Protein AF-A0A2T9Y4E4-F1 (afdb_monomer_lite)

InterPro domains:
  IPR006968 Root UVB sensitive family [PTHR12770] (1-409)
  IPR054549 Protein root UVB sensitive/RUS domain [PF04884] (1-204)
  IPR055412 Root UVB sensitive protein, C-terminal [PF24160] (320-406)

Foldseek 3Di:
DVLLLLLLLLLLLLLLLLVLLLCVLLQVVHDDDVVSSVVLVVLLQVLLVVLLVVCCVVCVVPLLQQLLLLLLVLLVLLLVLSVQSLCSSVPSVCNSVSSSVSSNSNSNSVVSNVSSLLQLLVQVDDDPCSVVSSVVVVVSSVVSSVNSNVNSVVVCVVQDNDSVSSSVVSVVSSVSSSVSSNVVSLQRQGLAAELLLLVVQLVVQWDADPLAIHGDPDGDFSRNSSNPDDSNDDDQSWDQDPLNQEIEAEQDFAQWEQEPPPQDIDHDDDFDWDDGRWPCPPDVWKIKTKTKGAPDPDPDNCRQVVQLQDADDPRHIHIYIYMAGDPPHALLSVSLRVQLSVQLSNSSVVSSVVNNPDPDDPPPPPRVVVSVVSSVSSVVCSVVCVVVVVVSSVVSSHDSRHHSDPNPHDDHPYDDD

Secondary structure (DSSP, 8-state):
-HHHHHHHHHHHHHHHHHHHHHHHHTTTTTT--HHHHHHHHHHHHHHHHHHHHHHHHHHGGGGGG-HHHHHHHHHHHHHHHHHHHHTGGG-GGGHHHHHHHHHHHHHHHHHHHHHHHHHHHHHH-SSS-HHHHHHHHHHHHHHHHHHHHHHHHHHHHHHTT-HHHHHHHHHHHHHHHHHHHHHHHHT----EEEHHHHHHHHHHHEEEETTEEEE-S-PPPHHHHHHH---SS---SEEEPTTSSEEEEES----EEEETTTTEEEE-SSS-B-------SS-TTEEEEEEEEPSS----TTHHHHHHTS---TT--EEEEEEEE-TT--HHHHHHHHHHHHHHHHHHHHHHHHHHH-S---TTS-HHHHHHHHHHHHHHHHHHHHHHHHHHHHHTT-EEEEEE----S----EE--

Structure (mmCIF, N/CA/C/O backbone):
data_AF-A0A2T9Y4E4-F1
#
_entry.id   AF-A0A2T9Y4E4-F1
#
loop_
_atom_site.group_PDB
_atom_site.id
_atom_site.type_symbol
_atom_site.label_atom_id
_atom_site.label_alt_id
_atom_site.label_comp_id
_atom_site.label_asym_id
_atom_site.label_entity_id
_atom_site.label_seq_id
_atom_site.pdbx_PDB_ins_code
_atom_site.Cartn_x
_atom_site.Cartn_y
_atom_site.Cartn_z
_atom_site.occupancy
_atom_site.B_iso_or_equiv
_atom_site.auth_seq_id
_atom_site.auth_comp_id
_atom_site.auth_asym_id
_atom_site.auth_atom_id
_atom_site.pdbx_PDB_model_num
ATOM 1 N N . MET A 1 1 ? 12.260 -10.577 2.867 1.00 70.81 1 MET A N 1
ATOM 2 C CA . MET A 1 1 ? 13.425 -9.964 2.181 1.00 70.81 1 MET A CA 1
ATOM 3 C C . MET A 1 1 ? 13.707 -10.562 0.800 1.00 70.81 1 MET A C 1
ATOM 5 O O . MET A 1 1 ? 13.815 -9.779 -0.131 1.00 70.81 1 MET A O 1
ATOM 9 N N . LYS A 1 2 ? 13.731 -11.898 0.617 1.00 89.44 2 LYS A N 1
ATOM 10 C CA . LYS A 1 2 ? 14.002 -12.561 -0.687 1.00 89.44 2 LYS A CA 1
ATOM 11 C C . LYS A 1 2 ? 13.226 -11.973 -1.882 1.00 89.44 2 LYS A C 1
ATOM 13 O O . LYS A 1 2 ? 13.819 -11.599 -2.882 1.00 89.44 2 LYS A O 1
ATOM 18 N N . TRP A 1 3 ? 11.912 -11.805 -1.749 1.00 92.06 3 TRP A N 1
ATOM 19 C CA . TRP A 1 3 ? 11.070 -11.248 -2.816 1.00 92.06 3 TRP A CA 1
ATOM 20 C C . TRP A 1 3 ? 11.366 -9.781 -3.162 1.00 92.06 3 TRP A C 1
ATOM 22 O O . TRP A 1 3 ? 11.273 -9.396 -4.321 1.00 92.06 3 TRP A O 1
ATOM 32 N N . THR A 1 4 ? 11.766 -8.965 -2.180 1.00 91.06 4 THR A N 1
ATOM 33 C CA . THR A 1 4 ? 12.193 -7.575 -2.429 1.00 91.06 4 THR A CA 1
ATOM 34 C C . THR A 1 4 ? 13.490 -7.537 -3.230 1.00 91.06 4 THR A C 1
ATOM 36 O O . THR A 1 4 ? 13.635 -6.695 -4.107 1.00 91.06 4 THR A O 1
ATOM 39 N N . PHE A 1 5 ? 14.414 -8.463 -2.958 1.00 93.75 5 PHE A N 1
ATOM 40 C CA . PHE A 1 5 ? 15.651 -8.592 -3.724 1.00 93.75 5 PHE A CA 1
ATOM 41 C C . PHE A 1 5 ? 15.349 -8.901 -5.195 1.00 93.75 5 PHE A C 1
ATOM 43 O O . PHE A 1 5 ? 15.802 -8.172 -6.068 1.00 93.75 5 PHE A O 1
ATOM 50 N N . VAL A 1 6 ? 14.496 -9.898 -5.463 1.00 95.25 6 VAL A N 1
ATOM 51 C CA . VAL A 1 6 ? 14.064 -10.246 -6.831 1.00 95.25 6 VAL A CA 1
ATOM 52 C C . VAL A 1 6 ? 13.396 -9.059 -7.533 1.00 95.25 6 VAL A C 1
ATOM 54 O O . VAL A 1 6 ? 13.734 -8.756 -8.673 1.00 95.25 6 VAL A O 1
ATOM 57 N N . HIS A 1 7 ? 12.490 -8.353 -6.849 1.00 94.88 7 HIS A N 1
ATOM 58 C CA . HIS A 1 7 ? 11.851 -7.151 -7.390 1.00 94.88 7 HIS A CA 1
ATOM 59 C C . HIS A 1 7 ? 12.875 -6.080 -7.799 1.00 94.88 7 HIS A C 1
ATOM 61 O O . HIS A 1 7 ? 12.782 -5.549 -8.904 1.00 94.88 7 HIS A O 1
ATOM 67 N N . ASN A 1 8 ? 13.864 -5.802 -6.943 1.00 94.31 8 ASN A N 1
ATOM 68 C CA . ASN A 1 8 ? 14.902 -4.806 -7.211 1.00 94.31 8 ASN A CA 1
ATOM 69 C C . ASN A 1 8 ? 15.826 -5.229 -8.365 1.00 94.31 8 ASN A C 1
ATOM 71 O O . ASN A 1 8 ? 16.104 -4.408 -9.230 1.00 94.31 8 ASN A O 1
ATOM 75 N N . VAL A 1 9 ? 16.243 -6.502 -8.424 1.00 96.56 9 VAL A N 1
ATOM 76 C CA . VAL A 1 9 ? 17.053 -7.040 -9.536 1.00 96.56 9 VAL A CA 1
ATOM 77 C C . VAL A 1 9 ? 16.325 -6.850 -10.867 1.00 96.56 9 VAL A C 1
ATOM 79 O O . VAL A 1 9 ? 16.862 -6.252 -11.796 1.00 96.56 9 VAL A O 1
ATOM 82 N N . LEU A 1 10 ? 15.078 -7.318 -10.954 1.00 95.75 10 LEU A N 1
ATOM 83 C CA . LEU A 1 10 ? 14.299 -7.246 -12.192 1.00 95.75 10 LEU A CA 1
ATOM 84 C C . LEU A 1 10 ? 13.902 -5.808 -12.541 1.00 95.75 10 LEU A C 1
ATOM 86 O O . LEU A 1 10 ? 13.877 -5.447 -13.712 1.00 95.75 10 LEU A O 1
ATOM 90 N N . GLY A 1 11 ? 13.621 -4.975 -11.535 1.00 93.75 11 GLY A N 1
ATOM 91 C CA . GLY A 1 11 ? 13.344 -3.552 -11.724 1.00 93.75 11 GLY A CA 1
ATOM 92 C C . GLY A 1 11 ? 14.542 -2.796 -12.299 1.00 93.75 11 GLY A C 1
ATOM 93 O O . GLY A 1 11 ? 14.372 -2.014 -13.231 1.00 93.75 11 GLY A O 1
ATOM 94 N N . SER A 1 12 ? 15.751 -3.069 -11.803 1.00 95.38 12 SER A N 1
ATOM 95 C CA . SER A 1 12 ? 16.985 -2.487 -12.340 1.00 95.38 12 SER A CA 1
ATOM 96 C C . SER A 1 12 ? 17.305 -2.996 -13.745 1.00 95.38 12 SER A C 1
ATOM 98 O O . SER A 1 12 ? 17.620 -2.182 -14.608 1.00 95.38 12 SER A O 1
ATOM 100 N N . ALA A 1 13 ? 17.138 -4.295 -14.016 1.00 94.94 13 ALA A N 1
ATOM 101 C CA . ALA A 1 13 ? 17.311 -4.846 -15.363 1.00 94.94 13 ALA A CA 1
ATOM 102 C C . ALA A 1 13 ? 16.350 -4.193 -16.375 1.00 94.94 13 ALA A C 1
ATOM 104 O O . ALA A 1 13 ? 16.772 -3.740 -17.436 1.00 94.94 13 ALA A O 1
ATOM 105 N N . ALA A 1 14 ? 15.070 -4.064 -16.009 1.00 93.88 14 ALA A N 1
ATOM 106 C CA . ALA A 1 14 ? 14.059 -3.370 -16.805 1.00 93.88 14 ALA A CA 1
ATOM 107 C C . ALA A 1 14 ? 14.415 -1.889 -17.048 1.00 93.88 14 ALA A C 1
ATOM 109 O O . ALA A 1 14 ? 14.212 -1.372 -18.147 1.00 93.88 14 ALA A O 1
ATOM 110 N N . GLY A 1 15 ? 14.987 -1.218 -16.042 1.00 93.56 15 GLY A N 1
ATOM 111 C CA . GLY A 1 15 ? 15.487 0.152 -16.163 1.00 93.56 15 GLY A CA 1
ATOM 112 C C . GLY A 1 15 ? 16.611 0.298 -17.192 1.00 93.56 15 GLY A C 1
ATOM 113 O O . GLY A 1 15 ? 16.598 1.257 -17.961 1.00 93.56 15 GLY A O 1
ATOM 114 N N . VAL A 1 16 ? 17.540 -0.662 -17.263 1.00 93.75 16 VAL A N 1
ATOM 115 C CA . VAL A 1 16 ? 18.620 -0.663 -18.268 1.00 93.75 16 VAL A CA 1
ATOM 116 C C . VAL A 1 16 ? 18.070 -0.834 -19.685 1.00 93.75 16 VAL A C 1
ATOM 118 O O . VAL A 1 16 ? 18.450 -0.075 -20.575 1.00 93.75 16 VAL A O 1
ATOM 121 N N . LEU A 1 17 ? 17.135 -1.768 -19.891 1.00 92.00 17 LEU A N 1
ATOM 122 C CA . LEU A 1 17 ? 16.501 -1.985 -21.200 1.00 92.00 17 LEU A CA 1
ATOM 123 C C . LEU A 1 17 ? 15.773 -0.724 -21.695 1.00 92.00 17 LEU A C 1
ATOM 125 O O . LEU A 1 17 ? 15.889 -0.341 -22.860 1.00 92.00 17 LEU A O 1
ATOM 129 N N . SER A 1 18 ? 15.059 -0.041 -20.796 1.00 92.06 18 SER A N 1
ATOM 130 C CA . SER A 1 18 ? 14.412 1.239 -21.101 1.00 92.06 18 SER A CA 1
ATOM 131 C C . SER A 1 18 ? 15.422 2.334 -21.451 1.00 92.06 18 SER A C 1
ATOM 133 O O . SER A 1 18 ? 15.250 3.033 -22.449 1.00 92.06 18 SER A O 1
ATOM 135 N N . MET A 1 19 ? 16.507 2.449 -20.678 1.00 91.62 19 MET A N 1
ATOM 136 C CA . MET A 1 19 ? 17.578 3.414 -20.934 1.00 91.62 19 MET A CA 1
ATOM 137 C C . MET A 1 19 ? 18.187 3.215 -22.326 1.00 91.62 19 MET A C 1
ATOM 139 O O . MET A 1 19 ? 18.322 4.177 -23.078 1.00 91.62 19 MET A O 1
ATOM 143 N N . GLN A 1 20 ? 18.497 1.972 -22.701 1.00 90.06 20 GLN A N 1
ATOM 144 C CA . GLN A 1 20 ? 19.000 1.640 -24.035 1.00 90.06 20 GLN A CA 1
ATOM 145 C C . GLN A 1 20 ? 18.026 2.090 -25.134 1.00 90.06 20 GLN A C 1
ATOM 147 O O . GLN A 1 20 ? 18.443 2.732 -26.098 1.00 90.06 20 GLN A O 1
ATOM 152 N N . SER A 1 21 ? 16.734 1.786 -24.978 1.00 89.19 21 SER A N 1
ATOM 153 C CA . SER A 1 21 ? 15.705 2.192 -25.941 1.00 89.19 21 SER A CA 1
ATOM 154 C C . SER A 1 21 ? 15.625 3.716 -26.077 1.00 89.19 21 SER A C 1
ATOM 156 O O . SER A 1 21 ? 15.587 4.259 -27.177 1.00 89.19 21 SER A O 1
ATOM 158 N N . MET A 1 22 ? 15.694 4.439 -24.963 1.00 88.62 22 MET A N 1
ATOM 159 C CA . MET A 1 22 ? 15.637 5.899 -24.959 1.00 88.62 22 MET A CA 1
ATOM 160 C C . MET A 1 22 ? 16.863 6.552 -25.609 1.00 88.62 22 MET A C 1
ATOM 162 O O . MET A 1 22 ? 16.725 7.542 -26.328 1.00 88.62 22 MET A O 1
ATOM 166 N N . LEU A 1 23 ? 18.057 5.986 -25.400 1.00 87.56 23 LEU A N 1
ATOM 167 C CA . LEU A 1 23 ? 19.280 6.422 -26.082 1.00 87.56 23 LEU A CA 1
ATOM 168 C C . LEU A 1 23 ? 19.177 6.213 -27.600 1.00 87.56 23 LEU A C 1
ATOM 170 O O . LEU A 1 23 ? 19.656 7.044 -28.372 1.00 87.56 23 LEU A O 1
ATOM 174 N N . PHE A 1 24 ? 18.512 5.140 -28.034 1.00 83.88 24 PHE A N 1
ATOM 175 C CA . PHE A 1 24 ? 18.207 4.925 -29.446 1.00 83.88 24 PHE A CA 1
ATOM 176 C C . PHE A 1 24 ? 17.198 5.960 -29.974 1.00 83.88 24 PHE A C 1
ATOM 178 O O . PHE A 1 24 ? 17.431 6.554 -31.025 1.00 83.88 24 PHE A O 1
ATOM 185 N N . ALA A 1 25 ? 16.130 6.253 -29.220 1.00 84.00 25 ALA A N 1
ATOM 186 C CA . ALA A 1 25 ? 15.094 7.222 -29.599 1.00 84.00 25 ALA A CA 1
ATOM 187 C C . ALA A 1 25 ? 15.628 8.644 -29.829 1.00 84.00 25 ALA A C 1
ATOM 189 O O . ALA A 1 25 ? 15.153 9.349 -30.716 1.00 84.00 25 ALA A O 1
ATOM 190 N N . ILE A 1 26 ? 16.607 9.072 -29.028 1.00 80.31 26 ILE A N 1
ATOM 191 C CA . ILE A 1 26 ? 17.171 10.427 -29.092 1.00 80.31 26 ILE A CA 1
ATOM 192 C C . ILE A 1 26 ? 18.223 10.589 -30.207 1.00 80.31 26 ILE A C 1
ATOM 194 O O . ILE A 1 26 ? 18.757 11.679 -30.406 1.00 80.31 26 ILE A O 1
ATOM 198 N N . GLY A 1 27 ? 18.523 9.511 -30.940 1.00 70.19 27 GLY A N 1
ATOM 199 C CA . GLY A 1 27 ? 19.418 9.544 -32.093 1.00 70.19 27 GLY A CA 1
ATOM 200 C C . GLY A 1 27 ? 20.904 9.455 -31.752 1.00 70.19 27 GLY A C 1
ATOM 201 O O . GLY A 1 27 ? 21.733 9.718 -32.618 1.00 70.19 27 GLY A O 1
ATOM 202 N N . LEU A 1 28 ? 21.284 9.021 -30.542 1.00 62.59 28 LEU A N 1
ATOM 203 C CA . LEU A 1 28 ? 22.701 8.779 -30.213 1.00 62.59 28 LEU A CA 1
ATOM 204 C C . LEU A 1 28 ? 23.328 7.642 -31.048 1.00 62.59 28 LEU A C 1
ATOM 206 O O . LEU A 1 28 ? 24.541 7.464 -31.015 1.00 62.59 28 LEU A O 1
ATOM 210 N N . GLY A 1 29 ? 22.519 6.901 -31.815 1.00 52.31 29 GLY A N 1
ATOM 211 C CA . GLY A 1 29 ? 22.963 5.925 -32.815 1.00 52.31 29 GLY A CA 1
ATOM 212 C C . GLY A 1 29 ? 22.958 6.411 -34.275 1.00 52.31 29 GLY A C 1
ATOM 213 O O . GLY A 1 29 ? 23.374 5.651 -35.143 1.00 52.31 29 GLY A O 1
ATOM 214 N N . SER A 1 30 ? 22.493 7.630 -34.584 1.00 55.28 30 SER A N 1
ATOM 215 C CA . SER A 1 30 ? 22.368 8.127 -35.967 1.00 55.28 30 SER A CA 1
ATOM 216 C C . SER A 1 30 ? 22.464 9.651 -36.043 1.00 55.28 30 SER A C 1
ATOM 218 O O . SER A 1 30 ? 21.556 10.309 -35.553 1.00 55.28 30 SER A O 1
ATOM 220 N N . SER A 1 31 ? 23.510 10.194 -36.680 1.00 57.69 31 SER A N 1
ATOM 221 C CA . SER A 1 31 ? 23.681 11.573 -37.209 1.00 57.69 31 SER A CA 1
ATOM 222 C C . SER A 1 31 ? 23.123 12.778 -36.416 1.00 57.69 31 SER A C 1
ATOM 224 O O . SER A 1 31 ? 23.034 13.874 -36.966 1.00 57.69 31 SER A O 1
ATOM 226 N N . ALA A 1 32 ? 22.711 12.616 -35.160 1.00 62.41 32 ALA A N 1
ATOM 227 C CA . ALA A 1 32 ? 22.037 13.638 -34.381 1.00 62.41 32 ALA A CA 1
ATOM 228 C C . ALA A 1 32 ? 23.070 14.592 -33.788 1.00 62.41 32 ALA A C 1
ATOM 230 O O . ALA A 1 32 ? 24.140 14.171 -33.350 1.00 62.41 32 ALA A O 1
ATOM 231 N N . VAL A 1 33 ? 22.735 15.884 -33.736 1.00 73.88 33 VAL A N 1
ATOM 232 C CA . VAL A 1 33 ? 23.585 16.891 -33.095 1.00 73.88 33 VAL A CA 1
ATOM 233 C C . VAL A 1 33 ? 23.669 16.558 -31.596 1.00 73.88 33 VAL A C 1
ATOM 235 O O . VAL A 1 33 ? 22.646 16.674 -30.910 1.00 73.88 33 VAL A O 1
ATOM 238 N N . PRO A 1 34 ? 24.850 16.191 -31.051 1.00 79.88 34 PRO A N 1
ATOM 239 C CA . PRO A 1 34 ? 24.980 15.721 -29.666 1.00 79.88 34 PRO A CA 1
ATOM 240 C C . PRO A 1 34 ? 24.421 16.702 -28.626 1.00 79.88 34 PRO A C 1
ATOM 242 O O . PRO A 1 34 ? 23.877 16.300 -27.596 1.00 79.88 34 PRO A O 1
ATOM 245 N N . LEU A 1 35 ? 24.487 18.003 -28.927 1.00 84.00 35 LEU A N 1
ATOM 246 C CA . LEU A 1 35 ? 23.937 19.068 -28.092 1.00 84.00 35 LEU A CA 1
ATOM 247 C C . LEU A 1 35 ? 22.404 19.008 -27.973 1.00 84.00 35 LEU A C 1
ATOM 249 O O . LEU A 1 35 ? 21.872 19.182 -26.880 1.00 84.00 35 LEU A O 1
ATOM 253 N N . SER A 1 36 ? 21.686 18.736 -29.069 1.00 83.19 36 SER A N 1
ATOM 254 C CA . SER A 1 36 ? 20.215 18.670 -29.073 1.00 83.19 36 SER A CA 1
ATOM 255 C C . SER A 1 36 ? 19.702 17.456 -28.294 1.00 83.19 36 SER A C 1
ATOM 257 O O . SER A 1 36 ? 18.758 17.571 -27.505 1.00 83.19 36 SER A O 1
ATOM 259 N N . ALA A 1 37 ? 20.379 16.312 -28.443 1.00 84.94 37 ALA A N 1
ATOM 260 C CA . ALA A 1 37 ? 20.105 15.116 -27.653 1.00 84.94 37 ALA A CA 1
ATOM 261 C C . ALA A 1 37 ? 20.340 15.374 -26.157 1.00 84.94 37 ALA A C 1
ATOM 263 O O . ALA A 1 37 ? 19.469 15.107 -25.331 1.00 84.94 37 ALA A O 1
ATOM 264 N N . THR A 1 38 ? 21.477 15.981 -25.810 1.00 87.31 38 THR A N 1
ATOM 265 C CA . THR A 1 38 ? 21.795 16.340 -24.419 1.00 87.31 38 THR A CA 1
ATOM 266 C C . THR A 1 38 ? 20.752 17.290 -23.828 1.00 87.31 38 THR A C 1
ATOM 268 O O . THR A 1 38 ? 20.268 17.063 -22.721 1.00 87.31 38 THR A O 1
ATOM 271 N N . LEU A 1 39 ? 20.338 18.319 -24.574 1.00 89.06 39 LEU A N 1
ATOM 272 C CA . LEU A 1 39 ? 19.322 19.270 -24.120 1.00 89.06 39 LEU A CA 1
ATOM 273 C C . LEU A 1 39 ? 17.967 18.590 -23.885 1.00 89.06 39 LEU A C 1
ATOM 275 O O . LEU A 1 39 ? 17.343 18.797 -22.846 1.00 89.06 39 LEU A O 1
ATOM 279 N N . SER A 1 40 ? 17.540 17.733 -24.812 1.00 88.62 40 SER A N 1
ATOM 280 C CA . SER A 1 40 ? 16.305 16.953 -24.682 1.00 88.62 40 SER A CA 1
ATOM 281 C C . SER A 1 40 ? 16.337 16.034 -23.456 1.00 88.62 40 SER A C 1
ATOM 283 O O . SER A 1 40 ? 15.322 15.887 -22.773 1.00 88.62 40 SER A O 1
ATOM 285 N N . TRP A 1 41 ? 17.505 15.471 -23.132 1.00 89.12 41 TRP A N 1
ATOM 286 C CA . TRP A 1 41 ? 17.719 14.663 -21.931 1.00 89.12 41 TRP A CA 1
ATOM 287 C C . TRP A 1 41 ? 17.577 15.481 -20.642 1.00 89.12 41 TRP A C 1
ATOM 289 O O . TRP A 1 41 ? 16.834 15.100 -19.736 1.00 89.12 41 TRP A O 1
ATOM 299 N N . VAL A 1 42 ? 18.240 16.640 -20.580 1.00 92.00 42 VAL A N 1
ATOM 300 C CA . VAL A 1 42 ? 18.200 17.542 -19.418 1.00 92.00 42 VAL A CA 1
ATOM 301 C C . VAL A 1 42 ? 16.795 18.096 -19.191 1.00 92.00 42 VAL A C 1
ATOM 303 O O . VAL A 1 42 ? 16.329 18.114 -18.054 1.00 92.00 42 VAL A O 1
ATOM 306 N N . ILE A 1 43 ? 16.088 18.502 -20.252 1.00 92.19 43 ILE A N 1
ATOM 307 C CA . ILE A 1 43 ? 14.709 19.006 -20.149 1.00 92.19 43 ILE A CA 1
ATOM 308 C C . ILE A 1 43 ? 13.787 17.918 -19.591 1.00 92.19 43 ILE A C 1
ATOM 310 O O . ILE A 1 43 ? 13.052 18.165 -18.635 1.00 92.19 43 ILE A O 1
ATOM 314 N N . LYS A 1 44 ? 13.865 16.699 -20.138 1.00 91.81 44 LYS A N 1
ATOM 315 C CA . LYS A 1 44 ? 13.134 15.523 -19.645 1.00 91.81 44 LYS A CA 1
ATOM 316 C C . LYS A 1 44 ? 13.376 15.277 -18.154 1.00 91.81 44 LYS A C 1
ATOM 318 O O . LYS A 1 44 ? 12.434 14.975 -17.412 1.00 91.81 44 LYS A O 1
ATOM 323 N N . ASP A 1 45 ? 14.630 15.346 -17.714 1.00 91.88 45 ASP A N 1
ATOM 324 C CA . ASP A 1 45 ? 14.994 15.095 -16.319 1.00 91.88 45 ASP A CA 1
ATOM 325 C C . ASP A 1 45 ? 14.549 16.230 -15.393 1.00 91.88 45 ASP A C 1
ATOM 327 O O . ASP A 1 45 ? 13.956 15.957 -14.346 1.00 91.88 45 ASP A O 1
ATOM 331 N N . GLY A 1 46 ? 14.700 17.486 -15.818 1.00 93.06 46 GLY A N 1
ATOM 332 C CA . GLY A 1 46 ? 14.214 18.656 -15.087 1.00 93.06 46 GLY A CA 1
ATOM 333 C C . GLY A 1 46 ? 12.696 18.638 -14.889 1.00 93.06 46 GLY A C 1
ATOM 334 O O . GLY A 1 46 ? 12.216 18.777 -13.764 1.00 93.06 46 GLY A O 1
ATOM 335 N N . VAL A 1 47 ? 11.924 18.386 -15.953 1.00 92.88 47 VAL A N 1
ATOM 336 C CA . VAL A 1 47 ? 10.454 18.285 -15.876 1.00 92.88 47 VAL A CA 1
ATOM 337 C C . VAL A 1 47 ? 10.024 17.121 -14.975 1.00 92.88 47 VAL A C 1
ATOM 339 O O . VAL A 1 47 ? 9.112 17.275 -14.160 1.00 92.88 47 VAL A O 1
ATOM 342 N N . GLY A 1 48 ? 10.704 15.973 -15.068 1.00 90.75 48 GLY A N 1
ATOM 343 C CA . GLY A 1 48 ? 10.449 14.815 -14.211 1.00 90.75 48 GLY A CA 1
ATOM 344 C C . GLY A 1 48 ? 10.629 15.120 -12.722 1.00 90.75 48 GLY A C 1
ATOM 345 O O . GLY A 1 48 ? 9.749 14.807 -11.914 1.00 90.75 48 GLY A O 1
ATOM 346 N N . GLN A 1 49 ? 11.743 15.765 -12.364 1.00 92.31 49 GLN A N 1
ATOM 347 C CA . GLN A 1 49 ? 12.049 16.147 -10.983 1.00 92.31 49 GLN A CA 1
ATOM 348 C C . GLN A 1 49 ? 11.070 17.201 -10.454 1.00 92.31 49 GLN A C 1
ATOM 350 O O . GLN A 1 49 ? 10.524 17.027 -9.362 1.00 92.31 49 GLN A O 1
ATOM 355 N N . LEU A 1 50 ? 10.775 18.244 -11.240 1.00 93.00 50 LEU A N 1
ATOM 356 C CA . LEU A 1 50 ? 9.794 19.272 -10.876 1.00 93.00 50 LEU A CA 1
ATOM 357 C C . LEU A 1 50 ? 8.406 18.668 -10.631 1.00 93.00 50 LEU A C 1
ATOM 359 O O . LEU A 1 50 ? 7.767 18.980 -9.625 1.00 93.00 50 LEU A O 1
ATOM 363 N N . GLY A 1 51 ? 7.961 17.750 -11.494 1.00 89.56 51 GLY A N 1
ATOM 364 C CA . GLY A 1 51 ? 6.696 17.038 -11.309 1.00 89.56 51 GLY A CA 1
ATOM 365 C C . GLY A 1 51 ? 6.659 16.224 -10.012 1.00 89.56 51 GLY A C 1
ATOM 366 O O . GLY A 1 51 ? 5.657 16.249 -9.297 1.00 89.56 51 GLY A O 1
ATOM 367 N N . GLY A 1 52 ? 7.766 15.561 -9.660 1.00 88.50 52 GLY A N 1
ATOM 368 C CA . GLY A 1 52 ? 7.912 14.863 -8.380 1.00 88.50 52 GLY A CA 1
ATOM 369 C C . GLY A 1 52 ? 7.803 15.799 -7.171 1.00 88.50 52 GLY A C 1
ATOM 370 O O . GLY A 1 52 ? 7.069 15.497 -6.229 1.00 88.50 52 GLY A O 1
ATOM 371 N N . VAL A 1 53 ? 8.477 16.954 -7.213 1.00 90.50 53 VAL A N 1
ATOM 372 C CA . VAL A 1 53 ? 8.450 17.963 -6.137 1.00 90.50 53 VAL A CA 1
ATOM 373 C C . VAL A 1 53 ? 7.047 18.541 -5.944 1.00 90.50 53 VAL A C 1
ATOM 375 O O . VAL A 1 53 ? 6.552 18.578 -4.817 1.00 90.50 53 VAL A O 1
ATOM 378 N N . ILE A 1 54 ? 6.376 18.932 -7.032 1.00 89.12 54 ILE A N 1
ATOM 379 C CA . ILE A 1 54 ? 4.999 19.452 -6.989 1.00 89.12 54 ILE A CA 1
ATOM 380 C C . ILE A 1 54 ? 4.045 18.387 -6.437 1.00 89.12 54 ILE A C 1
ATOM 382 O O . ILE A 1 54 ? 3.185 18.669 -5.604 1.00 89.12 54 ILE A O 1
ATOM 386 N N . TYR A 1 55 ? 4.200 17.133 -6.860 1.00 85.75 55 TYR A N 1
ATOM 387 C CA . TYR A 1 55 ? 3.359 16.059 -6.348 1.00 85.75 55 TYR A CA 1
ATOM 388 C C . TYR A 1 55 ? 3.584 15.811 -4.849 1.00 85.75 55 TYR A C 1
ATOM 390 O O . TYR A 1 55 ? 2.621 15.645 -4.097 1.00 85.75 55 TYR A O 1
ATOM 398 N N . ALA A 1 56 ? 4.841 15.820 -4.396 1.00 85.44 56 ALA A N 1
ATOM 399 C CA . ALA A 1 56 ? 5.181 15.660 -2.986 1.00 85.44 56 ALA A CA 1
ATOM 400 C C . ALA A 1 56 ? 4.601 16.789 -2.119 1.00 85.44 56 ALA A C 1
ATOM 402 O O . ALA A 1 56 ? 4.059 16.507 -1.047 1.00 85.44 56 ALA A O 1
ATOM 403 N N . SER A 1 57 ? 4.653 18.040 -2.589 1.00 83.31 57 SER A N 1
ATOM 404 C CA . SER A 1 57 ? 4.132 19.192 -1.843 1.00 83.31 57 SER A CA 1
ATOM 405 C C . SER A 1 57 ? 2.604 19.171 -1.719 1.00 83.31 57 SER A C 1
ATOM 407 O O . SER A 1 57 ? 2.071 19.487 -0.656 1.00 83.31 57 SER A O 1
ATOM 409 N N . VAL A 1 58 ? 1.886 18.721 -2.755 1.00 79.19 58 VAL A N 1
ATOM 410 C CA . VAL A 1 58 ? 0.412 18.689 -2.755 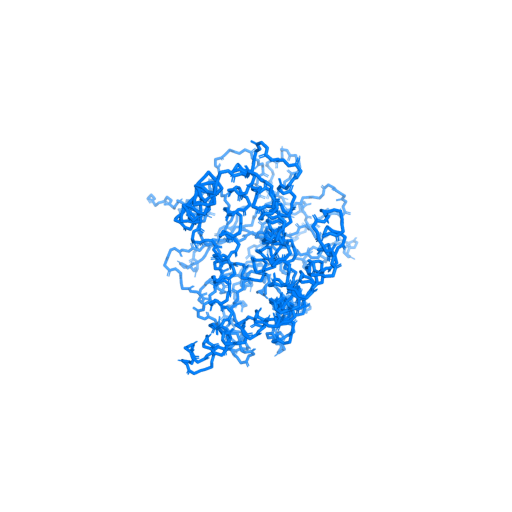1.00 79.19 58 VAL A CA 1
ATOM 411 C C . VAL A 1 58 ? -0.150 17.435 -2.065 1.00 79.19 58 VAL A C 1
ATOM 413 O O . VAL A 1 58 ? -1.180 17.505 -1.387 1.00 79.19 58 VAL A O 1
ATOM 416 N N . LEU A 1 59 ? 0.495 16.270 -2.215 1.00 70.56 59 LEU A N 1
ATOM 417 C CA . LEU A 1 59 ? -0.052 14.969 -1.793 1.00 70.56 59 LEU A CA 1
ATOM 418 C C . LEU A 1 59 ? 0.699 14.269 -0.646 1.00 70.56 59 LEU A C 1
ATOM 420 O O . LEU A 1 59 ? 0.250 13.202 -0.214 1.00 70.56 59 LEU A O 1
ATOM 424 N N . GLY A 1 60 ? 1.756 14.875 -0.090 1.00 63.59 60 GLY A N 1
ATOM 425 C CA . GLY A 1 60 ? 2.622 14.288 0.947 1.00 63.59 60 GLY A CA 1
ATOM 426 C C . GLY A 1 60 ? 1.889 13.657 2.138 1.00 63.59 60 GLY A C 1
ATOM 427 O O . GLY A 1 60 ? 2.234 12.570 2.590 1.00 63.59 60 GLY A O 1
ATOM 428 N N . SER A 1 61 ? 0.790 14.268 2.591 1.00 61.22 61 SER A N 1
ATOM 429 C CA . SER A 1 61 ? 0.023 13.792 3.757 1.00 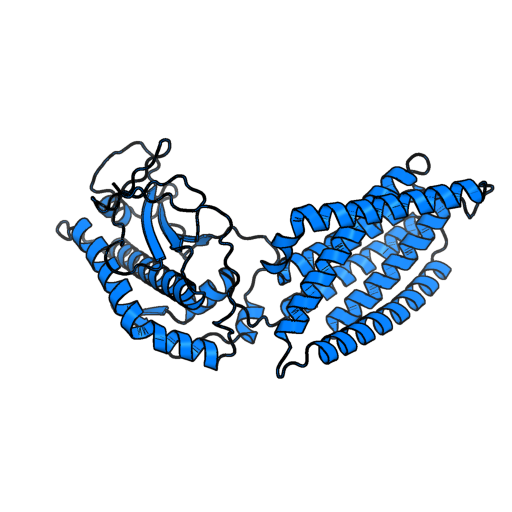61.22 61 SER A CA 1
ATOM 430 C C . SER A 1 61 ? -0.795 12.506 3.541 1.00 61.22 61 SER A C 1
ATOM 432 O O . SER A 1 61 ? -1.467 12.038 4.465 1.00 61.22 61 SER A O 1
ATOM 434 N N . ARG A 1 62 ? -0.810 11.941 2.325 1.00 63.00 62 ARG A N 1
ATOM 435 C CA . ARG A 1 62 ? -1.606 10.744 1.995 1.00 63.00 62 ARG A CA 1
ATOM 436 C C . ARG A 1 62 ? -0.800 9.449 1.954 1.00 63.00 62 ARG A C 1
ATOM 438 O O . ARG A 1 62 ? -1.422 8.389 1.910 1.00 63.00 62 ARG A O 1
ATOM 445 N N . PHE A 1 63 ? 0.531 9.512 1.978 1.00 63.16 63 PHE A N 1
ATOM 446 C CA . PHE A 1 63 ? 1.364 8.324 1.785 1.00 63.16 63 PHE A CA 1
ATOM 447 C C . PHE A 1 63 ? 1.337 7.349 2.974 1.00 63.16 63 PHE A C 1
ATOM 449 O O . PHE A 1 63 ? 1.426 6.140 2.773 1.00 63.16 63 PHE A O 1
ATOM 456 N N . ASP A 1 64 ? 1.110 7.845 4.191 1.00 62.72 64 ASP A N 1
ATOM 457 C CA . ASP A 1 64 ? 1.191 7.029 5.413 1.00 62.72 64 ASP A CA 1
ATOM 458 C C . ASP A 1 64 ? -0.051 6.171 5.706 1.00 62.72 64 ASP A C 1
ATOM 460 O O . ASP A 1 64 ? -0.022 5.336 6.607 1.00 62.72 64 ASP A O 1
ATOM 464 N N . LYS A 1 65 ? -1.157 6.360 4.974 1.00 61.78 65 LYS A N 1
ATOM 465 C CA . LYS A 1 65 ? -2.460 5.750 5.316 1.00 61.78 65 LYS A CA 1
ATOM 466 C C . LYS A 1 65 ? -2.613 4.301 4.852 1.00 61.78 65 LYS A C 1
ATOM 468 O O . LYS A 1 65 ? -3.313 3.523 5.489 1.00 61.78 65 LYS A O 1
ATOM 473 N N . GLU A 1 66 ? -1.976 3.930 3.742 1.00 71.31 66 GLU A N 1
ATOM 474 C CA . GLU A 1 66 ? -2.117 2.600 3.133 1.00 71.31 66 GLU A CA 1
ATOM 475 C C . GLU A 1 66 ? -0.772 2.086 2.599 1.00 71.31 66 GLU A C 1
ATOM 477 O O . GLU A 1 66 ? -0.602 1.856 1.402 1.00 71.31 66 GLU A O 1
ATOM 482 N N . THR A 1 67 ? 0.198 1.873 3.492 1.00 78.94 67 THR A N 1
ATOM 483 C CA . THR A 1 67 ? 1.582 1.516 3.131 1.00 78.94 67 THR A CA 1
ATOM 484 C C . THR A 1 67 ? 1.689 0.319 2.171 1.00 78.94 67 THR A C 1
ATOM 486 O O . THR A 1 67 ? 2.474 0.356 1.227 1.00 78.94 67 THR A O 1
ATOM 489 N N . LYS A 1 68 ? 0.894 -0.745 2.372 1.00 85.06 68 LYS A N 1
ATOM 490 C CA . LYS A 1 68 ? 0.935 -1.959 1.527 1.00 85.06 68 LYS A CA 1
ATOM 491 C C . LYS A 1 68 ? 0.392 -1.724 0.117 1.00 85.06 68 LYS A C 1
ATOM 493 O O . LYS A 1 68 ? 1.063 -2.061 -0.855 1.00 85.06 68 LYS A O 1
ATOM 498 N N . SER A 1 69 ? -0.802 -1.137 0.020 1.00 84.44 69 SER A N 1
ATOM 499 C CA . SER A 1 69 ? -1.450 -0.802 -1.256 1.00 84.44 69 SER A CA 1
ATOM 500 C C . SER A 1 69 ? -0.576 0.168 -2.045 1.00 84.44 69 SER A C 1
ATOM 502 O O . SER A 1 69 ? -0.218 -0.099 -3.189 1.00 84.44 69 SER A O 1
ATOM 504 N N . LEU A 1 70 ? -0.115 1.236 -1.391 1.00 86.12 70 LEU A N 1
ATOM 505 C CA . LEU A 1 70 ? 0.755 2.231 -2.001 1.00 86.12 70 LEU A CA 1
ATOM 506 C C . LEU A 1 70 ? 2.066 1.624 -2.513 1.00 86.12 70 LEU A C 1
ATOM 508 O O . LEU A 1 70 ? 2.488 1.975 -3.608 1.00 86.12 70 LEU A O 1
ATOM 512 N N . LYS A 1 71 ? 2.683 0.699 -1.765 1.00 89.56 71 LYS A N 1
ATOM 513 C CA . LYS A 1 71 ? 3.912 0.009 -2.189 1.00 89.56 71 LYS A CA 1
ATOM 514 C C . LYS A 1 71 ? 3.692 -0.891 -3.405 1.00 89.56 71 LYS A C 1
ATOM 516 O O . LYS A 1 71 ? 4.587 -1.028 -4.237 1.00 89.56 71 LYS A O 1
ATOM 521 N N . LEU A 1 72 ? 2.535 -1.544 -3.498 1.00 91.12 72 LEU A N 1
ATOM 522 C CA . LEU A 1 72 ? 2.202 -2.347 -4.671 1.00 91.12 72 LEU A CA 1
ATOM 523 C C . LEU A 1 72 ? 1.966 -1.445 -5.884 1.00 91.12 72 LEU A C 1
ATOM 525 O O . LEU A 1 72 ? 2.594 -1.636 -6.922 1.00 91.12 72 LEU A O 1
ATOM 529 N N . TRP A 1 73 ? 1.092 -0.449 -5.737 1.00 90.12 73 TRP A N 1
ATOM 530 C CA . TRP A 1 73 ? 0.720 0.444 -6.827 1.00 90.12 73 TRP A CA 1
ATOM 531 C C . TRP A 1 73 ? 1.901 1.271 -7.320 1.00 90.12 73 TRP A C 1
ATOM 533 O O . TRP A 1 73 ? 2.058 1.399 -8.526 1.00 90.12 73 TRP A O 1
ATOM 543 N N . SER A 1 74 ? 2.775 1.768 -6.441 1.00 91.50 74 SER A N 1
ATOM 544 C CA . SER A 1 74 ? 3.977 2.499 -6.862 1.00 91.50 74 SER A CA 1
ATOM 545 C C . SER A 1 74 ? 4.897 1.652 -7.738 1.00 91.50 74 SER A C 1
ATOM 547 O O . SER A 1 74 ? 5.426 2.154 -8.722 1.00 91.50 74 SER A O 1
ATOM 549 N N . SER A 1 75 ? 5.028 0.354 -7.456 1.00 93.44 75 SER A N 1
ATOM 550 C CA . SER A 1 75 ? 5.761 -0.562 -8.332 1.00 93.44 75 SER A CA 1
ATOM 551 C C . SER A 1 75 ? 5.073 -0.756 -9.681 1.00 93.44 75 SER A C 1
ATOM 553 O O . SER A 1 75 ? 5.773 -0.894 -10.677 1.00 93.44 75 SER A O 1
ATOM 555 N N . VAL A 1 76 ? 3.739 -0.799 -9.733 1.00 94.38 76 VAL A N 1
ATOM 556 C CA . VAL A 1 76 ? 3.001 -0.898 -11.004 1.00 94.38 76 VAL A CA 1
ATOM 557 C C . VAL A 1 76 ? 3.206 0.374 -11.826 1.00 94.38 76 VAL A C 1
ATOM 559 O O . VAL A 1 76 ? 3.593 0.289 -12.985 1.00 94.38 76 VAL A O 1
ATOM 562 N N . TRP A 1 77 ? 3.039 1.549 -11.214 1.00 94.44 77 TRP A N 1
ATOM 563 C CA . TRP A 1 77 ? 3.270 2.843 -11.864 1.00 94.44 77 TRP A CA 1
ATOM 564 C C . TRP A 1 77 ? 4.708 3.001 -12.359 1.00 94.44 77 TRP A C 1
ATOM 566 O O . TRP A 1 77 ? 4.913 3.462 -13.479 1.00 94.44 77 TRP A O 1
ATOM 576 N N . LEU A 1 78 ? 5.693 2.563 -11.567 1.00 95.62 78 LEU A N 1
ATOM 577 C CA . LEU A 1 78 ? 7.098 2.563 -11.962 1.00 95.62 78 LEU A CA 1
ATOM 578 C C . LEU A 1 78 ? 7.313 1.718 -13.220 1.00 95.62 78 LEU A C 1
ATOM 580 O O . LEU A 1 78 ? 7.925 2.181 -14.174 1.00 95.62 78 LEU A O 1
ATOM 584 N N . GLN A 1 79 ? 6.782 0.497 -13.238 1.00 95.06 79 GLN A N 1
ATOM 585 C CA . GLN A 1 79 ? 6.915 -0.400 -14.381 1.00 95.06 79 GLN A CA 1
ATOM 586 C C . GLN A 1 79 ? 6.205 0.139 -15.629 1.00 95.06 79 GLN A C 1
ATOM 588 O O . GLN A 1 79 ? 6.784 0.111 -16.711 1.00 95.06 79 GLN A O 1
ATOM 593 N N . SER A 1 80 ? 5.013 0.724 -15.483 1.00 94.88 80 SER A N 1
ATOM 594 C CA . SER A 1 80 ? 4.316 1.400 -16.584 1.00 94.88 80 SER A CA 1
ATOM 595 C C . SER A 1 80 ? 5.102 2.592 -17.131 1.00 94.88 80 SER A C 1
ATOM 597 O O . SER A 1 80 ? 5.117 2.822 -18.336 1.00 94.88 80 SER A O 1
ATOM 599 N N . ALA A 1 81 ? 5.776 3.348 -16.263 1.00 95.81 81 ALA A N 1
ATOM 600 C CA . ALA A 1 81 ? 6.599 4.473 -16.681 1.00 95.81 81 ALA A CA 1
ATOM 601 C C . ALA A 1 81 ? 7.857 4.018 -17.432 1.00 95.81 81 ALA A C 1
ATOM 603 O O . ALA A 1 81 ? 8.176 4.573 -18.479 1.00 95.81 81 ALA A O 1
ATOM 604 N N . ILE A 1 82 ? 8.534 2.974 -16.944 1.00 94.12 82 ILE A N 1
ATOM 605 C CA . ILE A 1 82 ? 9.682 2.369 -17.636 1.00 94.12 82 ILE A CA 1
ATOM 606 C C . ILE A 1 82 ? 9.242 1.797 -18.995 1.00 94.12 82 ILE A C 1
ATOM 608 O O . ILE A 1 82 ? 9.952 1.951 -19.985 1.00 94.12 82 ILE A O 1
ATOM 612 N N . TRP A 1 83 ? 8.049 1.203 -19.072 1.00 93.50 83 TRP A N 1
ATOM 613 C CA . TRP A 1 83 ? 7.482 0.731 -20.334 1.00 93.50 83 TRP A CA 1
ATOM 614 C C . TRP A 1 83 ? 7.235 1.877 -21.320 1.00 93.50 83 TRP A C 1
ATOM 616 O O . TRP A 1 83 ? 7.608 1.778 -22.485 1.00 93.50 83 TRP A O 1
ATOM 626 N N . LEU A 1 84 ? 6.670 2.992 -20.849 1.00 93.19 84 LEU A N 1
ATOM 627 C CA . LEU A 1 84 ? 6.434 4.171 -21.680 1.00 93.19 84 LEU A CA 1
ATOM 628 C C . LEU A 1 84 ? 7.741 4.783 -22.205 1.00 93.19 84 LEU A C 1
ATOM 630 O O . LEU A 1 84 ? 7.808 5.184 -23.363 1.00 93.19 84 LEU A O 1
ATOM 634 N N . GLU A 1 85 ? 8.791 4.815 -21.382 1.00 92.25 85 GLU A N 1
ATOM 635 C CA . GLU A 1 85 ? 10.130 5.229 -21.813 1.00 92.25 85 GLU A CA 1
ATOM 636 C C . GLU A 1 85 ? 10.709 4.305 -22.883 1.00 92.25 85 GLU A C 1
ATOM 638 O O . GLU A 1 85 ? 11.286 4.772 -23.863 1.00 92.25 85 GLU A O 1
ATOM 643 N N . MET A 1 86 ? 10.506 2.999 -22.744 1.00 90.00 86 MET A N 1
ATOM 644 C CA . MET A 1 86 ? 10.964 2.027 -23.728 1.00 90.00 86 MET A CA 1
ATOM 645 C C . MET A 1 86 ? 10.240 2.164 -25.078 1.00 90.00 86 MET A C 1
ATOM 647 O O . MET A 1 86 ? 10.823 1.826 -26.104 1.00 90.00 86 MET A O 1
ATOM 651 N N . LEU A 1 87 ? 9.012 2.694 -25.104 1.00 89.56 87 LEU A N 1
ATOM 652 C CA . LEU A 1 87 ? 8.254 2.970 -26.334 1.00 89.56 87 LEU A CA 1
ATOM 653 C C . LEU A 1 87 ? 8.616 4.309 -26.997 1.00 89.56 87 LEU A C 1
ATOM 655 O O . LEU A 1 87 ? 8.110 4.610 -28.078 1.00 89.56 87 LEU A O 1
ATOM 659 N N . THR A 1 88 ? 9.502 5.112 -26.399 1.00 90.50 88 THR A N 1
ATOM 660 C CA . THR A 1 88 ? 9.904 6.414 -26.961 1.00 90.50 88 THR A CA 1
ATOM 661 C C . THR A 1 88 ? 10.434 6.371 -28.401 1.00 90.50 88 THR A C 1
ATOM 663 O O . THR A 1 88 ? 10.121 7.315 -29.130 1.00 90.50 88 THR A O 1
ATOM 666 N N . PRO A 1 89 ? 11.123 5.315 -28.896 1.00 87.69 89 PRO A N 1
ATOM 667 C CA . PRO A 1 89 ? 11.546 5.279 -30.298 1.00 87.69 89 PRO A CA 1
ATOM 668 C C . PRO A 1 89 ? 10.390 5.203 -31.301 1.00 87.69 89 PRO A C 1
ATOM 670 O O . PRO A 1 89 ? 10.591 5.510 -32.470 1.00 87.69 89 PRO A O 1
ATOM 673 N N . MET A 1 90 ? 9.184 4.805 -30.874 1.00 86.38 90 MET A N 1
ATOM 674 C CA . MET A 1 90 ? 7.997 4.816 -31.740 1.00 86.38 90 MET A CA 1
ATOM 675 C C . MET A 1 90 ? 7.460 6.235 -31.975 1.00 86.38 90 MET A C 1
ATOM 677 O O . MET A 1 90 ? 6.700 6.456 -32.914 1.00 86.38 90 MET A O 1
ATOM 681 N N . PHE A 1 91 ? 7.859 7.200 -31.139 1.00 84.62 91 PHE A N 1
ATOM 682 C CA . PHE A 1 91 ? 7.390 8.586 -31.178 1.00 84.62 91 PHE A CA 1
ATOM 683 C C . PHE A 1 91 ? 8.563 9.584 -31.172 1.00 84.62 91 PHE A C 1
ATOM 685 O O . PHE A 1 91 ? 8.632 10.437 -30.283 1.00 84.62 91 PHE A O 1
ATOM 692 N N . PRO A 1 92 ? 9.482 9.536 -32.155 1.00 78.00 92 PRO A N 1
ATOM 693 C CA . PRO A 1 92 ? 10.699 10.352 -32.139 1.00 78.00 92 PRO A CA 1
ATOM 694 C C . PRO A 1 92 ? 10.404 11.863 -32.111 1.00 78.00 92 PRO A C 1
ATOM 696 O O . PRO A 1 92 ? 11.056 12.605 -31.383 1.00 78.00 92 PRO A O 1
ATOM 699 N N . GLY A 1 93 ? 9.358 12.325 -32.811 1.00 82.62 93 GLY A N 1
ATOM 700 C CA . GLY A 1 93 ? 8.949 13.739 -32.811 1.00 82.62 93 GLY A CA 1
ATOM 701 C C . GLY A 1 93 ? 8.333 14.240 -31.495 1.00 82.62 93 GLY A C 1
ATOM 702 O O . GLY A 1 93 ? 8.277 15.443 -31.264 1.00 82.62 93 GLY A O 1
ATOM 703 N N . LEU A 1 94 ? 7.892 13.335 -30.614 1.00 86.50 94 LEU A N 1
ATOM 704 C CA . LEU A 1 94 ? 7.303 13.654 -29.306 1.00 86.50 94 LEU A CA 1
ATOM 705 C C . LEU A 1 94 ? 8.171 13.149 -28.146 1.00 86.50 94 LEU A C 1
ATOM 707 O O . LEU A 1 94 ? 7.688 13.061 -27.014 1.00 86.50 94 LEU A O 1
ATOM 711 N N . PHE A 1 95 ? 9.448 12.844 -28.409 1.00 88.69 95 PHE A N 1
ATOM 712 C CA . PHE A 1 95 ? 10.375 12.268 -27.436 1.00 88.69 95 PHE A CA 1
ATOM 713 C C . PHE A 1 95 ? 10.346 13.008 -26.097 1.00 88.69 95 PHE A C 1
ATOM 715 O O . PHE A 1 95 ? 10.074 12.403 -25.061 1.00 88.69 95 PHE A O 1
ATOM 722 N N . VAL A 1 96 ? 10.566 14.329 -26.121 1.00 89.62 96 VAL A N 1
ATOM 723 C CA . VAL A 1 96 ? 10.646 15.146 -24.901 1.00 89.62 96 VAL A CA 1
ATOM 724 C C . VAL A 1 96 ? 9.342 15.068 -24.115 1.00 89.62 96 VAL A C 1
ATOM 726 O O . VAL A 1 96 ? 9.382 14.914 -22.900 1.00 89.62 96 VAL A O 1
ATOM 729 N N . PHE A 1 97 ? 8.187 15.106 -24.781 1.00 91.38 97 PHE A N 1
ATOM 730 C CA . PHE A 1 97 ? 6.888 15.052 -24.113 1.00 91.38 97 PHE A CA 1
ATOM 731 C C . PHE A 1 97 ? 6.634 13.687 -23.458 1.00 91.38 97 PHE A C 1
ATOM 733 O O . PHE A 1 97 ? 6.361 13.614 -22.256 1.00 91.38 97 PHE A O 1
ATOM 740 N N . VAL A 1 98 ? 6.783 12.600 -24.224 1.00 92.81 98 VAL A N 1
ATOM 741 C CA . VAL A 1 98 ? 6.542 11.227 -23.750 1.00 92.81 98 VAL A CA 1
ATOM 742 C C . VAL A 1 98 ? 7.525 10.861 -22.639 1.00 92.81 98 VAL A C 1
ATOM 744 O O . VAL A 1 98 ? 7.118 10.375 -21.581 1.00 92.81 98 VAL A O 1
ATOM 747 N N . ALA A 1 99 ? 8.812 11.146 -22.842 1.00 92.19 99 ALA A N 1
ATOM 748 C CA . ALA A 1 99 ? 9.849 10.820 -21.877 1.00 92.19 99 ALA A CA 1
ATOM 749 C C . ALA A 1 99 ? 9.743 11.676 -20.605 1.00 92.19 99 ALA A C 1
ATOM 751 O O . ALA A 1 99 ? 9.956 11.149 -19.514 1.00 92.19 99 ALA A O 1
ATOM 752 N N . SER A 1 100 ? 9.358 12.956 -20.707 1.00 93.81 100 SER A N 1
ATOM 753 C CA . SER A 1 100 ? 9.096 13.803 -19.532 1.00 93.81 100 SER A CA 1
ATOM 754 C C . SER A 1 100 ? 7.924 13.275 -18.715 1.00 93.81 100 SER A C 1
ATOM 756 O O . SER A 1 100 ? 8.043 13.129 -17.499 1.00 93.81 100 SER A O 1
ATOM 758 N N . PHE A 1 101 ? 6.805 12.935 -19.366 1.00 94.88 101 PHE A N 1
ATOM 759 C CA . PHE A 1 101 ? 5.636 12.386 -18.681 1.00 94.88 101 PHE A CA 1
ATOM 760 C C . PHE A 1 101 ? 5.973 11.077 -17.959 1.00 94.88 101 PHE A C 1
ATOM 762 O O . PHE A 1 101 ? 5.668 10.922 -16.774 1.00 94.88 101 PHE A O 1
ATOM 769 N N . ALA A 1 102 ? 6.681 10.165 -18.629 1.00 95.31 102 ALA A N 1
ATOM 770 C CA . ALA A 1 102 ? 7.148 8.934 -18.007 1.00 95.31 102 ALA A CA 1
ATOM 771 C C . ALA A 1 102 ? 8.060 9.213 -16.796 1.00 95.31 102 ALA A C 1
ATOM 773 O O . ALA A 1 102 ? 7.922 8.587 -15.742 1.00 95.31 102 ALA A O 1
ATOM 774 N N . ASN A 1 103 ? 8.945 10.207 -16.892 1.00 94.62 103 ASN A N 1
ATOM 775 C CA . ASN A 1 103 ? 9.846 10.567 -15.803 1.00 94.62 103 ASN A CA 1
ATOM 776 C C . ASN A 1 103 ? 9.126 11.197 -14.599 1.00 94.62 103 ASN A C 1
ATOM 778 O O . ASN A 1 103 ? 9.523 10.953 -13.458 1.00 94.62 103 ASN A O 1
ATOM 782 N N . ILE A 1 104 ? 8.041 11.951 -14.819 1.00 95.25 104 ILE A N 1
ATOM 783 C CA . ILE A 1 104 ? 7.159 12.425 -13.739 1.00 95.25 104 ILE A CA 1
ATOM 784 C C . ILE A 1 104 ? 6.576 11.220 -12.990 1.00 95.25 104 ILE A C 1
ATOM 786 O O . ILE A 1 104 ? 6.686 11.137 -11.764 1.00 95.25 104 ILE A O 1
ATOM 790 N N . VAL A 1 105 ? 6.008 10.248 -13.715 1.00 95.19 105 VAL A N 1
ATOM 791 C CA . VAL A 1 105 ? 5.417 9.041 -13.109 1.00 95.19 105 VAL A CA 1
ATOM 792 C C . VAL A 1 105 ? 6.472 8.223 -12.353 1.00 95.19 105 VAL A C 1
ATOM 794 O O . VAL A 1 105 ? 6.196 7.761 -11.240 1.00 95.19 105 VAL A O 1
ATOM 797 N N . LYS A 1 106 ? 7.697 8.091 -12.883 1.00 94.50 106 LYS A N 1
ATOM 798 C CA . LYS A 1 106 ? 8.813 7.449 -12.163 1.00 94.50 106 LYS A CA 1
ATOM 799 C C . LYS A 1 106 ? 9.159 8.171 -10.870 1.00 94.50 106 LYS A C 1
ATOM 801 O O . LYS A 1 106 ? 9.235 7.519 -9.834 1.00 94.50 106 LYS A O 1
ATOM 806 N N . ASN A 1 107 ? 9.333 9.493 -10.905 1.00 94.00 107 ASN A N 1
ATOM 807 C CA . ASN A 1 107 ? 9.667 10.271 -9.709 1.00 94.00 107 ASN A CA 1
ATOM 808 C C . ASN A 1 107 ? 8.584 10.139 -8.630 1.00 94.00 107 ASN A C 1
ATOM 810 O O . ASN A 1 107 ? 8.897 9.869 -7.471 1.00 94.00 107 ASN A O 1
ATOM 814 N N . ILE A 1 108 ? 7.307 10.218 -9.014 1.00 91.94 108 ILE A N 1
ATOM 815 C CA . ILE A 1 108 ? 6.173 9.976 -8.108 1.00 91.94 108 ILE A CA 1
ATOM 816 C C . ILE A 1 108 ? 6.232 8.562 -7.510 1.00 91.94 108 ILE A C 1
ATOM 818 O O . ILE A 1 108 ? 6.017 8.375 -6.308 1.00 91.94 108 ILE A O 1
ATOM 822 N N . SER A 1 109 ? 6.547 7.563 -8.333 1.00 93.12 109 SER A N 1
ATOM 823 C CA . SER A 1 109 ? 6.654 6.171 -7.898 1.00 93.12 109 SER A CA 1
ATOM 824 C C . SER A 1 109 ? 7.812 5.967 -6.921 1.00 93.12 109 SER A C 1
ATOM 826 O O . SER A 1 109 ? 7.618 5.336 -5.882 1.00 93.12 109 SER A O 1
ATOM 828 N N . TYR A 1 110 ? 8.981 6.559 -7.182 1.00 92.31 110 TYR A N 1
ATOM 829 C CA . TYR A 1 110 ? 10.130 6.519 -6.274 1.00 92.31 110 TYR A CA 1
ATOM 830 C C . TYR A 1 110 ? 9.840 7.203 -4.939 1.00 92.31 110 TYR A C 1
ATOM 832 O O . TYR A 1 110 ? 10.177 6.650 -3.892 1.00 92.31 110 TYR A O 1
ATOM 840 N N . LEU A 1 111 ? 9.151 8.348 -4.950 1.00 90.56 111 LEU A N 1
ATOM 841 C CA . LEU A 1 111 ? 8.703 9.023 -3.730 1.00 90.56 111 LEU A CA 1
ATOM 842 C C . LEU A 1 111 ? 7.780 8.120 -2.901 1.00 90.56 111 LEU A C 1
ATOM 844 O O . LEU A 1 111 ? 8.011 7.920 -1.707 1.00 90.56 111 LEU A O 1
ATOM 848 N N . ALA A 1 112 ? 6.782 7.499 -3.537 1.00 89.38 112 ALA A N 1
ATOM 849 C CA . ALA A 1 112 ? 5.877 6.564 -2.873 1.00 89.38 112 ALA A CA 1
ATOM 850 C C . ALA A 1 112 ? 6.606 5.308 -2.347 1.00 89.38 112 ALA A C 1
ATOM 852 O O . ALA A 1 112 ? 6.343 4.846 -1.234 1.00 89.38 112 ALA A O 1
ATOM 853 N N . MET A 1 113 ? 7.553 4.751 -3.108 1.00 89.69 113 MET A N 1
ATOM 854 C CA . MET A 1 113 ? 8.391 3.630 -2.663 1.00 89.69 113 MET A CA 1
ATOM 855 C C . MET A 1 113 ? 9.276 4.015 -1.473 1.00 89.69 113 MET A C 1
ATOM 857 O O . MET A 1 113 ? 9.403 3.230 -0.536 1.00 89.69 113 MET A O 1
ATOM 861 N N . SER A 1 114 ? 9.842 5.223 -1.468 1.00 89.44 114 SER A N 1
ATOM 862 C CA . SER A 1 114 ? 10.664 5.730 -0.365 1.00 89.44 114 SER A CA 1
ATOM 863 C C . SER A 1 114 ? 9.842 5.917 0.915 1.00 89.44 114 SER A C 1
ATOM 865 O O . SER A 1 114 ? 10.198 5.378 1.965 1.00 89.44 114 SER A O 1
ATOM 867 N N . ALA A 1 115 ? 8.675 6.563 0.815 1.00 87.19 115 ALA A N 1
ATOM 868 C CA . ALA A 1 115 ? 7.759 6.748 1.942 1.00 87.19 115 ALA A CA 1
ATOM 869 C C . ALA A 1 115 ? 7.301 5.402 2.534 1.00 87.19 115 ALA A C 1
ATOM 871 O O . ALA A 1 115 ? 7.356 5.178 3.747 1.00 87.19 115 ALA A O 1
ATOM 872 N N . THR A 1 116 ? 6.921 4.450 1.675 1.00 88.19 116 THR A N 1
ATOM 873 C CA . THR A 1 116 ? 6.514 3.115 2.136 1.00 88.19 116 THR A CA 1
ATOM 874 C C . THR A 1 116 ? 7.674 2.323 2.736 1.00 88.19 116 THR A C 1
ATOM 876 O O . THR A 1 116 ? 7.473 1.618 3.725 1.00 88.19 116 THR A O 1
ATOM 879 N N . LYS A 1 117 ? 8.898 2.465 2.208 1.00 88.88 117 LYS A N 1
ATOM 880 C CA . LYS A 1 117 ? 10.112 1.862 2.779 1.00 88.88 117 LYS A CA 1
ATOM 881 C C . LYS A 1 117 ? 10.382 2.390 4.188 1.00 88.88 117 LYS A C 1
ATOM 883 O O . LYS A 1 117 ? 10.657 1.582 5.070 1.00 88.88 117 LYS A O 1
ATOM 888 N N . ALA A 1 118 ? 10.239 3.695 4.419 1.00 87.50 118 ALA A N 1
ATOM 889 C CA . ALA A 1 118 ? 10.402 4.291 5.745 1.00 87.50 118 ALA A CA 1
ATOM 890 C C . ALA A 1 118 ? 9.374 3.740 6.750 1.00 87.50 118 ALA A C 1
ATOM 892 O O . ALA A 1 118 ? 9.745 3.289 7.835 1.00 87.50 118 ALA A O 1
ATOM 893 N N . SER A 1 119 ? 8.096 3.686 6.360 1.00 83.81 119 SER A N 1
ATOM 894 C CA . SER A 1 119 ? 7.018 3.116 7.181 1.00 83.81 119 SER A CA 1
ATOM 895 C C . SER A 1 119 ? 7.258 1.633 7.519 1.00 83.81 119 SER A C 1
ATOM 897 O O . SER A 1 119 ? 7.118 1.226 8.674 1.00 83.81 119 SER A O 1
ATOM 899 N N . ILE A 1 120 ? 7.697 0.829 6.542 1.00 87.44 120 ILE A N 1
ATOM 900 C CA . ILE A 1 120 ? 8.010 -0.594 6.747 1.00 87.44 120 ILE A CA 1
ATOM 901 C C . ILE A 1 120 ? 9.238 -0.766 7.643 1.00 87.44 120 ILE A C 1
ATOM 903 O O . ILE A 1 120 ? 9.177 -1.543 8.593 1.00 87.44 120 ILE A O 1
ATOM 907 N N . ASN A 1 121 ? 10.330 -0.038 7.398 1.00 88.88 121 ASN A N 1
ATOM 908 C CA . ASN A 1 121 ? 11.528 -0.116 8.238 1.00 88.88 121 ASN A CA 1
ATOM 909 C C . ASN A 1 121 ? 11.192 0.227 9.694 1.00 88.88 121 ASN A C 1
ATOM 911 O O . ASN A 1 121 ? 11.584 -0.509 10.593 1.00 88.88 121 ASN A O 1
ATOM 915 N N . LYS A 1 122 ? 10.373 1.265 9.915 1.00 86.00 122 LYS A N 1
ATOM 916 C CA . LYS A 1 122 ? 9.878 1.634 11.246 1.00 86.00 122 LYS A CA 1
ATOM 917 C C . LYS A 1 122 ? 9.086 0.510 11.913 1.00 86.00 122 LYS A C 1
ATOM 919 O O . LYS A 1 122 ? 9.224 0.305 13.113 1.00 86.00 122 LYS A O 1
ATOM 924 N N . SER A 1 123 ? 8.280 -0.239 11.158 1.00 82.12 123 SER A N 1
ATOM 925 C CA . SER A 1 123 ? 7.525 -1.376 11.709 1.00 82.12 123 SER A CA 1
ATOM 926 C C . SER A 1 123 ? 8.409 -2.565 12.112 1.00 82.12 123 SER A C 1
ATOM 928 O O . SER A 1 123 ? 8.043 -3.325 13.012 1.00 82.12 123 SER A O 1
ATOM 930 N N . LEU A 1 124 ? 9.578 -2.696 11.475 1.00 83.81 124 LEU A N 1
ATOM 931 C CA . LEU A 1 124 ? 10.570 -3.735 11.753 1.00 83.81 124 LEU A CA 1
ATOM 932 C C . LEU A 1 124 ? 11.494 -3.381 12.927 1.00 83.81 124 LEU A C 1
ATOM 934 O O . LEU A 1 124 ? 12.197 -4.262 13.418 1.00 83.81 124 LEU A O 1
ATOM 938 N N . CYS A 1 125 ? 11.488 -2.130 13.395 1.00 83.88 125 CYS A N 1
ATOM 939 C CA . CYS A 1 125 ? 12.268 -1.726 14.559 1.00 83.88 125 CYS A CA 1
ATOM 940 C C . CYS A 1 125 ? 11.820 -2.474 15.822 1.00 83.88 125 CYS A C 1
ATOM 942 O O . CYS A 1 125 ? 10.623 -2.666 16.071 1.00 83.88 125 CYS A O 1
ATOM 944 N N . LEU A 1 126 ? 12.806 -2.867 16.629 1.00 77.75 126 LEU A N 1
ATOM 945 C CA . LEU A 1 126 ? 12.606 -3.498 17.937 1.00 77.75 126 LEU A CA 1
ATOM 946 C C . LEU A 1 126 ? 13.187 -2.645 19.072 1.00 77.75 126 LEU A C 1
ATOM 948 O O . LEU A 1 126 ? 12.566 -2.562 20.125 1.00 77.75 126 LEU A O 1
ATOM 952 N N . GLN A 1 127 ? 14.334 -1.990 18.855 1.00 77.69 127 GLN A N 1
ATOM 953 C CA . GLN A 1 127 ? 15.068 -1.230 19.881 1.00 77.69 127 GLN A CA 1
ATOM 954 C C . GLN A 1 127 ? 15.745 0.004 19.272 1.00 77.69 127 GLN A C 1
ATOM 956 O O . GLN A 1 127 ? 16.946 -0.009 19.035 1.00 77.69 127 GLN A O 1
ATOM 961 N N . ASP A 1 128 ? 14.952 1.023 18.926 1.00 82.88 128 ASP A N 1
ATOM 962 C CA . ASP A 1 128 ? 15.404 2.286 18.302 1.00 82.88 128 ASP A CA 1
ATOM 963 C C . ASP A 1 128 ? 16.467 2.131 17.187 1.00 82.88 128 ASP A C 1
ATOM 965 O O . ASP A 1 128 ? 17.306 2.985 16.921 1.00 82.88 128 ASP A O 1
ATOM 969 N N . ASN A 1 129 ? 16.422 0.998 16.485 1.00 89.56 129 ASN A N 1
ATOM 970 C CA . ASN A 1 129 ? 17.434 0.559 15.529 1.00 89.56 129 ASN A CA 1
ATOM 971 C C . ASN A 1 129 ? 17.037 0.892 14.084 1.00 89.56 129 ASN A C 1
ATOM 973 O O . ASN A 1 129 ? 17.361 0.163 13.142 1.00 89.56 129 ASN A O 1
ATOM 977 N N . LEU A 1 130 ? 16.313 2.000 13.897 1.00 89.44 130 LEU A N 1
ATOM 978 C CA . LEU A 1 130 ? 15.792 2.407 12.591 1.00 89.44 130 LEU A CA 1
ATOM 979 C C . LEU A 1 130 ? 16.916 2.685 11.588 1.00 89.44 130 LEU A C 1
ATOM 981 O O . LEU A 1 130 ? 16.786 2.323 10.414 1.00 89.44 130 LEU A O 1
ATOM 985 N N . GLY A 1 131 ? 18.011 3.293 12.052 1.00 90.62 131 GLY A N 1
ATOM 986 C CA . GLY A 1 131 ? 19.197 3.561 11.240 1.00 90.62 131 GLY A CA 1
ATOM 987 C C . GLY A 1 131 ? 19.820 2.277 10.689 1.00 90.62 131 GLY A C 1
ATOM 988 O O . GLY A 1 131 ? 19.995 2.163 9.479 1.00 90.62 131 GLY A O 1
ATOM 989 N N . ASP A 1 132 ? 20.053 1.278 11.546 1.00 91.38 132 ASP A N 1
ATOM 990 C CA . ASP A 1 132 ? 20.646 -0.014 11.162 1.00 91.38 132 ASP A CA 1
ATOM 991 C C . ASP A 1 132 ? 19.770 -0.781 10.157 1.00 91.38 132 ASP A C 1
ATOM 993 O O . ASP A 1 132 ? 20.239 -1.222 9.105 1.00 91.38 132 ASP A O 1
ATOM 997 N N . ILE A 1 133 ? 18.460 -0.871 10.418 1.00 90.44 133 ILE A N 1
ATOM 998 C CA . ILE A 1 133 ? 17.514 -1.521 9.496 1.00 90.44 133 ILE A CA 1
ATOM 999 C C . ILE A 1 133 ? 17.487 -0.793 8.150 1.00 90.44 133 ILE A C 1
ATOM 1001 O O . ILE A 1 133 ? 17.472 -1.428 7.091 1.00 90.44 133 ILE A O 1
ATOM 1005 N N . THR A 1 134 ? 17.493 0.540 8.174 1.00 91.94 134 THR A N 1
ATOM 1006 C CA . THR A 1 134 ? 17.468 1.351 6.955 1.00 91.94 134 THR A CA 1
ATOM 1007 C C . THR A 1 134 ? 18.757 1.208 6.158 1.00 91.94 134 THR A C 1
ATOM 1009 O O . THR A 1 134 ? 18.672 1.038 4.941 1.00 91.94 134 THR A O 1
ATOM 1012 N N . ALA A 1 135 ? 19.914 1.179 6.821 1.00 92.56 135 ALA A N 1
ATOM 1013 C CA . ALA A 1 135 ? 21.210 0.939 6.198 1.00 92.56 135 ALA A CA 1
ATOM 1014 C C . ALA A 1 135 ? 21.265 -0.451 5.548 1.00 92.56 135 ALA A C 1
ATOM 1016 O O . ALA A 1 135 ? 21.495 -0.548 4.345 1.00 92.56 135 ALA A O 1
ATOM 1017 N N . LYS A 1 136 ? 20.926 -1.522 6.280 1.00 92.12 136 LYS A N 1
ATOM 1018 C CA . LYS A 1 136 ? 20.914 -2.903 5.755 1.00 92.12 136 LYS A CA 1
ATOM 1019 C C . LYS A 1 136 ? 19.958 -3.077 4.575 1.00 92.12 136 LYS A C 1
ATOM 1021 O O . LYS A 1 136 ? 20.313 -3.678 3.561 1.00 92.12 136 LYS A O 1
ATOM 1026 N N . ASN A 1 137 ? 18.749 -2.523 4.673 1.00 90.00 137 ASN A N 1
ATOM 1027 C CA . ASN A 1 137 ? 17.772 -2.543 3.581 1.00 90.00 137 ASN A CA 1
ATOM 1028 C C . ASN A 1 137 ? 18.195 -1.631 2.406 1.00 90.00 137 ASN A C 1
ATOM 1030 O O . ASN A 1 137 ? 17.780 -1.835 1.265 1.00 90.00 137 ASN A O 1
ATOM 1034 N N . GLY A 1 138 ? 18.996 -0.597 2.664 1.00 91.19 138 GLY A N 1
ATOM 1035 C CA . GLY A 1 138 ? 19.680 0.210 1.653 1.00 91.19 138 GLY A CA 1
ATOM 1036 C C . GLY A 1 138 ? 20.709 -0.618 0.891 1.00 91.19 138 GLY A C 1
ATOM 1037 O O . GLY A 1 138 ? 20.563 -0.798 -0.314 1.00 91.19 138 GLY A O 1
ATOM 1038 N N . SER A 1 139 ? 21.670 -1.213 1.600 1.00 93.31 139 SER A N 1
ATOM 1039 C CA . SER A 1 139 ? 22.732 -2.042 1.023 1.00 93.31 139 SER A CA 1
ATOM 1040 C C . SER A 1 139 ? 22.189 -3.224 0.219 1.00 93.31 139 SER A C 1
ATOM 1042 O O . SER A 1 139 ? 22.670 -3.481 -0.881 1.00 93.31 139 SER A O 1
ATOM 1044 N N . GLN A 1 140 ? 21.145 -3.909 0.706 1.00 93.12 140 GLN A N 1
ATOM 1045 C CA . GLN A 1 140 ? 20.498 -4.985 -0.057 1.00 93.12 140 GLN A CA 1
ATOM 1046 C C . GLN A 1 140 ? 19.857 -4.487 -1.357 1.00 93.12 140 GLN A C 1
ATOM 1048 O O . GLN A 1 140 ? 19.914 -5.186 -2.367 1.00 93.12 140 GLN A O 1
ATOM 1053 N N . ALA A 1 141 ? 19.240 -3.301 -1.346 1.00 92.25 141 ALA A N 1
ATOM 1054 C CA . ALA A 1 141 ? 18.664 -2.716 -2.552 1.00 92.25 141 ALA A CA 1
ATOM 1055 C C . ALA A 1 141 ? 19.753 -2.324 -3.559 1.00 92.25 141 ALA A C 1
ATOM 1057 O O . ALA A 1 141 ? 19.591 -2.602 -4.743 1.00 92.25 141 ALA A O 1
ATOM 1058 N N . THR A 1 142 ? 20.874 -1.766 -3.094 1.00 94.31 142 THR A N 1
ATOM 1059 C CA . THR A 1 142 ? 22.031 -1.446 -3.941 1.00 94.31 142 THR A CA 1
ATOM 1060 C C . THR A 1 142 ? 22.645 -2.704 -4.551 1.00 94.31 142 THR A C 1
ATOM 1062 O O . THR A 1 142 ? 22.847 -2.753 -5.758 1.00 94.31 142 THR A O 1
ATOM 1065 N N . ALA A 1 143 ? 22.876 -3.750 -3.752 1.00 96.31 143 ALA A N 1
ATOM 1066 C CA . ALA A 1 143 ? 23.415 -5.019 -4.243 1.00 96.31 143 ALA A CA 1
ATOM 1067 C C . ALA A 1 143 ? 22.487 -5.674 -5.280 1.00 96.31 143 ALA A C 1
ATOM 1069 O O . ALA A 1 143 ? 22.940 -6.089 -6.345 1.00 96.31 143 ALA A O 1
ATOM 1070 N N . ALA A 1 144 ? 21.178 -5.709 -5.004 1.00 95.25 144 ALA A N 1
ATOM 1071 C CA . ALA A 1 144 ? 20.179 -6.173 -5.964 1.00 95.25 144 ALA A CA 1
ATOM 1072 C C . ALA A 1 144 ? 20.194 -5.335 -7.252 1.00 95.25 144 ALA A C 1
ATOM 1074 O O . ALA A 1 144 ? 20.113 -5.885 -8.346 1.00 95.25 144 ALA A O 1
ATOM 1075 N N . GLY A 1 145 ? 20.333 -4.014 -7.120 1.00 95.75 145 GLY A N 1
ATOM 1076 C CA . GLY A 1 145 ? 20.421 -3.098 -8.248 1.00 95.75 145 GLY A CA 1
ATOM 1077 C C . GLY A 1 145 ? 21.648 -3.352 -9.118 1.00 95.75 145 GLY A C 1
ATOM 1078 O O . GLY A 1 145 ? 21.508 -3.415 -10.331 1.00 95.75 145 GLY A O 1
ATOM 1079 N N . LEU A 1 146 ? 22.820 -3.589 -8.521 1.00 96.31 146 LEU A N 1
ATOM 1080 C CA . LEU A 1 146 ? 24.045 -3.941 -9.252 1.00 96.31 146 LEU A CA 1
ATOM 1081 C C . LEU A 1 146 ? 23.874 -5.230 -10.060 1.00 96.31 146 LEU A C 1
ATOM 1083 O O . LEU A 1 146 ? 24.163 -5.248 -11.254 1.00 96.31 146 LEU A O 1
ATOM 1087 N N . VAL A 1 147 ? 23.344 -6.284 -9.432 1.00 97.25 147 VAL A N 1
ATOM 1088 C CA . VAL A 1 147 ? 23.049 -7.552 -10.121 1.00 97.25 147 VAL A CA 1
ATOM 1089 C C . VAL A 1 147 ? 22.055 -7.325 -11.261 1.00 97.25 147 VAL A C 1
ATOM 1091 O O . VAL A 1 147 ? 22.270 -7.800 -12.372 1.00 97.25 147 VAL A O 1
ATOM 1094 N N . GLY A 1 148 ? 20.991 -6.560 -11.009 1.00 96.00 148 GLY A N 1
ATOM 1095 C CA . GLY A 1 148 ? 20.000 -6.204 -12.020 1.00 96.00 148 GLY A CA 1
ATOM 1096 C C . GLY A 1 148 ? 20.589 -5.426 -13.192 1.00 96.00 148 GLY A C 1
ATOM 1097 O O . GLY A 1 148 ? 20.277 -5.730 -14.337 1.00 96.00 148 GLY A O 1
ATOM 1098 N N . THR A 1 149 ? 21.480 -4.472 -12.930 1.00 95.56 149 THR A N 1
ATOM 1099 C CA . THR A 1 149 ? 22.164 -3.701 -13.972 1.00 95.56 149 THR A CA 1
ATOM 1100 C C . THR A 1 149 ? 23.067 -4.589 -14.825 1.00 95.56 149 THR A C 1
ATOM 1102 O O . THR A 1 149 ? 23.006 -4.495 -16.046 1.00 95.56 149 THR A O 1
ATOM 1105 N N . ILE A 1 150 ? 23.848 -5.491 -14.217 1.00 96.62 150 ILE A N 1
ATOM 1106 C CA . ILE A 1 150 ? 24.691 -6.452 -14.953 1.00 96.62 150 ILE A CA 1
ATOM 1107 C C . ILE A 1 150 ? 23.827 -7.334 -15.865 1.00 96.62 150 ILE A C 1
ATOM 1109 O O . ILE A 1 150 ? 24.130 -7.484 -17.048 1.00 96.62 150 ILE A O 1
ATOM 1113 N N . LEU A 1 151 ? 22.721 -7.872 -15.336 1.00 94.69 151 LEU A N 1
ATOM 1114 C CA . LEU A 1 151 ? 21.777 -8.675 -16.117 1.00 94.69 151 LEU A CA 1
ATOM 1115 C C . LEU A 1 151 ? 21.122 -7.865 -17.240 1.00 94.69 151 LEU A C 1
ATOM 1117 O O . LEU A 1 151 ? 20.985 -8.367 -18.350 1.00 94.69 151 LEU A O 1
ATOM 1121 N N . GLY A 1 152 ? 20.746 -6.616 -16.962 1.00 93.81 152 GLY A N 1
ATOM 1122 C CA . GLY A 1 152 ? 20.178 -5.696 -17.941 1.00 93.81 152 GLY A CA 1
ATOM 1123 C C . GLY A 1 152 ? 21.140 -5.422 -19.091 1.00 93.81 152 GLY A C 1
ATOM 1124 O O . GLY A 1 152 ? 20.752 -5.579 -20.239 1.00 93.81 152 GLY A O 1
ATOM 1125 N N . ILE A 1 153 ? 22.406 -5.107 -18.794 1.00 93.12 153 ILE A N 1
ATOM 1126 C CA . ILE A 1 153 ? 23.447 -4.866 -19.807 1.00 93.12 153 ILE A CA 1
ATOM 1127 C C . ILE A 1 153 ? 23.684 -6.124 -20.650 1.00 93.12 153 ILE A C 1
ATOM 1129 O O . ILE A 1 153 ? 23.733 -6.043 -21.877 1.00 93.12 153 ILE A O 1
ATOM 1133 N N . GLY A 1 154 ? 23.797 -7.293 -20.010 1.00 91.94 154 GLY A N 1
ATOM 1134 C CA . GLY A 1 154 ? 23.964 -8.562 -20.719 1.00 91.94 154 GLY A CA 1
ATOM 1135 C C . GLY A 1 154 ? 22.786 -8.867 -21.647 1.00 91.94 154 GLY A C 1
ATOM 1136 O O . GLY A 1 154 ? 22.982 -9.224 -22.805 1.00 91.94 154 GLY A O 1
ATOM 1137 N N . ALA A 1 155 ? 21.556 -8.660 -21.173 1.00 89.38 155 ALA A N 1
ATOM 1138 C CA . ALA A 1 155 ? 20.357 -8.874 -21.975 1.00 89.38 155 ALA A CA 1
ATOM 1139 C C . ALA A 1 155 ? 20.233 -7.856 -23.125 1.00 89.38 155 ALA A C 1
ATOM 1141 O O . ALA A 1 155 ? 19.91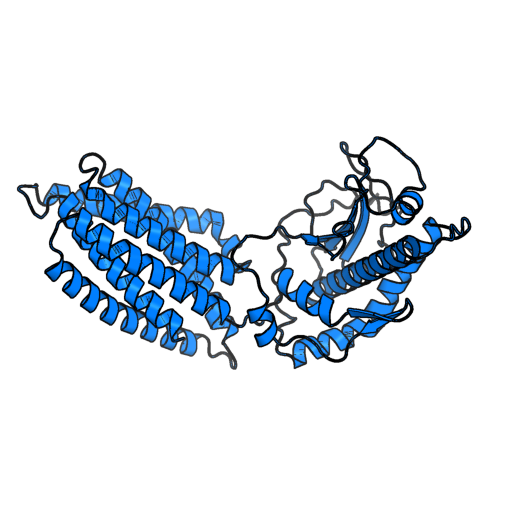7 -8.240 -24.251 1.00 89.38 155 ALA A O 1
ATOM 1142 N N . SER A 1 156 ? 20.559 -6.587 -22.867 1.00 87.94 156 SER A N 1
ATOM 1143 C CA . SER A 1 156 ? 20.662 -5.519 -23.867 1.00 87.94 156 SER A CA 1
ATOM 1144 C C . SER A 1 156 ? 21.626 -5.870 -25.001 1.00 87.94 156 SER A C 1
ATOM 1146 O O . SER A 1 156 ? 21.304 -5.655 -26.171 1.00 87.94 156 SER A O 1
ATOM 1148 N N . ALA A 1 157 ? 22.788 -6.440 -24.668 1.00 86.69 157 ALA A N 1
ATOM 1149 C CA . ALA A 1 157 ? 23.806 -6.824 -25.644 1.00 86.69 157 ALA A CA 1
ATOM 1150 C C . ALA A 1 157 ? 23.353 -7.973 -26.562 1.00 86.69 157 ALA A C 1
ATOM 1152 O O . ALA A 1 157 ? 23.718 -7.995 -27.734 1.00 86.69 157 ALA A O 1
ATOM 1153 N N . ILE A 1 158 ? 22.539 -8.903 -26.051 1.00 86.00 158 ILE A N 1
ATOM 1154 C CA . ILE A 1 158 ? 22.034 -10.056 -26.815 1.00 86.00 158 ILE A CA 1
ATOM 1155 C C . ILE A 1 158 ? 20.865 -9.653 -27.725 1.00 86.00 158 ILE A C 1
ATOM 1157 O O . ILE A 1 158 ? 20.779 -10.098 -28.866 1.00 86.00 158 ILE A O 1
ATOM 1161 N N . VAL A 1 159 ? 19.946 -8.827 -27.217 1.00 83.94 159 VAL A N 1
ATOM 1162 C CA . VAL A 1 159 ? 18.695 -8.474 -27.910 1.00 83.94 159 VAL A CA 1
ATOM 1163 C C . VAL A 1 159 ? 18.895 -7.407 -28.996 1.00 83.94 159 VAL A C 1
ATOM 1165 O O . VAL A 1 159 ? 18.143 -7.371 -29.976 1.00 83.94 159 VAL A O 1
ATOM 1168 N N . GLY A 1 160 ? 19.911 -6.553 -28.847 1.00 78.00 160 GLY A N 1
ATOM 1169 C CA . GLY A 1 160 ? 20.178 -5.448 -29.765 1.00 78.00 160 GLY A CA 1
ATOM 1170 C C . GLY A 1 160 ? 19.179 -4.293 -29.619 1.00 78.00 160 GLY A C 1
ATOM 1171 O O . GLY A 1 160 ? 18.517 -4.148 -28.594 1.00 78.00 160 GLY A O 1
ATOM 1172 N N . ALA A 1 161 ? 19.090 -3.434 -30.640 1.00 70.94 161 ALA A N 1
ATOM 1173 C CA . ALA A 1 161 ? 18.329 -2.176 -30.593 1.00 70.94 161 ALA A CA 1
ATOM 1174 C C . ALA A 1 161 ? 16.881 -2.273 -31.121 1.00 70.94 161 ALA A C 1
ATOM 1176 O O . ALA A 1 161 ? 16.196 -1.258 -31.239 1.00 70.94 161 ALA A O 1
ATOM 1177 N N . ASN A 1 162 ? 16.394 -3.471 -31.464 1.00 83.38 162 ASN A N 1
ATOM 1178 C CA . ASN A 1 162 ? 15.034 -3.624 -31.978 1.00 83.38 162 ASN A CA 1
ATOM 1179 C C . ASN A 1 162 ? 14.004 -3.496 -30.841 1.00 83.38 162 ASN A C 1
ATOM 1181 O O . ASN A 1 162 ? 13.941 -4.340 -29.945 1.00 83.38 162 ASN A O 1
ATOM 1185 N N . VAL A 1 163 ? 13.155 -2.469 -30.928 1.00 81.56 163 VAL A N 1
ATOM 1186 C CA . VAL A 1 163 ? 12.096 -2.160 -29.953 1.00 81.56 163 VAL A CA 1
ATOM 1187 C C . VAL A 1 163 ? 11.148 -3.340 -29.736 1.00 81.56 163 VAL A C 1
ATOM 1189 O O . VAL A 1 163 ? 10.738 -3.586 -28.606 1.00 81.56 163 VAL A O 1
ATOM 1192 N N . GLY A 1 164 ? 10.835 -4.109 -30.786 1.00 84.31 164 GLY A N 1
ATOM 1193 C CA . GLY A 1 164 ? 9.962 -5.281 -30.678 1.00 84.31 164 GLY A CA 1
ATOM 1194 C C . GLY A 1 164 ? 10.553 -6.368 -29.778 1.00 84.31 164 GLY A C 1
ATOM 1195 O O . GLY A 1 164 ? 9.867 -6.894 -28.901 1.00 84.31 164 GLY A O 1
ATOM 1196 N N . ASN A 1 165 ? 11.850 -6.647 -29.928 1.00 86.12 165 ASN A N 1
ATOM 1197 C CA . ASN A 1 165 ? 12.533 -7.657 -29.120 1.00 86.12 165 ASN A CA 1
ATOM 1198 C C . ASN A 1 165 ? 12.764 -7.165 -27.682 1.00 86.12 165 ASN A C 1
ATOM 1200 O O . ASN A 1 165 ? 12.599 -7.934 -26.734 1.00 86.12 165 ASN A O 1
ATOM 1204 N N . LEU A 1 166 ? 13.083 -5.875 -27.506 1.00 86.06 166 LEU A N 1
ATOM 1205 C CA . LEU A 1 166 ? 13.179 -5.248 -26.184 1.00 86.06 166 LEU A CA 1
ATOM 1206 C C . LEU A 1 166 ? 11.833 -5.297 -25.451 1.00 86.06 166 LEU A C 1
ATOM 1208 O O . LEU A 1 166 ? 11.793 -5.641 -24.271 1.00 86.06 166 LEU A O 1
ATOM 1212 N N . ALA A 1 167 ? 10.724 -5.039 -26.151 1.00 85.12 167 ALA A N 1
ATOM 1213 C CA . ALA A 1 167 ? 9.384 -5.144 -25.589 1.00 85.12 167 ALA A CA 1
ATOM 1214 C C . ALA A 1 167 ? 9.033 -6.579 -25.181 1.00 85.12 167 ALA A C 1
ATOM 1216 O O . ALA A 1 167 ? 8.518 -6.790 -24.079 1.00 85.12 167 ALA A O 1
ATOM 1217 N N . LEU A 1 168 ? 9.364 -7.565 -26.021 1.00 87.38 168 LEU A N 1
ATOM 1218 C CA . LEU A 1 168 ? 9.144 -8.983 -25.728 1.00 87.38 168 LEU A CA 1
ATOM 1219 C C . LEU A 1 168 ? 9.920 -9.435 -24.485 1.00 87.38 168 LEU A C 1
ATOM 1221 O O . LEU A 1 168 ? 9.389 -10.202 -23.685 1.00 87.38 168 LEU A O 1
ATOM 1225 N N . LEU A 1 169 ? 11.136 -8.923 -24.281 1.00 88.44 169 LEU A N 1
ATOM 1226 C CA . LEU A 1 169 ? 11.940 -9.201 -23.090 1.00 88.44 169 LEU A CA 1
ATOM 1227 C C . LEU A 1 169 ? 11.443 -8.440 -21.847 1.00 88.44 169 LEU A C 1
ATOM 1229 O O . LEU A 1 169 ? 11.428 -8.980 -20.740 1.00 88.44 169 LEU A O 1
ATOM 1233 N N . PHE A 1 170 ? 11.026 -7.187 -22.011 1.00 89.69 170 PHE A N 1
ATOM 1234 C CA . PHE A 1 170 ? 10.611 -6.327 -20.908 1.00 89.69 170 PHE A CA 1
ATOM 1235 C C . PHE A 1 170 ? 9.329 -6.812 -20.226 1.00 89.69 170 PHE A C 1
ATOM 1237 O O . PHE A 1 170 ? 9.264 -6.832 -18.998 1.00 89.69 170 PHE A O 1
ATOM 1244 N N . VAL A 1 171 ? 8.311 -7.209 -20.997 1.00 90.38 171 VAL A N 1
ATOM 1245 C CA . VAL A 1 171 ? 6.999 -7.617 -20.462 1.00 90.38 171 VAL A CA 1
ATOM 1246 C C . VAL A 1 171 ? 7.107 -8.722 -19.395 1.00 90.38 171 VAL A C 1
ATOM 1248 O O . VAL A 1 171 ? 6.589 -8.513 -18.293 1.00 90.38 171 VAL A O 1
ATOM 1251 N N . PRO A 1 172 ? 7.792 -9.862 -19.629 1.00 92.75 172 PRO A N 1
ATOM 1252 C CA . PRO A 1 172 ? 7.935 -10.897 -18.609 1.00 92.75 172 PRO A CA 1
ATOM 1253 C C . PRO A 1 172 ? 8.785 -10.433 -17.418 1.00 92.75 172 PRO A C 1
ATOM 1255 O O . PRO A 1 172 ? 8.411 -10.700 -16.276 1.00 92.75 172 PRO A O 1
ATOM 1258 N N . ILE A 1 173 ? 9.878 -9.688 -17.641 1.00 92.75 173 ILE A N 1
ATOM 1259 C CA . ILE A 1 173 ? 10.715 -9.143 -16.552 1.00 92.75 173 ILE A CA 1
ATOM 1260 C C . ILE A 1 173 ? 9.884 -8.238 -15.638 1.00 92.75 173 ILE A C 1
ATOM 1262 O O . ILE A 1 173 ? 9.921 -8.366 -14.410 1.00 92.75 173 ILE A O 1
ATOM 1266 N N . SER A 1 174 ? 9.099 -7.349 -16.241 1.00 92.88 174 SER A N 1
ATOM 1267 C CA . SER A 1 174 ? 8.228 -6.410 -15.548 1.00 92.88 174 SER A CA 1
ATOM 1268 C C . SER A 1 174 ? 7.125 -7.135 -14.772 1.00 92.88 174 SER A C 1
ATOM 1270 O O . SER A 1 174 ? 6.942 -6.889 -13.576 1.00 92.88 174 SER A O 1
ATOM 1272 N N . ALA A 1 175 ? 6.457 -8.110 -15.399 1.00 93.69 175 ALA A N 1
ATOM 1273 C CA . ALA A 1 175 ? 5.418 -8.915 -14.760 1.00 93.69 175 ALA A CA 1
ATOM 1274 C C . ALA A 1 175 ? 5.951 -9.682 -13.538 1.00 93.69 175 ALA A C 1
ATOM 1276 O O . ALA A 1 175 ? 5.346 -9.638 -12.461 1.00 93.69 175 ALA A O 1
ATOM 1277 N N . VAL A 1 176 ? 7.115 -10.330 -13.664 1.00 94.75 176 VAL A N 1
ATOM 1278 C CA . VAL A 1 176 ? 7.753 -11.043 -12.547 1.00 94.75 176 VAL A CA 1
ATOM 1279 C C . VAL A 1 176 ? 8.221 -10.063 -11.467 1.00 94.75 176 VAL A C 1
ATOM 1281 O O . VAL A 1 176 ? 8.076 -10.362 -10.282 1.00 94.75 176 VAL A O 1
ATOM 1284 N N . SER A 1 177 ? 8.704 -8.869 -11.831 1.00 94.12 177 SER A N 1
ATOM 1285 C CA . SER A 1 177 ? 9.075 -7.824 -10.866 1.00 94.12 177 SER A CA 1
ATOM 1286 C C . SER A 1 177 ? 7.881 -7.365 -10.022 1.00 94.12 177 SER A C 1
ATOM 1288 O O . SER A 1 177 ? 7.977 -7.320 -8.789 1.00 94.12 177 SER A O 1
ATOM 1290 N N . VAL A 1 178 ? 6.736 -7.076 -10.653 1.00 93.88 178 VAL A N 1
ATOM 1291 C CA . VAL A 1 178 ? 5.495 -6.697 -9.951 1.00 93.88 178 VAL A CA 1
ATOM 1292 C C . VAL A 1 178 ? 4.997 -7.849 -9.084 1.00 93.88 178 VAL A C 1
ATOM 1294 O O . VAL A 1 178 ? 4.620 -7.638 -7.929 1.00 93.88 178 VAL A O 1
ATOM 1297 N N . TRP A 1 179 ? 5.039 -9.079 -9.597 1.00 93.75 179 TRP A N 1
ATOM 1298 C CA . TRP A 1 179 ? 4.633 -10.263 -8.843 1.00 93.75 179 TRP A CA 1
ATOM 1299 C C . TRP A 1 179 ? 5.529 -10.520 -7.623 1.00 93.75 179 TRP A C 1
ATOM 1301 O O . TRP A 1 179 ? 5.031 -10.808 -6.531 1.00 93.75 179 TRP A O 1
ATOM 1311 N N . ALA A 1 180 ? 6.844 -10.345 -7.763 1.00 93.56 180 ALA A N 1
ATOM 1312 C CA . ALA A 1 180 ? 7.782 -10.421 -6.651 1.00 93.56 180 ALA A CA 1
ATOM 1313 C C . ALA A 1 180 ? 7.479 -9.340 -5.600 1.00 93.56 180 ALA A C 1
ATOM 1315 O O . ALA A 1 180 ? 7.445 -9.635 -4.403 1.00 93.56 180 ALA A O 1
ATOM 1316 N N . ASN A 1 181 ? 7.160 -8.110 -6.015 1.00 92.62 181 ASN A N 1
ATOM 1317 C CA . ASN A 1 181 ? 6.733 -7.075 -5.074 1.00 92.62 181 ASN A CA 1
ATOM 1318 C C . ASN A 1 181 ? 5.404 -7.433 -4.387 1.00 92.62 181 ASN A C 1
ATOM 1320 O O . ASN A 1 181 ? 5.290 -7.283 -3.173 1.00 92.62 181 ASN A O 1
ATOM 1324 N N . TYR A 1 182 ? 4.433 -7.993 -5.112 1.00 91.31 182 TYR A N 1
ATOM 1325 C CA . TYR A 1 182 ? 3.182 -8.491 -4.532 1.00 91.31 182 TYR A CA 1
ATOM 1326 C C . TYR A 1 182 ? 3.435 -9.545 -3.442 1.00 91.31 182 TYR A C 1
ATOM 1328 O O . TYR A 1 182 ? 2.910 -9.433 -2.329 1.00 91.31 182 TYR A O 1
ATOM 1336 N N . LYS A 1 183 ? 4.301 -10.531 -3.713 1.00 90.81 183 LYS A N 1
ATOM 1337 C CA . LYS A 1 183 ? 4.716 -11.532 -2.716 1.00 90.81 183 LYS A CA 1
ATOM 1338 C C . LYS A 1 183 ? 5.445 -10.895 -1.534 1.00 90.81 183 LYS A C 1
ATOM 1340 O O . LYS A 1 183 ? 5.208 -11.297 -0.399 1.00 90.81 183 LYS A O 1
ATOM 1345 N N . SER A 1 184 ? 6.289 -9.890 -1.777 1.00 90.38 184 SER A N 1
ATOM 1346 C CA . SER A 1 184 ? 6.972 -9.136 -0.721 1.00 90.38 184 SER A CA 1
ATOM 1347 C C . SER A 1 184 ? 5.975 -8.424 0.193 1.00 90.38 184 SER A C 1
ATOM 1349 O O . SER A 1 184 ? 6.019 -8.628 1.402 1.00 90.38 184 SER A O 1
ATOM 1351 N N . VAL A 1 185 ? 5.040 -7.654 -0.373 1.00 88.44 185 VAL A N 1
ATOM 1352 C CA . VAL A 1 185 ? 4.015 -6.897 0.365 1.00 88.44 185 VAL A CA 1
ATOM 1353 C C . VAL A 1 185 ? 3.113 -7.815 1.192 1.00 88.44 185 VAL A C 1
ATOM 1355 O O . VAL A 1 185 ? 2.811 -7.484 2.339 1.00 88.44 185 VAL A O 1
ATOM 1358 N N . LYS A 1 186 ? 2.740 -8.985 0.657 1.00 85.62 186 LYS A N 1
ATOM 1359 C CA . LYS A 1 186 ? 1.920 -9.976 1.375 1.00 85.62 186 LYS A CA 1
ATOM 1360 C C . LYS A 1 186 ? 2.590 -10.500 2.652 1.00 85.62 186 LYS A C 1
ATOM 1362 O O . LYS A 1 186 ? 1.899 -10.828 3.606 1.00 85.62 186 LYS A O 1
ATOM 1367 N N . LEU A 1 187 ? 3.921 -10.561 2.675 1.00 84.81 187 LEU A N 1
ATOM 1368 C CA . LEU A 1 187 ? 4.698 -11.030 3.827 1.00 84.81 187 LEU A CA 1
ATOM 1369 C C . LEU A 1 187 ? 5.047 -9.918 4.824 1.00 84.81 187 LEU A C 1
ATOM 1371 O O . LEU A 1 187 ? 5.654 -10.203 5.851 1.00 84.81 187 LEU A O 1
ATOM 1375 N N . VAL A 1 188 ? 4.733 -8.653 4.526 1.00 84.12 188 VAL A N 1
ATOM 1376 C CA . VAL A 1 188 ? 5.017 -7.555 5.456 1.00 84.12 188 VAL A CA 1
ATOM 1377 C C . VAL A 1 188 ? 4.020 -7.600 6.609 1.00 84.12 188 VAL A C 1
ATOM 1379 O O . VAL A 1 188 ? 2.813 -7.425 6.417 1.00 84.12 188 VAL A O 1
ATOM 1382 N N . GLU A 1 189 ? 4.542 -7.757 7.817 1.00 82.50 189 GLU A N 1
ATOM 1383 C CA . GLU A 1 189 ? 3.781 -7.633 9.054 1.00 82.50 189 GLU A CA 1
ATOM 1384 C C . GLU A 1 189 ? 3.834 -6.185 9.533 1.00 82.50 189 GLU A C 1
ATOM 1386 O O . GLU A 1 189 ? 4.899 -5.655 9.846 1.00 82.50 189 GLU A O 1
ATOM 1391 N N . LEU A 1 190 ? 2.680 -5.520 9.549 1.00 80.62 190 LEU A N 1
ATOM 1392 C CA . LEU A 1 190 ? 2.562 -4.163 10.067 1.00 80.62 190 LEU A CA 1
ATOM 1393 C C . LEU A 1 190 ? 1.946 -4.224 11.460 1.00 80.62 190 LEU A C 1
ATOM 1395 O O . LEU A 1 190 ? 0.859 -4.766 11.635 1.00 80.62 190 LEU A O 1
ATOM 1399 N N . LYS A 1 191 ? 2.638 -3.629 12.434 1.00 77.31 191 LYS A N 1
ATOM 1400 C CA . LYS A 1 191 ? 2.173 -3.520 13.825 1.00 77.31 191 LYS A CA 1
ATOM 1401 C C . LYS A 1 191 ? 1.123 -2.419 14.015 1.00 77.31 191 LYS A C 1
ATOM 1403 O O . LYS A 1 191 ? 0.485 -2.356 15.061 1.00 77.31 191 LYS A O 1
ATOM 1408 N N . THR A 1 192 ? 0.969 -1.524 13.037 1.00 77.19 192 THR A N 1
ATOM 1409 C CA . THR A 1 192 ? -0.001 -0.424 13.083 1.00 77.19 192 THR A CA 1
ATOM 1410 C C . THR A 1 192 ? -1.401 -0.916 12.743 1.00 77.19 192 THR A C 1
ATOM 1412 O O . THR A 1 192 ? -1.615 -1.646 11.767 1.00 77.19 192 THR A O 1
ATOM 1415 N N . LEU A 1 193 ? -2.375 -0.469 13.531 1.00 73.69 193 LEU A N 1
ATOM 1416 C CA . LEU A 1 193 ? -3.784 -0.747 13.290 1.00 73.69 193 LEU A CA 1
ATOM 1417 C C . LEU A 1 193 ? -4.304 0.180 12.180 1.00 73.69 193 LEU A C 1
ATOM 1419 O O . LEU A 1 193 ? -4.127 1.397 12.229 1.00 73.69 193 LEU A O 1
ATOM 1423 N N . ASN A 1 194 ? -4.928 -0.404 11.160 1.00 76.00 194 ASN A N 1
ATOM 1424 C CA . ASN A 1 194 ? -5.751 0.306 10.181 1.00 76.00 194 ASN A CA 1
ATOM 1425 C C . ASN A 1 194 ? -7.187 -0.233 10.274 1.00 76.00 194 ASN A C 1
ATOM 1427 O O . ASN A 1 194 ? -7.424 -1.270 10.889 1.00 76.00 194 ASN A O 1
ATOM 1431 N N . LEU A 1 195 ? -8.147 0.439 9.637 1.00 73.38 195 LEU A N 1
ATOM 1432 C CA . LEU A 1 195 ? -9.565 0.068 9.724 1.00 73.38 195 LEU A CA 1
ATOM 1433 C C . LEU A 1 195 ? -9.847 -1.389 9.296 1.00 73.38 195 LEU A C 1
ATOM 1435 O O . LEU A 1 195 ? -10.662 -2.059 9.922 1.00 73.38 195 LEU A O 1
ATOM 1439 N N . GLU A 1 196 ? -9.133 -1.902 8.289 1.00 72.31 196 GLU A N 1
ATOM 1440 C CA . GLU A 1 196 ? -9.265 -3.291 7.818 1.00 72.31 196 GLU A CA 1
ATOM 1441 C C . GLU A 1 196 ? -8.704 -4.315 8.823 1.00 72.31 196 GLU A C 1
ATOM 1443 O O . GLU A 1 196 ? -9.371 -5.297 9.150 1.00 72.31 196 GLU A O 1
ATOM 1448 N N . ARG A 1 197 ? -7.506 -4.083 9.372 1.00 77.00 197 ARG A N 1
ATOM 1449 C CA . ARG A 1 197 ? -6.913 -4.939 10.414 1.00 77.00 197 ARG A CA 1
ATOM 1450 C C . ARG A 1 197 ? -7.763 -4.920 11.668 1.00 77.00 197 ARG A C 1
ATOM 1452 O O . ARG A 1 197 ? -8.052 -5.978 12.210 1.00 77.00 197 ARG A O 1
ATOM 1459 N N . THR A 1 198 ? -8.208 -3.738 12.091 1.00 77.69 198 THR A N 1
ATOM 1460 C CA . THR A 1 198 ? -9.097 -3.595 13.242 1.00 77.69 198 THR A CA 1
ATOM 1461 C C . THR A 1 198 ? -10.377 -4.394 13.026 1.00 77.69 198 THR A C 1
ATOM 1463 O O . THR A 1 198 ? -10.765 -5.129 13.925 1.00 77.69 198 THR A O 1
ATOM 1466 N N . SER A 1 199 ? -10.985 -4.361 11.835 1.00 76.81 199 SER A N 1
ATOM 1467 C CA . SER A 1 199 ? -12.170 -5.185 11.573 1.00 76.81 199 SER A CA 1
ATOM 1468 C C . SER A 1 199 ? -11.906 -6.685 11.621 1.00 76.81 199 SER A C 1
ATOM 1470 O O . SER A 1 199 ? -12.703 -7.403 12.210 1.00 76.81 199 SER A O 1
ATOM 1472 N N . LEU A 1 200 ? -10.780 -7.151 11.070 1.00 78.06 200 LEU A N 1
ATOM 1473 C CA . LEU A 1 200 ? -10.416 -8.572 11.097 1.00 78.06 200 LEU A CA 1
ATOM 1474 C C . LEU A 1 200 ? -10.153 -9.066 12.525 1.00 78.06 200 LEU A C 1
ATOM 1476 O O . LEU A 1 200 ? -10.482 -10.202 12.861 1.00 78.06 200 LEU A O 1
ATOM 1480 N N . ILE A 1 201 ? -9.550 -8.220 13.363 1.00 83.88 201 ILE A N 1
ATOM 1481 C CA . ILE A 1 201 ? -9.320 -8.534 14.774 1.00 83.88 201 ILE A CA 1
ATOM 1482 C C . ILE A 1 201 ? -10.653 -8.587 15.520 1.00 83.88 201 ILE A C 1
ATOM 1484 O O . ILE A 1 201 ? -10.910 -9.573 16.202 1.00 83.88 201 ILE A O 1
ATOM 1488 N N . LEU A 1 202 ? -11.499 -7.564 15.359 1.00 83.38 202 LEU A N 1
ATOM 1489 C CA . LEU A 1 202 ? -12.795 -7.477 16.034 1.00 83.38 202 LEU A CA 1
ATOM 1490 C C . LEU A 1 202 ? -13.734 -8.612 15.631 1.00 83.38 202 LEU A C 1
ATOM 1492 O O . LEU A 1 202 ? -14.435 -9.149 16.477 1.00 83.38 202 LEU A O 1
ATOM 1496 N N . GLU A 1 203 ? -13.722 -9.027 14.366 1.00 82.81 203 GLU A N 1
ATOM 1497 C CA . GLU A 1 203 ? -14.526 -10.156 13.892 1.00 82.81 203 GLU A CA 1
ATOM 1498 C C . GLU A 1 203 ? -14.138 -11.484 14.559 1.00 82.81 203 GLU A C 1
ATOM 1500 O O . GLU A 1 203 ? -15.000 -12.329 14.777 1.00 82.81 203 GLU A O 1
ATOM 1505 N N . LYS A 1 204 ? -12.860 -11.664 14.919 1.00 82.44 204 LYS A N 1
ATOM 1506 C CA . LYS A 1 204 ? -12.393 -12.863 15.633 1.00 82.44 204 LYS A CA 1
ATOM 1507 C C . LYS A 1 204 ? -12.479 -12.748 17.153 1.00 82.44 204 LYS A C 1
ATOM 1509 O O . LYS A 1 204 ? -12.609 -13.774 17.823 1.00 82.44 204 LYS A O 1
ATOM 1514 N N . SER A 1 205 ? -12.361 -11.537 17.697 1.00 83.06 205 SER A N 1
ATOM 1515 C CA . SER A 1 205 ? -12.370 -11.305 19.143 1.00 83.06 205 SER A CA 1
ATOM 1516 C C . SER A 1 205 ? -13.776 -11.138 19.713 1.00 83.06 205 SER A C 1
ATOM 1518 O O . SER A 1 205 ? -13.989 -11.483 20.870 1.00 83.06 205 SER A O 1
ATOM 1520 N N . LEU A 1 206 ? -14.735 -10.636 18.932 1.00 83.69 206 LEU A N 1
ATOM 1521 C CA . LEU A 1 206 ? -16.103 -10.378 19.377 1.00 83.69 206 LEU A CA 1
ATOM 1522 C C . LEU A 1 206 ? -17.080 -11.362 18.750 1.00 83.69 206 LEU A C 1
ATOM 1524 O O . LEU A 1 206 ? -17.268 -11.386 17.533 1.00 83.69 206 LEU A O 1
ATOM 1528 N N . PHE A 1 207 ? -17.778 -12.104 19.601 1.00 84.44 207 PHE A N 1
ATOM 1529 C CA . PHE A 1 207 ? -18.869 -12.976 19.190 1.00 84.44 207 PHE A CA 1
ATOM 1530 C C . PHE A 1 207 ? -20.079 -12.798 20.105 1.00 84.44 207 PHE A C 1
ATOM 1532 O O . PHE A 1 207 ? -19.982 -12.254 21.208 1.00 84.44 207 PHE A O 1
ATOM 1539 N N . ILE A 1 208 ? -21.236 -13.228 19.610 1.00 81.75 208 ILE A N 1
ATOM 1540 C CA . ILE A 1 208 ? -22.473 -13.265 20.384 1.00 81.75 208 ILE A CA 1
ATOM 1541 C C . ILE A 1 208 ? -22.778 -14.718 20.695 1.00 81.75 208 ILE A C 1
ATOM 1543 O O . ILE A 1 208 ? -22.840 -15.545 19.788 1.00 81.75 208 ILE A O 1
ATOM 1547 N N . ASP A 1 209 ? -22.978 -15.001 21.975 1.00 78.81 209 ASP A N 1
ATOM 1548 C CA . ASP A 1 209 ? -23.377 -16.306 22.479 1.00 78.81 209 ASP A CA 1
ATOM 1549 C C . ASP A 1 209 ? -24.640 -16.127 23.321 1.00 78.81 209 ASP A C 1
ATOM 1551 O O . ASP A 1 209 ? -24.648 -15.362 24.287 1.00 78.81 209 ASP A O 1
ATOM 1555 N N . ASN A 1 210 ? -25.733 -16.767 22.903 1.00 72.81 210 ASN A N 1
ATOM 1556 C CA . ASN A 1 210 ? -27.059 -16.647 23.522 1.00 72.81 210 ASN A CA 1
ATOM 1557 C C . ASN A 1 210 ? -27.533 -15.193 23.742 1.00 72.81 210 ASN A C 1
ATOM 1559 O O . ASN A 1 210 ? -28.142 -14.870 24.759 1.00 72.81 210 ASN A O 1
ATOM 1563 N N . GLY A 1 211 ? -27.234 -14.297 22.794 1.00 70.50 211 GLY A N 1
ATOM 1564 C CA . GLY A 1 211 ? -27.625 -12.882 22.852 1.00 70.50 211 GLY A CA 1
ATOM 1565 C C . GLY A 1 211 ? -26.743 -11.999 23.738 1.00 70.50 211 GLY A C 1
ATOM 1566 O O . GLY A 1 211 ? -26.960 -10.789 23.803 1.00 70.50 211 GLY A O 1
ATOM 1567 N N . LEU A 1 212 ? -25.715 -12.567 24.370 1.00 78.12 212 LEU A N 1
ATOM 1568 C CA . LEU A 1 212 ? -24.724 -11.832 25.148 1.00 78.12 212 LEU A CA 1
ATOM 1569 C C . LEU A 1 212 ? -23.444 -11.637 24.334 1.00 78.12 212 LEU A C 1
ATOM 1571 O O . LEU A 1 212 ? -22.965 -12.555 23.665 1.00 78.12 212 LEU A O 1
ATOM 1575 N N . LEU A 1 213 ? -22.880 -10.431 24.406 1.00 83.31 213 LEU A N 1
ATOM 1576 C CA . LEU A 1 213 ? -21.570 -10.137 23.834 1.00 83.31 213 LEU A CA 1
ATOM 1577 C C . LEU A 1 213 ? -20.496 -10.812 24.686 1.00 83.31 213 LEU A C 1
ATOM 1579 O O . LEU A 1 213 ? -20.464 -10.636 25.905 1.00 83.31 213 LEU A O 1
ATOM 1583 N N . LYS A 1 214 ? -19.602 -11.558 24.040 1.00 85.62 214 LYS A N 1
ATOM 1584 C CA . LYS A 1 214 ? -18.449 -12.177 24.690 1.00 85.62 214 LYS A CA 1
ATOM 1585 C C . LYS A 1 214 ? -17.164 -11.798 23.967 1.00 85.62 214 LYS A C 1
ATOM 1587 O O . LYS A 1 214 ? -17.135 -11.633 22.745 1.00 85.62 214 LYS A O 1
ATOM 1592 N N . LEU A 1 215 ? -16.105 -11.647 24.757 1.00 85.12 215 LEU A N 1
ATOM 1593 C CA . LEU A 1 215 ? -14.743 -11.485 24.269 1.00 85.12 215 LEU A CA 1
ATOM 1594 C C . LEU A 1 215 ? -14.095 -12.870 24.189 1.00 85.12 215 LEU A C 1
ATOM 1596 O O . LEU A 1 215 ? -14.145 -13.643 25.142 1.00 85.12 215 LEU A O 1
ATOM 1600 N N . ASN A 1 216 ? -13.507 -13.190 23.043 1.00 82.38 216 ASN A N 1
ATOM 1601 C CA . ASN A 1 216 ? -12.713 -14.394 22.864 1.00 82.38 216 ASN A CA 1
ATOM 1602 C C . ASN A 1 216 ? -11.300 -14.182 23.424 1.00 82.38 216 ASN A C 1
ATOM 1604 O O . ASN A 1 216 ? -10.704 -13.125 23.228 1.00 82.38 216 ASN A O 1
ATOM 1608 N N . ASN A 1 217 ? -10.734 -15.213 24.049 1.00 71.44 217 ASN A N 1
ATOM 1609 C CA . ASN A 1 217 ? -9.388 -15.163 24.624 1.00 71.44 217 ASN A CA 1
ATOM 1610 C C . ASN A 1 217 ? -8.285 -15.164 23.549 1.00 71.44 217 ASN A C 1
ATOM 1612 O O . ASN A 1 217 ? -7.143 -14.801 23.827 1.00 71.44 217 ASN A O 1
ATOM 1616 N N . SER A 1 218 ? -8.601 -15.573 22.315 1.00 68.50 218 SER A N 1
ATOM 1617 C CA . SER A 1 218 ? -7.651 -15.565 21.201 1.00 68.50 218 SER A CA 1
ATOM 1618 C C . SER A 1 218 ? -7.796 -14.308 20.339 1.00 68.50 218 SER A C 1
ATOM 1620 O O . SER A 1 218 ? -8.734 -14.194 19.546 1.00 68.50 218 SER A O 1
ATOM 1622 N N . CYS A 1 219 ? -6.830 -13.394 20.434 1.00 71.00 219 CYS A N 1
ATOM 1623 C CA . CYS A 1 219 ? -6.694 -12.271 19.508 1.00 71.00 219 CYS A CA 1
ATOM 1624 C C . CYS A 1 219 ? -5.795 -12.652 18.315 1.00 71.00 219 CYS A C 1
ATOM 1626 O O . CYS A 1 219 ? -4.837 -13.414 18.439 1.00 71.00 219 CYS A O 1
ATOM 1628 N N . LEU A 1 220 ? -6.115 -12.128 17.129 1.00 77.38 220 LEU A N 1
ATOM 1629 C CA . LEU A 1 220 ? -5.356 -12.378 15.903 1.00 77.38 220 LEU A CA 1
ATOM 1630 C C . LEU A 1 220 ? -3.939 -11.780 16.013 1.00 77.38 220 LEU A C 1
ATOM 1632 O O . LEU A 1 220 ? -3.787 -10.594 16.314 1.00 77.38 220 LEU A O 1
ATOM 1636 N N . LYS A 1 221 ? -2.908 -12.577 15.710 1.00 78.50 221 LYS A N 1
ATOM 1637 C CA . LYS A 1 221 ? -1.514 -12.110 15.623 1.00 78.50 221 LYS A CA 1
ATOM 1638 C C . LYS A 1 221 ? -1.274 -11.276 14.362 1.00 78.50 221 LYS A C 1
ATOM 1640 O O . LYS A 1 221 ? -1.954 -11.451 13.347 1.00 78.50 221 LYS A O 1
ATOM 1645 N N . THR A 1 222 ? -0.256 -10.416 14.392 1.00 73.44 222 THR A N 1
ATOM 1646 C CA . THR A 1 222 ? 0.159 -9.586 13.241 1.00 73.44 222 THR A CA 1
ATOM 1647 C C . THR A 1 222 ? 0.484 -10.414 11.992 1.00 73.44 222 THR A C 1
ATOM 1649 O O . THR A 1 222 ? 0.167 -10.003 10.874 1.00 73.44 222 THR A O 1
ATOM 1652 N N . SER A 1 223 ? 1.059 -11.604 12.177 1.00 69.31 223 SER A N 1
ATOM 1653 C CA . SER A 1 223 ? 1.432 -12.539 11.109 1.00 69.31 223 SER A CA 1
ATOM 1654 C C . SER A 1 223 ? 0.227 -13.158 10.397 1.00 69.31 223 SER A C 1
ATOM 1656 O O . SER A 1 223 ? 0.224 -13.306 9.172 1.00 69.31 223 SER A O 1
ATOM 1658 N N . ASP A 1 224 ? -0.834 -13.475 11.138 1.00 73.19 224 ASP A N 1
ATOM 1659 C CA . ASP A 1 224 ? -2.064 -14.022 10.569 1.00 73.19 224 ASP A CA 1
ATOM 1660 C C . ASP A 1 224 ? -2.938 -12.923 9.955 1.00 73.19 224 ASP A C 1
ATOM 1662 O O . ASP A 1 224 ? -3.540 -13.142 8.904 1.00 73.19 224 ASP A O 1
ATOM 1666 N N . ALA A 1 225 ? -2.927 -11.711 10.521 1.00 71.12 225 ALA A N 1
ATOM 1667 C CA . ALA A 1 225 ? -3.543 -10.535 9.901 1.00 71.12 225 ALA A CA 1
ATOM 1668 C C . ALA A 1 225 ? -2.962 -10.248 8.512 1.00 71.12 225 ALA A C 1
ATOM 1670 O O . ALA A 1 225 ? -3.708 -10.052 7.550 1.00 71.12 225 ALA A O 1
ATOM 1671 N N . ALA A 1 226 ? -1.635 -10.329 8.373 1.00 73.25 226 ALA A N 1
ATOM 1672 C CA . ALA A 1 226 ? -0.956 -10.074 7.108 1.00 73.25 226 ALA A CA 1
ATOM 1673 C C . ALA A 1 226 ? -1.401 -11.015 5.969 1.00 73.25 226 ALA A C 1
ATOM 1675 O O . ALA A 1 226 ? -1.390 -10.600 4.808 1.00 73.25 226 ALA A O 1
ATOM 1676 N N . LYS A 1 227 ? -1.837 -12.248 6.278 1.00 73.12 227 LYS A N 1
ATOM 1677 C CA . LYS A 1 227 ? -2.313 -13.230 5.284 1.00 73.12 227 LYS A CA 1
ATOM 1678 C C . LYS A 1 227 ? -3.703 -12.908 4.731 1.00 73.12 227 LYS A C 1
ATOM 1680 O O . LYS A 1 227 ? -3.969 -13.243 3.575 1.00 73.12 227 LYS A O 1
ATOM 1685 N N . HIS A 1 228 ? -4.564 -12.298 5.548 1.00 68.56 228 HIS A N 1
ATOM 1686 C CA . HIS A 1 228 ? -5.972 -12.032 5.231 1.00 68.56 228 HIS A CA 1
ATOM 1687 C C . HIS A 1 228 ? -6.234 -10.606 4.720 1.00 68.56 228 HIS A C 1
ATOM 1689 O O . HIS A 1 228 ? -7.323 -10.329 4.221 1.00 68.56 228 HIS A O 1
ATOM 1695 N N . GLU A 1 229 ? -5.249 -9.708 4.798 1.00 71.00 229 GLU A N 1
ATOM 1696 C CA . GLU A 1 229 ? -5.361 -8.343 4.276 1.00 71.00 229 GLU A CA 1
ATOM 1697 C C . GLU A 1 229 ? -5.484 -8.300 2.746 1.00 71.00 229 GLU A C 1
ATOM 1699 O O . GLU A 1 229 ? -4.666 -8.857 2.006 1.00 71.00 229 GLU A O 1
ATOM 1704 N N . SER A 1 230 ? -6.468 -7.543 2.261 1.00 67.50 230 SER A N 1
ATOM 1705 C CA . SER A 1 230 ? -6.674 -7.297 0.836 1.00 67.50 230 SER A CA 1
ATOM 1706 C C . SER A 1 230 ? -6.142 -5.918 0.441 1.00 67.50 230 SER A C 1
ATOM 1708 O O . SER A 1 230 ? -6.809 -4.902 0.570 1.00 67.50 230 SER A O 1
ATOM 1710 N N . PHE A 1 231 ? -4.922 -5.876 -0.089 1.00 72.12 231 PHE A N 1
ATOM 1711 C CA . PHE A 1 231 ? -4.256 -4.620 -0.468 1.00 72.12 231 PHE A CA 1
ATOM 1712 C C . PHE A 1 231 ? -4.315 -4.308 -1.976 1.00 72.12 231 PHE A C 1
ATOM 1714 O O . PHE A 1 231 ? -3.710 -3.337 -2.420 1.00 72.12 231 PHE A O 1
ATOM 1721 N N . LEU A 1 232 ? -5.020 -5.128 -2.768 1.00 64.69 232 LEU A N 1
ATOM 1722 C CA . LEU A 1 232 ? -5.145 -4.963 -4.226 1.00 64.69 232 LEU A CA 1
ATOM 1723 C C . LEU A 1 232 ? -6.111 -3.838 -4.618 1.00 64.69 232 LEU A C 1
ATOM 1725 O O . LEU A 1 232 ? -5.844 -3.090 -5.554 1.00 64.69 232 LEU A O 1
ATOM 1729 N N . VAL A 1 233 ? -7.233 -3.708 -3.906 1.00 60.53 233 VAL A N 1
ATOM 1730 C CA . VAL A 1 233 ? -8.287 -2.737 -4.218 1.00 60.53 233 VAL A CA 1
ATOM 1731 C C . VAL A 1 233 ? -8.435 -1.784 -3.048 1.00 60.53 233 VAL A C 1
ATOM 1733 O O . VAL A 1 233 ? -8.613 -2.217 -1.911 1.00 60.53 233 VAL A O 1
ATOM 1736 N N . LYS A 1 234 ? -8.411 -0.480 -3.333 1.00 54.97 234 LYS A N 1
ATOM 1737 C CA . LYS A 1 234 ? -8.676 0.552 -2.334 1.00 54.97 234 LYS A CA 1
ATOM 1738 C C . LYS A 1 234 ? -10.117 0.428 -1.835 1.00 54.97 234 LYS A C 1
ATOM 1740 O O . LYS A 1 234 ? -11.059 0.857 -2.506 1.00 54.97 234 LYS A O 1
ATOM 1745 N N . LYS A 1 235 ? -10.302 -0.196 -0.673 1.00 55.00 235 LYS A N 1
ATOM 1746 C CA . LYS A 1 235 ? -11.619 -0.325 -0.045 1.00 55.00 235 LYS A CA 1
ATOM 1747 C C . LYS A 1 235 ? -12.042 1.031 0.525 1.00 55.00 235 LYS A C 1
ATOM 1749 O O . LYS A 1 235 ? -11.248 1.750 1.123 1.00 55.00 235 LYS A O 1
ATOM 1754 N N . LYS A 1 236 ? -13.312 1.397 0.321 1.00 54.72 236 LYS A N 1
ATOM 1755 C CA . LYS A 1 236 ? -13.925 2.542 1.018 1.00 54.72 236 LYS A CA 1
ATOM 1756 C C . LYS A 1 236 ? -13.852 2.296 2.540 1.00 54.72 236 LYS A C 1
ATOM 1758 O O . LYS A 1 236 ? -13.837 1.128 2.930 1.00 54.72 236 LYS A O 1
ATOM 1763 N N . PRO A 1 237 ? -13.851 3.341 3.394 1.00 55.03 237 PRO A N 1
ATOM 1764 C CA . PRO A 1 237 ? -13.843 3.214 4.859 1.00 55.03 237 PRO A CA 1
ATOM 1765 C C . PRO A 1 237 ? -15.208 2.729 5.383 1.00 55.03 237 PRO A C 1
ATOM 1767 O O . PRO A 1 237 ? -15.889 3.398 6.154 1.00 55.03 237 PRO A O 1
ATOM 1770 N N . THR A 1 238 ? -15.656 1.583 4.883 1.00 52.72 238 THR A N 1
ATOM 1771 C CA . THR A 1 238 ? -16.941 0.975 5.195 1.00 52.72 238 THR A CA 1
ATOM 1772 C C . THR A 1 238 ? -16.685 -0.460 5.613 1.00 52.72 238 THR A C 1
ATOM 1774 O O . THR A 1 238 ? -16.253 -1.259 4.776 1.00 52.72 238 THR A O 1
ATOM 1777 N N . LEU A 1 239 ? -16.970 -0.798 6.870 1.00 57.59 239 LEU A N 1
ATOM 1778 C CA . LEU A 1 239 ? -17.036 -2.202 7.266 1.00 57.59 239 LEU A CA 1
ATOM 1779 C C . LEU A 1 239 ? -18.411 -2.723 6.872 1.00 57.59 239 LEU A C 1
ATOM 1781 O O . LEU A 1 239 ? -19.438 -2.212 7.326 1.00 57.59 239 LEU A O 1
ATOM 1785 N N . LYS A 1 240 ? -18.420 -3.696 5.963 1.00 54.50 240 LYS A N 1
ATOM 1786 C CA . LYS A 1 240 ? -19.625 -4.430 5.589 1.00 54.50 240 LYS A CA 1
ATOM 1787 C C . LYS A 1 240 ? -19.638 -5.729 6.379 1.00 54.50 240 LYS A C 1
ATOM 1789 O O . LYS A 1 240 ? -18.661 -6.468 6.333 1.00 54.50 240 LYS A O 1
ATOM 1794 N N . PHE A 1 241 ? -20.735 -5.971 7.081 1.00 59.47 241 PHE A N 1
ATOM 1795 C CA . PHE A 1 241 ? -20.979 -7.220 7.799 1.00 59.47 241 PHE A CA 1
ATOM 1796 C C . PHE A 1 241 ? -21.629 -8.250 6.863 1.00 59.47 241 PHE A C 1
ATOM 1798 O O . PHE A 1 241 ? -22.115 -7.881 5.786 1.00 59.47 241 PHE A O 1
ATOM 1805 N N . ALA A 1 242 ? -21.626 -9.528 7.257 1.00 51.28 242 ALA A N 1
ATOM 1806 C CA . ALA A 1 242 ? -21.909 -10.681 6.394 1.00 51.28 242 ALA A CA 1
ATOM 1807 C C . ALA A 1 242 ? -23.230 -10.567 5.607 1.00 51.28 242 ALA A C 1
ATOM 1809 O O . ALA A 1 242 ? -23.286 -10.931 4.435 1.00 51.28 242 ALA A O 1
ATOM 1810 N N . ASN A 1 243 ? -24.260 -9.952 6.195 1.00 54.12 243 ASN A N 1
ATOM 1811 C CA . ASN A 1 243 ? -25.577 -9.817 5.563 1.00 54.12 243 ASN A CA 1
ATOM 1812 C C . ASN A 1 243 ? -25.754 -8.590 4.645 1.00 54.12 243 ASN A C 1
ATOM 1814 O O . ASN A 1 243 ? -26.866 -8.343 4.179 1.00 54.12 243 ASN A O 1
ATOM 1818 N N . ASN A 1 244 ? -24.711 -7.785 4.383 1.00 58.22 244 ASN A N 1
ATOM 1819 C CA . ASN A 1 244 ? -24.743 -6.551 3.564 1.00 58.22 244 ASN A CA 1
ATOM 1820 C C . ASN A 1 244 ? -25.785 -5.477 3.978 1.00 58.22 244 ASN A C 1
ATOM 1822 O O . ASN A 1 244 ? -25.804 -4.386 3.398 1.00 58.22 244 ASN A O 1
ATOM 1826 N N . SER A 1 245 ? -26.621 -5.747 4.985 1.00 61.00 245 SER A N 1
ATOM 1827 C CA . SER A 1 245 ? -27.692 -4.878 5.474 1.00 61.00 245 SER A CA 1
ATOM 1828 C C . SER A 1 245 ? -27.255 -3.913 6.571 1.00 61.00 245 SER A C 1
ATOM 1830 O O . SER A 1 245 ? -27.989 -2.969 6.859 1.00 61.00 245 SER A O 1
ATOM 1832 N N . ILE A 1 246 ? -26.084 -4.150 7.169 1.00 68.69 246 ILE A N 1
ATOM 1833 C CA . ILE A 1 246 ? -25.480 -3.310 8.207 1.00 68.69 246 ILE A CA 1
ATOM 1834 C C . ILE A 1 246 ? -24.133 -2.803 7.693 1.00 68.69 246 ILE A C 1
ATOM 1836 O O . ILE A 1 246 ? -23.328 -3.571 7.153 1.00 68.69 246 ILE A O 1
ATOM 1840 N N . ARG A 1 247 ? -23.893 -1.501 7.846 1.00 71.38 247 ARG A N 1
ATOM 1841 C CA . ARG A 1 247 ? -22.639 -0.843 7.469 1.00 71.38 247 ARG A CA 1
ATOM 1842 C C . ARG A 1 247 ? -22.117 -0.018 8.637 1.00 71.38 247 ARG A C 1
ATOM 1844 O O . ARG A 1 247 ? -22.864 0.790 9.177 1.00 71.38 247 ARG A O 1
ATOM 1851 N N . LEU A 1 248 ? -20.839 -0.171 8.974 1.00 71.00 248 LEU A N 1
ATOM 1852 C CA . LEU A 1 248 ? -20.139 0.788 9.830 1.00 71.00 248 LEU A CA 1
ATOM 1853 C C . LEU A 1 248 ? -19.420 1.804 8.942 1.00 71.00 248 LEU A C 1
ATOM 1855 O O . LEU A 1 248 ? -18.583 1.428 8.113 1.00 71.00 248 LEU A O 1
ATOM 1859 N N . LEU A 1 249 ? -19.747 3.078 9.121 1.00 69.56 249 LEU A N 1
ATOM 1860 C CA . LEU A 1 249 ? -19.107 4.214 8.475 1.00 69.56 249 LEU A CA 1
ATOM 1861 C C . LEU A 1 249 ? -18.242 4.927 9.513 1.00 69.56 249 LEU A C 1
ATOM 1863 O O . LEU A 1 249 ? -18.756 5.516 10.459 1.00 69.56 249 LEU A O 1
ATOM 1867 N N . VAL A 1 250 ? -16.925 4.890 9.340 1.00 64.88 250 VAL A N 1
ATOM 1868 C CA . VAL A 1 250 ? -16.005 5.632 10.211 1.00 64.88 250 VAL A CA 1
ATOM 1869 C C . VAL A 1 250 ? -15.685 6.965 9.539 1.00 64.88 250 VAL A C 1
ATOM 1871 O O . VAL A 1 250 ? -15.178 6.976 8.418 1.00 64.88 250 VAL A O 1
ATOM 1874 N N . CYS A 1 251 ? -16.018 8.069 10.209 1.00 59.66 251 CYS A N 1
ATOM 1875 C CA . CYS A 1 251 ? -15.900 9.450 9.732 1.00 59.66 251 CYS A CA 1
ATOM 1876 C C . CYS A 1 251 ? -16.511 9.674 8.330 1.00 59.66 251 CYS A C 1
ATOM 1878 O O . CYS A 1 251 ? -15.796 10.029 7.385 1.00 59.66 251 CYS A O 1
ATOM 1880 N N . PRO A 1 252 ? -17.824 9.438 8.130 1.00 59.19 252 PRO A N 1
ATOM 1881 C CA . PRO A 1 252 ? -18.456 9.747 6.854 1.00 59.19 252 PRO A CA 1
ATOM 1882 C C . PRO A 1 252 ? -18.460 11.259 6.592 1.00 59.19 252 PRO A C 1
ATOM 1884 O O . PRO A 1 252 ? -18.635 12.076 7.495 1.00 59.19 252 PRO A O 1
ATOM 1887 N N . LYS A 1 253 ? -18.310 11.634 5.315 1.00 51.62 253 LYS A N 1
ATOM 1888 C CA . LYS A 1 253 ? -18.454 13.027 4.888 1.00 51.62 253 LYS A CA 1
ATOM 1889 C C . LYS A 1 253 ? -19.923 13.434 4.888 1.00 51.62 253 LYS A C 1
ATOM 1891 O O . LYS A 1 253 ? -20.617 13.167 3.909 1.00 51.62 253 LYS A O 1
ATOM 1896 N N . THR A 1 254 ? -20.382 14.099 5.935 1.00 52.53 254 THR A N 1
ATOM 1897 C CA . THR A 1 254 ? -21.744 14.639 5.998 1.00 52.53 254 THR A CA 1
ATOM 1898 C C . THR A 1 254 ? -21.766 15.985 6.721 1.00 52.53 254 THR A C 1
ATOM 1900 O O . THR A 1 254 ? -20.983 16.190 7.645 1.00 52.53 254 THR A O 1
ATOM 1903 N N . ASN A 1 255 ? -22.662 16.886 6.306 1.00 45.22 255 ASN A N 1
ATOM 1904 C CA . ASN A 1 255 ? -22.985 18.133 7.012 1.00 45.22 255 ASN A CA 1
ATOM 1905 C C . ASN A 1 255 ? -24.094 17.849 8.041 1.00 45.22 255 ASN A C 1
ATOM 1907 O O . ASN A 1 255 ? -25.210 18.347 7.909 1.00 45.22 255 ASN A O 1
ATOM 1911 N N . ILE A 1 256 ? -23.824 16.970 9.008 1.00 49.72 256 ILE A N 1
ATOM 1912 C CA . ILE A 1 256 ? -24.776 16.700 10.093 1.00 49.72 256 ILE A CA 1
ATOM 1913 C C . ILE A 1 256 ? -24.513 17.735 11.185 1.00 49.72 256 ILE A C 1
ATOM 1915 O O . ILE A 1 256 ? -23.406 17.785 11.723 1.00 49.72 256 ILE A O 1
ATOM 1919 N N . LEU A 1 257 ? -25.516 18.557 11.490 1.00 40.59 257 LEU A N 1
ATOM 1920 C CA . LEU A 1 257 ? -25.511 19.448 12.647 1.00 40.59 257 LEU A CA 1
ATOM 1921 C C . LEU A 1 257 ? -26.067 18.658 13.835 1.00 40.59 257 LEU A C 1
ATOM 1923 O O . LEU A 1 257 ? -27.163 18.109 13.760 1.00 40.59 257 LEU A O 1
ATOM 1927 N N . LEU A 1 258 ? -25.303 18.546 14.917 1.00 46.97 258 LEU A N 1
ATOM 1928 C CA . LEU A 1 258 ? -25.766 17.924 16.161 1.00 46.97 258 LEU A CA 1
ATOM 1929 C C . LEU A 1 258 ? -26.178 19.034 17.129 1.00 46.97 258 LEU A C 1
ATOM 1931 O O . LEU A 1 258 ? -25.349 19.878 17.472 1.00 46.97 258 LEU A O 1
ATOM 1935 N N . ASP A 1 259 ? -27.447 19.029 17.542 1.00 39.19 259 ASP A N 1
ATOM 1936 C CA . ASP A 1 259 ? -27.962 19.917 18.583 1.00 39.19 259 ASP A CA 1
ATOM 1937 C C . ASP A 1 259 ? -27.840 19.210 19.941 1.00 39.19 259 ASP A C 1
ATOM 1939 O O . ASP A 1 259 ? -28.445 18.159 20.186 1.00 39.19 259 ASP A O 1
ATOM 1943 N N . ILE A 1 260 ? -27.001 19.772 20.816 1.00 38.16 260 ILE A N 1
ATOM 1944 C CA . ILE A 1 260 ? -26.671 19.216 22.137 1.00 38.16 260 ILE A CA 1
ATOM 1945 C C . ILE A 1 260 ? -27.898 19.190 23.061 1.00 38.16 260 ILE A C 1
ATOM 1947 O O . ILE A 1 260 ? -27.992 18.333 23.941 1.00 38.16 260 ILE A O 1
ATOM 1951 N N . SER A 1 261 ? -28.845 20.108 22.863 1.00 32.78 261 SER A N 1
ATOM 1952 C CA . SER A 1 261 ? -29.968 20.316 23.780 1.00 32.78 261 SER A CA 1
ATOM 1953 C C . SER A 1 261 ? -31.047 19.229 23.690 1.00 32.78 261 SER A C 1
ATOM 1955 O O . SER A 1 261 ? -31.737 18.957 24.673 1.00 32.78 261 SER A O 1
ATOM 1957 N N . THR A 1 262 ? -31.175 18.558 22.539 1.00 38.44 262 THR A N 1
ATOM 1958 C CA . THR A 1 262 ? -32.310 17.663 22.244 1.00 38.44 262 THR A CA 1
ATOM 1959 C C . THR A 1 262 ? -31.940 16.195 22.014 1.00 38.44 262 THR A C 1
ATOM 1961 O O . THR A 1 262 ? -32.840 15.380 21.818 1.00 38.44 262 THR A O 1
ATOM 1964 N N . ASN A 1 263 ? -30.652 15.815 22.055 1.00 44.53 263 ASN A N 1
ATOM 1965 C CA . ASN A 1 263 ? -30.177 14.484 21.617 1.00 44.53 263 ASN A CA 1
ATOM 1966 C C . ASN A 1 263 ? -30.659 14.114 20.193 1.00 44.53 263 ASN A C 1
ATOM 1968 O O . ASN A 1 263 ? -30.862 12.937 19.878 1.00 44.53 263 ASN A O 1
ATOM 1972 N N . ASN A 1 264 ? -30.848 15.116 19.330 1.00 40.50 264 ASN A N 1
ATOM 1973 C CA . ASN A 1 264 ? -31.285 14.937 17.952 1.00 40.50 264 ASN A CA 1
ATOM 1974 C C . ASN A 1 264 ? -30.255 15.558 17.001 1.00 40.50 264 ASN A C 1
ATOM 1976 O O . ASN A 1 264 ? -29.747 16.655 17.226 1.00 40.50 264 ASN A O 1
ATOM 1980 N N . ALA A 1 265 ? -29.939 14.850 15.917 1.00 40.25 265 ALA A N 1
ATOM 1981 C CA . ALA A 1 265 ? -29.145 15.417 14.833 1.00 40.25 265 ALA A CA 1
ATOM 1982 C C . ALA A 1 265 ? -30.090 16.090 13.825 1.00 40.25 265 ALA A C 1
ATOM 1984 O O . ALA A 1 265 ? -31.088 15.509 13.417 1.00 40.25 265 ALA A O 1
ATOM 1985 N N . LEU A 1 266 ? -29.785 17.311 13.406 1.00 36.97 266 LEU A N 1
ATOM 1986 C CA . LEU A 1 266 ? -30.462 18.013 12.320 1.00 36.97 266 LEU A CA 1
ATOM 1987 C C . LEU A 1 266 ? -29.669 17.766 11.026 1.00 36.97 266 LEU A C 1
ATOM 1989 O O . LEU A 1 266 ? -28.507 18.159 10.914 1.00 36.97 266 LEU A O 1
ATOM 1993 N N . GLU A 1 267 ? -30.274 17.106 10.032 1.00 41.19 267 GLU A N 1
ATOM 1994 C CA . GLU A 1 267 ? -29.705 17.046 8.676 1.00 41.19 267 GLU A CA 1
ATOM 1995 C C . GLU A 1 267 ? -30.304 18.132 7.779 1.00 41.19 267 GLU A C 1
ATOM 1997 O O . GLU A 1 267 ? -31.524 18.237 7.631 1.00 41.19 267 GLU A O 1
ATOM 2002 N N . SER A 1 268 ? -29.433 18.885 7.096 1.00 32.53 268 SER A N 1
ATOM 2003 C CA . SER A 1 268 ? -29.827 19.664 5.926 1.00 32.53 268 SER A CA 1
ATOM 2004 C C . SER A 1 268 ? -29.897 18.753 4.692 1.00 32.53 268 SER A C 1
ATOM 2006 O O . SER A 1 268 ? -28.903 18.319 4.120 1.00 32.53 268 SER A O 1
ATOM 2008 N N . THR A 1 269 ? -31.134 18.450 4.295 1.00 39.88 269 THR A N 1
ATOM 2009 C CA . THR A 1 269 ? -31.588 18.199 2.916 1.00 39.88 269 THR A CA 1
ATOM 2010 C C . THR A 1 269 ? -30.725 17.287 2.020 1.00 39.88 269 THR A C 1
ATOM 2012 O O . THR A 1 269 ? -29.829 17.773 1.334 1.00 39.88 269 THR A O 1
ATOM 2015 N N . LYS A 1 270 ? -31.108 16.002 1.868 1.00 35.94 270 LYS A N 1
ATOM 2016 C CA . LYS A 1 270 ? -31.632 15.476 0.574 1.00 35.94 270 LYS A CA 1
ATOM 2017 C C . LYS A 1 270 ? -31.974 13.981 0.486 1.00 35.94 270 LYS A C 1
ATOM 2019 O O . LYS A 1 270 ? -32.548 13.625 -0.533 1.00 35.94 270 LYS A O 1
ATOM 2024 N N . ASN A 1 271 ? -31.741 13.109 1.470 1.00 32.22 271 ASN A N 1
ATOM 2025 C CA . ASN A 1 271 ? -32.200 11.709 1.368 1.00 32.22 271 ASN A CA 1
ATOM 2026 C C . ASN A 1 271 ? -32.693 11.171 2.718 1.00 32.22 271 ASN A C 1
ATOM 2028 O O . ASN A 1 271 ? -32.017 11.336 3.721 1.00 32.22 271 ASN A O 1
ATOM 2032 N N . CYS A 1 272 ? -33.877 10.548 2.727 1.00 35.34 272 CYS A N 1
ATOM 2033 C CA . CYS A 1 272 ? -34.601 10.097 3.919 1.00 35.34 272 CYS A CA 1
ATOM 2034 C C . CYS A 1 272 ? -33.780 9.159 4.825 1.00 35.34 272 CYS A C 1
ATOM 2036 O O . CYS A 1 272 ? -33.658 7.962 4.552 1.00 35.34 272 CYS A O 1
ATOM 2038 N N . THR A 1 273 ? -33.295 9.710 5.932 1.00 40.19 273 THR A N 1
ATOM 2039 C CA . THR A 1 273 ? -32.619 9.046 7.049 1.00 40.19 273 THR A CA 1
ATOM 2040 C C . THR A 1 273 ? -33.531 9.127 8.276 1.00 40.19 273 THR A C 1
ATOM 2042 O O . THR A 1 273 ? -33.863 10.210 8.746 1.00 40.19 273 THR A O 1
ATOM 2045 N N . VAL A 1 274 ? -34.017 7.988 8.782 1.00 42.28 274 VAL A N 1
ATOM 2046 C CA . VAL A 1 274 ? -34.902 7.960 9.967 1.00 42.28 274 VAL A CA 1
ATOM 2047 C C . VAL A 1 274 ? -34.418 6.914 10.967 1.00 42.28 274 VAL A C 1
ATOM 2049 O O . VAL A 1 274 ? -34.695 5.730 10.803 1.00 42.28 274 VAL A O 1
ATOM 2052 N N . LEU A 1 275 ? -33.679 7.367 11.983 1.00 40.78 275 LEU A N 1
ATOM 2053 C CA . LEU A 1 275 ? -33.839 7.048 13.414 1.00 40.78 275 LEU A CA 1
ATOM 2054 C C . LEU A 1 275 ? -32.743 7.805 14.192 1.00 40.78 275 LEU A C 1
ATOM 2056 O O . LEU A 1 275 ? -31.574 7.709 13.834 1.00 40.78 275 LEU A O 1
ATOM 2060 N N . TYR A 1 276 ? -33.092 8.543 15.248 1.00 49.28 276 TYR A N 1
ATOM 2061 C CA . TYR A 1 276 ? -32.119 9.258 16.081 1.00 49.28 276 TYR A CA 1
ATOM 2062 C C . TYR A 1 276 ? -31.973 8.567 17.434 1.00 49.28 276 TYR A C 1
ATOM 2064 O O . TYR A 1 276 ? -32.904 8.522 18.233 1.00 49.28 276 TYR A O 1
ATOM 2072 N N . ASN A 1 277 ? -30.784 8.033 17.695 1.00 47.16 277 ASN A N 1
ATOM 2073 C CA . ASN A 1 277 ? -30.292 7.879 19.056 1.00 47.16 277 ASN A CA 1
ATOM 2074 C C . ASN A 1 277 ? -28.835 8.350 19.039 1.00 47.16 277 ASN A C 1
ATOM 2076 O O . ASN A 1 277 ? -27.940 7.589 18.668 1.00 47.16 277 ASN A O 1
ATOM 2080 N N . SER A 1 278 ? -28.605 9.637 19.311 1.00 49.25 278 SER A N 1
ATOM 2081 C CA . SER A 1 278 ? -27.250 10.167 19.468 1.00 49.25 278 SER A CA 1
ATOM 2082 C C . SER A 1 278 ? -26.787 9.880 20.889 1.00 49.25 278 SER A C 1
ATOM 2084 O O . SER A 1 278 ? -27.341 10.412 21.851 1.00 49.25 278 SER A O 1
ATOM 2086 N N . PHE A 1 279 ? -25.765 9.045 21.040 1.00 50.16 279 PHE A N 1
ATOM 2087 C CA . PHE A 1 279 ? -25.176 8.753 22.345 1.00 50.16 279 PHE A CA 1
ATOM 2088 C C . PHE A 1 279 ? -24.210 9.882 22.751 1.00 50.16 279 PHE A C 1
ATOM 2090 O O . PHE A 1 279 ? -22.998 9.693 22.806 1.00 50.16 279 PHE A O 1
ATOM 2097 N N . PHE A 1 280 ? -24.746 11.089 22.961 1.00 45.75 280 PHE A N 1
ATOM 2098 C CA . PHE A 1 280 ? -23.968 12.281 23.317 1.00 45.75 280 PHE A CA 1
ATOM 2099 C C . PHE A 1 280 ? -23.634 12.341 24.820 1.00 45.75 280 PHE A C 1
ATOM 2101 O O . PHE A 1 280 ? -22.592 12.857 25.213 1.00 45.75 280 PHE A O 1
ATOM 2108 N N . SER A 1 281 ? -24.479 11.772 25.685 1.00 42.62 281 SER A N 1
ATOM 2109 C CA . SER A 1 281 ? -24.471 12.103 27.118 1.00 42.62 281 SER A CA 1
ATOM 2110 C C . SER A 1 281 ? -23.450 11.364 27.997 1.00 42.62 281 SER A C 1
ATOM 2112 O O . SER A 1 281 ? -23.214 11.807 29.118 1.00 42.62 281 SER A O 1
ATOM 2114 N N . LYS A 1 282 ? -22.820 10.268 27.541 1.00 51.31 282 LYS A N 1
ATOM 2115 C CA . LYS A 1 282 ? -21.992 9.401 28.419 1.00 51.31 282 LYS A CA 1
ATOM 2116 C C . LYS A 1 282 ? -20.489 9.346 28.108 1.00 51.31 282 LYS A C 1
ATOM 2118 O O . LYS A 1 282 ? -19.732 8.858 28.942 1.00 51.31 282 LYS A O 1
ATOM 2123 N N . ASN A 1 283 ? -20.015 9.850 26.964 1.00 55.19 283 ASN A N 1
ATOM 2124 C CA . ASN A 1 283 ? -18.583 9.845 26.618 1.00 55.19 283 ASN A CA 1
ATOM 2125 C C . ASN A 1 283 ? -18.228 11.101 25.793 1.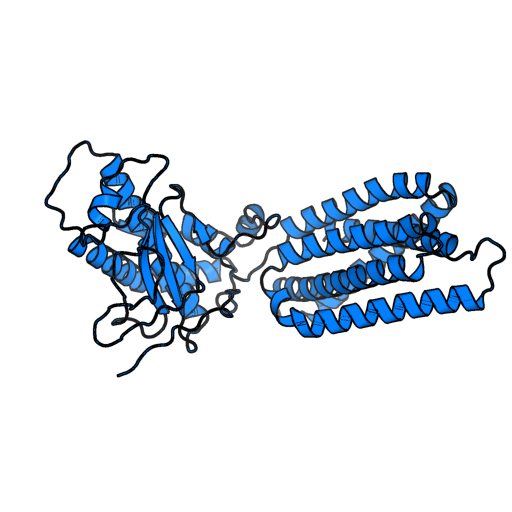00 55.19 283 ASN A C 1
ATOM 2127 O O . ASN A 1 283 ? -18.605 11.202 24.635 1.00 55.19 283 ASN A O 1
ATOM 2131 N N . LYS A 1 284 ? -17.432 12.031 26.346 1.00 61.09 284 LYS A N 1
ATOM 2132 C CA . LYS A 1 284 ? -16.985 13.271 25.659 1.00 61.09 284 LYS A CA 1
ATOM 2133 C C . LYS A 1 284 ? -15.971 13.048 24.513 1.00 61.09 284 LYS A C 1
ATOM 2135 O O . LYS A 1 284 ? -15.360 13.997 24.043 1.00 61.09 284 LYS A O 1
ATOM 2140 N N . LYS A 1 285 ? -15.693 11.798 24.129 1.00 68.81 285 LYS A N 1
ATOM 2141 C CA . LYS A 1 285 ? -14.500 11.417 23.343 1.00 68.81 285 LYS A CA 1
ATOM 2142 C C . LYS A 1 285 ? -14.811 10.971 21.910 1.00 68.81 285 LYS A C 1
ATOM 2144 O O . LYS A 1 285 ? -14.008 11.205 21.008 1.00 68.81 285 LYS A O 1
ATOM 2149 N N . TYR A 1 286 ? -15.950 10.319 21.696 1.00 70.62 286 TYR A N 1
ATOM 2150 C CA . TYR A 1 286 ? -16.404 9.836 20.392 1.00 70.62 286 TYR A CA 1
ATOM 2151 C C . TYR A 1 286 ? -17.931 9.763 20.375 1.00 70.62 286 TYR A C 1
ATOM 2153 O O . TYR A 1 286 ? -18.552 9.537 21.413 1.00 70.62 286 TYR A O 1
ATOM 2161 N N . TYR A 1 287 ? -18.523 9.919 19.193 1.00 73.25 287 TYR A N 1
ATOM 2162 C CA . TYR A 1 287 ? -19.971 9.981 19.010 1.00 73.25 287 TYR A CA 1
ATOM 2163 C C . TYR A 1 287 ? -20.370 9.090 17.843 1.00 73.25 287 TYR A C 1
ATOM 2165 O O . TYR A 1 287 ? -19.682 9.060 16.823 1.00 73.25 287 TYR A O 1
ATOM 2173 N N . PHE A 1 288 ? -21.484 8.376 17.966 1.00 70.50 288 PHE A N 1
ATOM 2174 C CA . PHE A 1 288 ? -22.021 7.590 16.864 1.00 70.50 288 PHE A CA 1
ATOM 2175 C C . PHE A 1 288 ? -23.521 7.813 16.690 1.00 70.50 288 PHE A C 1
ATOM 2177 O O . PHE A 1 288 ? -24.235 8.128 17.644 1.00 70.50 288 PHE A O 1
ATOM 2184 N N . THR A 1 289 ? -23.994 7.647 15.458 1.00 67.69 289 THR A N 1
ATOM 2185 C CA . THR A 1 289 ? -25.414 7.697 15.099 1.00 67.69 289 THR A CA 1
ATOM 2186 C C . THR A 1 289 ? -25.793 6.444 14.321 1.00 67.69 289 THR A C 1
ATOM 2188 O O . THR A 1 289 ? -24.985 5.877 13.587 1.00 67.69 289 THR A O 1
ATOM 2191 N N . VAL A 1 290 ? -27.031 5.983 14.491 1.00 68.38 290 VAL A N 1
ATOM 2192 C CA . VAL A 1 290 ? -27.570 4.826 13.768 1.00 68.38 290 VAL A CA 1
ATOM 2193 C C . VAL A 1 290 ? -28.600 5.337 12.775 1.00 68.38 290 VAL A C 1
ATOM 2195 O O . VAL A 1 290 ? -29.693 5.716 13.165 1.00 68.38 290 VAL A O 1
ATOM 2198 N N . THR A 1 291 ? -28.254 5.361 11.492 1.00 65.50 291 THR A N 1
ATOM 2199 C CA . THR A 1 291 ? -29.118 5.883 10.424 1.00 65.50 291 THR A CA 1
ATOM 2200 C C . THR A 1 291 ? -29.733 4.755 9.606 1.00 65.50 291 THR A C 1
ATOM 2202 O O . THR A 1 291 ? -29.058 3.813 9.192 1.00 65.50 291 THR A O 1
ATOM 2205 N N . GLY A 1 292 ? -31.035 4.849 9.359 1.00 62.94 292 GLY A N 1
ATOM 2206 C CA . GLY A 1 292 ? -31.769 3.955 8.474 1.00 62.94 292 GLY A CA 1
ATOM 2207 C C . GLY A 1 292 ? -31.992 4.579 7.106 1.00 62.94 292 GLY A C 1
ATOM 2208 O O . GLY A 1 292 ? -32.541 5.674 7.038 1.00 62.94 292 GLY A O 1
ATOM 2209 N N . THR A 1 293 ? -31.619 3.896 6.023 1.00 59.41 293 THR A N 1
ATOM 2210 C CA . THR A 1 293 ? -31.941 4.337 4.651 1.00 59.41 293 THR A CA 1
ATOM 2211 C C . THR A 1 293 ? -33.111 3.532 4.093 1.00 59.41 293 THR A C 1
ATOM 2213 O O . THR A 1 293 ? -33.050 2.302 3.998 1.00 59.41 293 THR A O 1
ATOM 2216 N N . LEU A 1 294 ? -34.187 4.236 3.730 1.00 53.62 294 LEU A N 1
ATOM 2217 C CA . LEU A 1 294 ? -35.357 3.679 3.047 1.00 53.62 294 LEU A CA 1
ATOM 2218 C C . LEU A 1 294 ? -35.283 3.968 1.538 1.00 53.62 294 LEU A C 1
ATOM 2220 O O . LEU A 1 294 ? -34.942 5.088 1.162 1.00 53.62 294 LEU A O 1
ATOM 2224 N N . PRO A 1 295 ? -35.684 3.024 0.669 1.00 47.94 295 PRO A N 1
ATOM 2225 C CA . PRO A 1 295 ? -35.798 3.272 -0.770 1.00 47.94 295 PRO A CA 1
ATOM 2226 C C . PRO A 1 295 ? -36.969 4.200 -1.160 1.00 47.94 295 PRO A C 1
ATOM 2228 O O . PRO A 1 295 ? -37.028 4.638 -2.302 1.00 47.94 295 PRO A O 1
ATOM 2231 N N . HIS A 1 296 ? -37.890 4.533 -0.243 1.00 43.19 296 HIS A N 1
ATOM 2232 C CA . HIS A 1 296 ? -39.051 5.394 -0.518 1.00 43.19 296 HIS A CA 1
ATOM 2233 C C . HIS A 1 296 ? -39.292 6.423 0.602 1.00 43.19 296 HIS A C 1
ATOM 2235 O O . HIS A 1 296 ? -39.057 6.120 1.774 1.00 43.19 296 HIS A O 1
ATOM 2241 N N . LYS A 1 297 ? -39.795 7.619 0.237 1.00 40.34 297 LYS A N 1
ATOM 2242 C CA . LYS A 1 297 ? -40.128 8.769 1.115 1.00 40.34 297 LYS A CA 1
ATOM 2243 C C . LYS A 1 297 ? -41.208 8.436 2.165 1.00 40.34 297 LYS A C 1
ATOM 2245 O O . LYS A 1 297 ? -42.350 8.860 2.042 1.00 40.34 297 LYS A O 1
ATOM 2250 N N . SER A 1 298 ? -40.865 7.667 3.193 1.00 41.81 298 SER A N 1
ATOM 2251 C CA . SER A 1 298 ? -41.754 7.340 4.315 1.00 41.81 298 SER A CA 1
ATOM 2252 C C . SER A 1 298 ? -41.147 7.871 5.614 1.00 41.81 298 SER A C 1
ATOM 2254 O O . SER A 1 298 ? -40.257 7.246 6.191 1.00 41.81 298 SER A O 1
ATOM 2256 N N . THR A 1 299 ? -41.667 8.995 6.095 1.00 44.06 299 THR A N 1
ATOM 2257 C CA . THR A 1 299 ? -41.363 9.645 7.380 1.00 44.06 299 THR A CA 1
ATOM 2258 C C . THR A 1 299 ? -42.057 8.945 8.557 1.00 44.06 299 THR A C 1
ATOM 2260 O O . THR A 1 299 ? -42.818 9.571 9.285 1.00 44.06 299 THR A O 1
ATOM 2263 N N . ASN A 1 300 ? -41.838 7.637 8.750 1.00 45.12 300 ASN A N 1
ATOM 2264 C CA . ASN A 1 300 ? -42.449 6.911 9.875 1.00 45.12 300 ASN A CA 1
ATOM 2265 C C . ASN A 1 300 ? -41.448 6.634 11.000 1.00 45.12 300 ASN A C 1
ATOM 2267 O O . ASN A 1 300 ? -40.394 6.039 10.777 1.00 45.12 300 ASN A O 1
ATOM 2271 N N . SER A 1 301 ? -41.872 6.958 12.223 1.00 48.72 301 SER A N 1
ATOM 2272 C CA . SER A 1 301 ? -41.210 6.722 13.515 1.00 48.72 301 SER A CA 1
ATOM 2273 C C . SER A 1 301 ? -40.847 5.255 13.811 1.00 48.72 301 SER A C 1
ATOM 2275 O O . SER A 1 301 ? -39.996 5.004 14.658 1.00 48.72 301 SER A O 1
ATOM 2277 N N . ASN A 1 302 ? -41.401 4.286 13.071 1.00 56.75 302 ASN A N 1
ATOM 2278 C CA . ASN A 1 302 ? -41.180 2.845 13.277 1.00 56.75 302 ASN A CA 1
ATOM 2279 C C . ASN A 1 302 ? -40.237 2.202 12.235 1.00 56.75 302 ASN A C 1
ATOM 2281 O O . ASN A 1 302 ? -40.403 1.030 11.885 1.00 56.75 302 ASN A O 1
ATOM 2285 N N . PHE A 1 303 ? -39.253 2.943 11.703 1.00 62.62 303 PHE A N 1
ATOM 2286 C CA . PHE A 1 303 ? -38.292 2.405 10.721 1.00 62.62 303 PHE A CA 1
ATOM 2287 C C . PHE A 1 303 ? -37.577 1.145 11.225 1.00 62.62 303 PHE A C 1
ATOM 2289 O O . PHE A 1 303 ? -37.508 0.161 10.492 1.00 62.62 303 PHE A O 1
ATOM 2296 N N . PHE A 1 304 ? -37.082 1.157 12.468 1.00 62.44 304 PHE A N 1
ATOM 2297 C CA . PHE A 1 304 ? -36.336 0.028 13.028 1.00 62.44 304 PHE A CA 1
ATOM 2298 C C . PHE A 1 304 ? -37.185 -1.249 13.021 1.00 62.44 304 PHE A C 1
ATOM 2300 O O . PHE A 1 304 ? -36.761 -2.264 12.485 1.00 62.44 304 PHE A O 1
ATOM 2307 N N . GLN A 1 305 ? -38.441 -1.168 13.466 1.00 60.91 305 GLN A N 1
ATOM 2308 C CA . GLN A 1 305 ? -39.376 -2.298 13.463 1.00 60.91 305 GLN A CA 1
ATOM 2309 C C . GLN A 1 305 ? -39.657 -2.827 12.044 1.00 60.91 305 GLN A C 1
ATOM 2311 O O . GLN A 1 305 ? -39.684 -4.036 11.821 1.00 60.91 305 GLN A O 1
ATOM 2316 N N . LYS A 1 306 ? -39.796 -1.931 11.055 1.00 62.97 306 LYS A N 1
ATOM 2317 C CA . LYS A 1 306 ? -39.946 -2.304 9.635 1.00 62.97 306 LYS A CA 1
ATOM 2318 C C . LYS A 1 306 ? -38.674 -2.917 9.037 1.00 62.97 306 LYS A C 1
ATOM 2320 O O . LYS A 1 306 ? -38.769 -3.681 8.082 1.00 62.97 306 LYS A O 1
ATOM 2325 N N . TRP A 1 307 ? -37.495 -2.541 9.531 1.00 67.81 307 TRP A N 1
ATOM 2326 C CA . TRP A 1 307 ? -36.221 -3.093 9.074 1.00 67.81 307 TRP A CA 1
ATOM 2327 C C . TRP A 1 307 ? -35.995 -4.507 9.600 1.00 67.81 307 TRP A C 1
ATOM 2329 O O . TRP A 1 307 ? -35.609 -5.364 8.810 1.00 67.81 307 TRP A O 1
ATOM 2339 N N . ILE A 1 308 ? -36.253 -4.755 10.891 1.00 62.69 308 ILE A N 1
ATOM 2340 C CA . ILE A 1 308 ? -36.039 -6.091 11.462 1.00 62.69 308 ILE A CA 1
ATOM 2341 C C . ILE A 1 308 ? -37.071 -7.094 10.901 1.00 62.69 308 ILE A C 1
ATOM 2343 O O . ILE A 1 308 ? -36.712 -8.218 10.578 1.00 62.69 308 ILE A O 1
ATOM 2347 N N . SER A 1 309 ? -38.319 -6.661 10.667 1.00 58.19 309 SER A N 1
ATOM 2348 C CA . SER A 1 309 ? -39.402 -7.533 10.170 1.00 58.19 309 SER A CA 1
ATOM 2349 C C . SER A 1 309 ? -39.350 -7.882 8.673 1.00 58.19 309 SER A C 1
ATOM 2351 O O . SER A 1 309 ? -40.088 -8.758 8.219 1.00 58.19 309 SER A O 1
ATOM 2353 N N . LYS A 1 310 ? -38.524 -7.207 7.861 1.00 61.69 310 LYS A N 1
ATOM 2354 C CA . LYS A 1 310 ? -38.444 -7.473 6.414 1.00 61.69 310 LYS A CA 1
ATOM 2355 C C . LYS A 1 310 ? -37.446 -8.590 6.101 1.00 61.69 310 LYS A C 1
ATOM 2357 O O . LYS A 1 310 ? -36.236 -8.375 6.180 1.00 61.69 310 LYS A O 1
ATOM 2362 N N . LYS A 1 311 ? -37.965 -9.728 5.617 1.00 53.12 311 LYS A N 1
ATOM 2363 C CA . LYS A 1 311 ? -37.164 -10.827 5.049 1.00 53.12 311 LYS A CA 1
ATOM 2364 C C . LYS A 1 311 ? -36.293 -10.353 3.891 1.00 53.12 311 LYS A C 1
ATOM 2366 O O . LYS A 1 311 ? -36.717 -9.546 3.062 1.00 53.12 311 LYS A O 1
ATOM 2371 N N . SER A 1 312 ? -35.079 -10.896 3.841 1.00 47.72 312 SER A N 1
ATOM 2372 C CA . SER A 1 312 ? -34.021 -10.443 2.948 1.00 47.72 312 SER A CA 1
ATOM 2373 C C . SER A 1 312 ? -34.385 -10.578 1.457 1.00 47.72 312 SER A C 1
ATOM 2375 O O . SER A 1 312 ? -34.250 -11.647 0.872 1.00 47.72 312 SER A O 1
ATOM 2377 N N . SER A 1 313 ? -34.830 -9.483 0.831 1.00 41.31 313 SER A N 1
ATOM 2378 C CA . SER A 1 313 ? -35.055 -9.362 -0.618 1.00 41.31 313 SER A CA 1
ATOM 2379 C C . SER A 1 313 ? -34.177 -8.245 -1.201 1.00 41.31 313 SER A C 1
ATOM 2381 O O . SER A 1 313 ? -33.682 -7.381 -0.479 1.00 41.31 313 SER A O 1
ATOM 2383 N N . SER A 1 314 ? -33.934 -8.246 -2.513 1.00 40.25 314 SER A N 1
ATOM 2384 C CA . SER A 1 314 ? -32.911 -7.427 -3.189 1.00 40.25 314 SER A CA 1
ATOM 2385 C C . SER A 1 314 ? -33.059 -5.896 -3.043 1.00 40.25 314 SER A C 1
ATOM 2387 O O . SER A 1 314 ? -32.120 -5.170 -3.365 1.00 40.25 314 SER A O 1
ATOM 2389 N N . GLN A 1 315 ? -34.173 -5.392 -2.492 1.00 45.84 315 GLN A N 1
ATOM 2390 C CA . GLN A 1 315 ? -34.417 -3.975 -2.161 1.00 45.84 315 GLN A CA 1
ATOM 2391 C C . GLN A 1 315 ? -34.511 -3.707 -0.641 1.00 45.84 315 GLN A C 1
ATOM 2393 O O . GLN A 1 315 ? -35.425 -3.029 -0.160 1.00 45.84 315 GLN A O 1
ATOM 2398 N N . ASN A 1 316 ? -33.591 -4.260 0.152 1.00 55.53 316 ASN A N 1
ATOM 2399 C CA . ASN A 1 316 ? -33.647 -4.117 1.609 1.00 55.53 316 ASN A CA 1
ATOM 2400 C C . ASN A 1 316 ? -33.244 -2.718 2.118 1.00 55.53 316 ASN A C 1
ATOM 2402 O O . ASN A 1 316 ? -32.260 -2.144 1.641 1.00 55.53 316 ASN A O 1
ATOM 2406 N N . PRO A 1 317 ? -33.921 -2.207 3.165 1.00 61.56 317 PRO A N 1
ATOM 2407 C CA . PRO A 1 317 ? -33.445 -1.055 3.922 1.00 61.56 317 PRO A CA 1
ATOM 2408 C C . PRO A 1 317 ? -32.081 -1.361 4.565 1.00 61.56 317 PRO A C 1
ATOM 2410 O O . PRO A 1 317 ? -31.859 -2.460 5.083 1.00 61.56 317 PRO A O 1
ATOM 2413 N N . THR A 1 318 ? -31.151 -0.401 4.535 1.00 65.50 318 THR A N 1
ATOM 2414 C CA . THR A 1 318 ? -29.814 -0.574 5.134 1.00 65.50 318 THR A CA 1
ATOM 2415 C C . THR A 1 318 ? -29.657 0.288 6.378 1.00 65.50 318 THR A C 1
ATOM 2417 O O . THR A 1 318 ? -29.997 1.474 6.357 1.00 65.50 318 THR A O 1
ATOM 2420 N N . ILE A 1 319 ? -29.143 -0.313 7.455 1.00 72.88 319 ILE A N 1
ATOM 2421 C CA . ILE A 1 319 ? -28.742 0.410 8.663 1.00 72.88 319 ILE A CA 1
ATOM 2422 C C . ILE A 1 319 ? -27.266 0.766 8.534 1.00 72.88 319 ILE A C 1
ATOM 2424 O O . ILE A 1 319 ? -26.420 -0.094 8.283 1.00 72.88 319 ILE A O 1
ATOM 2428 N N . SER A 1 320 ? -26.963 2.046 8.699 1.00 71.94 320 SER A N 1
ATOM 2429 C CA . SER A 1 320 ? -25.608 2.576 8.721 1.00 71.94 320 SER A CA 1
ATOM 2430 C C . SER A 1 320 ? -25.314 3.151 10.103 1.00 71.94 320 SER A C 1
ATOM 2432 O O . SER A 1 320 ? -25.949 4.117 10.523 1.00 71.94 320 SER A O 1
ATOM 2434 N N . VAL A 1 321 ? -24.358 2.552 10.808 1.00 75.50 321 VAL A N 1
ATOM 2435 C CA . VAL A 1 321 ? -23.803 3.087 12.054 1.00 75.50 321 VAL A CA 1
ATOM 2436 C C . VAL A 1 321 ? -22.640 3.995 11.676 1.00 75.50 321 VAL A C 1
ATOM 2438 O O . VAL A 1 321 ? -21.653 3.532 11.109 1.00 75.50 321 VAL A O 1
ATOM 2441 N N . SER A 1 322 ? -22.765 5.285 11.951 1.00 73.62 322 SER A N 1
ATOM 2442 C CA . SER A 1 322 ? -21.756 6.292 11.631 1.00 73.62 322 SER A CA 1
ATOM 2443 C C . SER A 1 322 ? -21.021 6.710 12.899 1.00 73.62 322 SER A C 1
ATOM 2445 O O . SER A 1 322 ? -21.674 7.011 13.891 1.00 73.62 322 SER A O 1
ATOM 2447 N N . LEU A 1 323 ? -19.687 6.717 12.880 1.00 75.88 323 LEU A N 1
ATOM 2448 C CA . LEU A 1 323 ? -18.815 7.052 14.014 1.00 75.88 323 LEU A CA 1
ATOM 2449 C C . LEU A 1 323 ? -17.975 8.295 13.701 1.00 75.88 323 LEU A C 1
ATOM 2451 O O . LEU A 1 323 ? -17.357 8.364 12.639 1.00 75.88 323 LEU A O 1
ATOM 2455 N N . TRP A 1 324 ? -17.887 9.219 14.654 1.00 73.25 324 TRP A N 1
ATOM 2456 C CA . TRP A 1 324 ? -17.023 10.399 14.623 1.00 73.25 324 TRP A CA 1
ATOM 2457 C C . TRP A 1 324 ? -16.235 10.532 15.929 1.00 73.25 324 TRP A C 1
ATOM 2459 O O . TRP A 1 324 ? -16.630 10.014 16.976 1.00 73.25 324 TRP A O 1
ATOM 2469 N N . PHE A 1 325 ? -15.122 11.260 15.870 1.00 73.19 325 PHE A N 1
ATOM 2470 C CA . PHE A 1 325 ? -14.210 11.461 16.995 1.00 73.19 325 PHE A CA 1
ATOM 2471 C C . PHE A 1 325 ? -14.052 12.947 17.310 1.00 73.19 325 PHE A C 1
ATOM 2473 O O . PHE A 1 325 ? -14.013 13.767 16.393 1.00 73.19 325 PHE A O 1
ATOM 2480 N N . ASP A 1 326 ? -13.912 13.285 18.594 1.00 70.31 326 ASP A N 1
ATOM 2481 C CA . ASP A 1 326 ? -13.529 14.641 19.002 1.00 70.31 326 ASP A CA 1
ATOM 2482 C C . ASP A 1 326 ? -12.068 14.921 18.592 1.00 70.31 326 ASP A C 1
ATOM 2484 O O . ASP A 1 326 ? -11.214 14.030 18.598 1.00 70.31 326 ASP A O 1
ATOM 2488 N N . THR A 1 327 ? -11.759 16.176 18.286 1.00 66.12 327 THR A N 1
ATOM 2489 C CA . THR A 1 327 ? -10.399 16.703 18.102 1.00 66.12 327 THR A CA 1
ATOM 2490 C C . THR A 1 327 ? -9.449 16.389 19.262 1.00 66.12 327 THR A C 1
ATOM 2492 O O . THR A 1 327 ? -8.257 16.191 19.033 1.00 66.12 327 THR A O 1
ATOM 2495 N N . LYS A 1 328 ? -9.965 16.282 20.495 1.00 69.19 328 LYS A N 1
ATOM 2496 C CA . LYS A 1 328 ? -9.182 15.957 21.701 1.00 69.19 328 LYS A CA 1
ATOM 2497 C C . LYS A 1 328 ? -9.025 14.451 21.955 1.00 69.19 328 LYS A C 1
ATOM 2499 O O . LYS A 1 328 ? -8.410 14.066 22.947 1.00 69.19 328 LYS A O 1
ATOM 2504 N N . SER A 1 329 ? -9.594 13.595 21.103 1.00 69.75 329 SER A N 1
ATOM 2505 C CA . SER A 1 329 ? -9.551 12.140 21.287 1.00 69.75 329 SER A CA 1
ATOM 2506 C C . SER A 1 329 ? -8.141 11.576 21.091 1.00 69.75 329 SER A C 1
ATOM 2508 O O . SER A 1 329 ? -7.472 11.830 20.084 1.00 69.75 329 SER A O 1
ATOM 2510 N N . THR A 1 330 ? -7.686 10.766 22.049 1.00 79.88 330 THR A N 1
ATOM 2511 C CA . THR A 1 330 ? -6.433 10.013 21.913 1.00 79.88 330 THR A CA 1
ATOM 2512 C C . THR A 1 330 ? -6.627 8.814 20.983 1.00 79.88 330 THR A C 1
ATOM 2514 O O . THR A 1 330 ? -7.746 8.348 20.775 1.00 79.88 330 THR A O 1
ATOM 2517 N N . GLU A 1 331 ? -5.544 8.245 20.447 1.00 77.38 331 GLU A N 1
ATOM 2518 C CA . GLU A 1 331 ? -5.626 7.026 19.622 1.00 77.38 331 GLU A CA 1
ATOM 2519 C C . GLU A 1 331 ? -6.305 5.859 20.366 1.00 77.38 331 GLU A C 1
ATOM 2521 O O . GLU A 1 331 ? -7.100 5.119 19.788 1.00 77.38 331 GLU A O 1
ATOM 2526 N N . SER A 1 332 ? -6.086 5.749 21.681 1.00 81.75 332 SER A N 1
ATOM 2527 C CA . SER A 1 332 ? -6.769 4.750 22.512 1.00 81.75 332 SER A CA 1
ATOM 2528 C C . SER A 1 332 ? -8.284 4.973 22.558 1.00 81.75 332 SER A C 1
ATOM 2530 O O . SER A 1 332 ? -9.035 4.001 22.534 1.00 81.75 332 SER A O 1
ATOM 2532 N N . ASP A 1 333 ? -8.737 6.229 22.591 1.00 80.12 333 ASP A N 1
ATOM 2533 C CA . ASP A 1 333 ? -10.166 6.565 22.582 1.00 80.12 333 ASP A CA 1
ATOM 2534 C C . ASP A 1 333 ? -10.803 6.257 21.221 1.00 80.12 333 ASP A C 1
ATOM 2536 O O . ASP A 1 333 ? -11.957 5.835 21.145 1.00 80.12 333 ASP A O 1
ATOM 2540 N N . LYS A 1 334 ? -10.038 6.422 20.133 1.00 78.31 334 LYS A N 1
ATOM 2541 C CA . LYS A 1 334 ? -10.499 6.064 18.787 1.00 78.31 334 LYS A CA 1
ATOM 2542 C C . LYS A 1 334 ? -10.718 4.561 18.652 1.00 78.31 334 LYS A C 1
ATOM 2544 O O . LYS A 1 334 ? -11.721 4.127 18.085 1.00 78.31 334 LYS A O 1
ATOM 2549 N N . LEU A 1 335 ? -9.800 3.770 19.207 1.00 83.06 335 LEU A N 1
ATOM 2550 C CA . LEU A 1 335 ? -9.928 2.317 19.251 1.00 83.06 335 LEU A CA 1
ATOM 2551 C C . LEU A 1 335 ? -11.139 1.880 20.089 1.00 83.06 335 LEU A C 1
ATOM 2553 O O . LEU A 1 335 ? -11.880 1.001 19.653 1.00 83.06 335 LEU A O 1
ATOM 2557 N N . GLU A 1 336 ? -11.377 2.524 21.238 1.00 84.19 336 GLU A N 1
ATOM 2558 C CA . GLU A 1 336 ? -12.561 2.284 22.081 1.00 84.19 336 GLU A CA 1
ATOM 2559 C C . GLU A 1 336 ? -13.861 2.576 21.315 1.00 84.19 336 GLU A C 1
ATOM 2561 O O . GLU A 1 336 ? -14.795 1.774 21.347 1.00 84.19 336 GLU A O 1
ATOM 2566 N N . GLY A 1 337 ? -13.917 3.685 20.570 1.00 81.75 337 GLY A N 1
ATOM 2567 C CA . GLY A 1 337 ? -15.093 4.047 19.775 1.00 81.75 337 GLY A CA 1
ATOM 2568 C C . GLY A 1 337 ? -15.413 3.042 18.668 1.00 81.75 337 GLY A C 1
ATOM 2569 O O . GLY A 1 337 ? -16.578 2.691 18.455 1.00 81.75 337 GLY A O 1
ATOM 2570 N N . ILE A 1 338 ? -14.390 2.521 17.987 1.00 82.81 338 ILE A N 1
ATOM 2571 C CA . ILE A 1 338 ? -14.580 1.486 16.960 1.00 82.81 338 ILE A CA 1
ATOM 2572 C C . ILE A 1 338 ? -15.001 0.164 17.595 1.00 82.81 338 ILE A C 1
ATOM 2574 O O . ILE A 1 338 ? -15.902 -0.489 17.077 1.00 82.81 338 ILE A O 1
ATOM 2578 N N . TYR A 1 339 ? -14.406 -0.211 18.728 1.00 86.19 339 TYR A N 1
ATOM 2579 C CA . TYR A 1 339 ? -14.798 -1.407 19.471 1.00 86.19 339 TYR A CA 1
ATOM 2580 C C . TYR A 1 339 ? -16.282 -1.362 19.866 1.00 86.19 339 TYR A C 1
ATOM 2582 O O . TYR A 1 339 ? -17.027 -2.296 19.571 1.00 86.19 339 TYR A O 1
ATOM 2590 N N . ASN A 1 340 ? -16.737 -0.242 20.438 1.00 86.44 340 ASN A N 1
ATOM 2591 C CA . ASN A 1 340 ? -18.131 -0.058 20.848 1.00 86.44 340 ASN A CA 1
ATOM 2592 C C . ASN A 1 340 ? -19.098 -0.121 19.660 1.00 86.44 340 ASN A C 1
ATOM 2594 O O . ASN A 1 340 ? -20.080 -0.862 19.669 1.00 86.44 340 ASN A O 1
ATOM 2598 N N . THR A 1 341 ? -18.801 0.628 18.598 1.00 81.75 341 THR A N 1
ATOM 2599 C CA . THR A 1 341 ? -19.669 0.654 17.413 1.00 81.75 341 THR A CA 1
ATOM 2600 C C . THR A 1 341 ? -19.687 -0.674 16.664 1.00 81.75 341 THR A C 1
ATOM 2602 O O . THR A 1 341 ? -20.721 -1.036 16.102 1.00 81.75 341 THR A O 1
ATOM 2605 N N . PHE A 1 342 ? -18.599 -1.446 16.699 1.00 84.06 342 PHE A N 1
ATOM 2606 C CA . PHE A 1 342 ? -18.576 -2.807 16.174 1.00 84.06 342 PHE A CA 1
ATOM 2607 C C . PHE A 1 342 ? -19.414 -3.765 17.032 1.00 84.06 342 PHE A C 1
ATOM 2609 O O . PHE A 1 342 ? -20.196 -4.540 16.481 1.00 84.06 342 PHE A O 1
ATOM 2616 N N . ALA A 1 343 ? -19.317 -3.682 18.363 1.00 84.62 343 ALA A N 1
ATOM 2617 C CA . ALA A 1 343 ? -20.150 -4.463 19.280 1.00 84.62 343 ALA A CA 1
ATOM 2618 C C . ALA A 1 343 ? -21.649 -4.171 19.076 1.00 84.62 343 ALA A C 1
ATOM 2620 O O . ALA A 1 343 ? -22.461 -5.094 19.009 1.00 84.62 343 ALA A O 1
ATOM 2621 N N . LEU A 1 344 ? -22.010 -2.899 18.872 1.00 83.50 344 LEU A N 1
ATOM 2622 C CA . LEU A 1 344 ? -23.370 -2.504 18.505 1.00 83.50 344 LEU A CA 1
ATOM 2623 C C . LEU A 1 344 ? -23.802 -3.110 17.162 1.00 83.50 344 LEU A C 1
ATOM 2625 O O . LEU A 1 344 ? -24.895 -3.663 17.065 1.00 83.50 344 LEU A O 1
ATOM 2629 N N . CYS A 1 345 ? -22.949 -3.052 16.131 1.00 82.88 345 CYS A N 1
ATOM 2630 C CA . CYS A 1 345 ? -23.239 -3.682 14.839 1.00 82.88 345 CYS A CA 1
ATOM 2631 C C . CYS A 1 345 ? -23.492 -5.191 14.976 1.00 82.88 345 CYS A C 1
ATOM 2633 O O . CYS A 1 345 ? -24.383 -5.713 14.308 1.00 82.88 345 CYS A O 1
ATOM 2635 N N . LYS A 1 346 ? -22.754 -5.883 15.854 1.00 81.88 346 LYS A N 1
ATOM 2636 C CA . LYS A 1 346 ? -22.963 -7.310 16.134 1.00 81.88 346 LYS A CA 1
ATOM 2637 C C . LYS A 1 346 ? -24.308 -7.576 16.809 1.00 81.88 346 LYS A C 1
ATOM 2639 O O . LYS A 1 346 ? -25.015 -8.482 16.380 1.00 81.88 346 LYS A O 1
ATOM 2644 N N . LEU A 1 347 ? -24.703 -6.771 17.799 1.00 81.12 347 LEU A N 1
ATOM 2645 C CA . LEU A 1 347 ? -26.027 -6.893 18.430 1.00 81.12 347 LEU A CA 1
ATOM 2646 C C . LEU A 1 347 ? -27.160 -6.707 17.410 1.00 81.12 347 LEU A C 1
ATOM 2648 O O . LEU A 1 347 ? -28.112 -7.483 17.390 1.00 81.12 347 LEU A O 1
ATOM 2652 N N . LEU A 1 348 ? -27.015 -5.727 16.515 1.00 79.06 348 LEU A N 1
ATOM 2653 C CA . LEU A 1 348 ? -27.962 -5.487 15.423 1.00 79.06 348 LEU A CA 1
ATOM 2654 C C . LEU A 1 348 ? -28.025 -6.656 14.425 1.00 79.06 348 LEU A C 1
ATOM 2656 O O . LEU A 1 348 ? -29.097 -6.965 13.907 1.00 79.06 348 LEU A O 1
ATOM 2660 N N . GLU A 1 349 ? -26.889 -7.300 14.145 1.00 79.25 349 GLU A N 1
ATOM 2661 C CA . GLU A 1 349 ? -26.807 -8.486 13.284 1.00 79.25 349 GLU A CA 1
ATOM 2662 C C . GLU A 1 349 ? -27.538 -9.682 13.911 1.00 79.25 349 GLU A C 1
ATOM 2664 O O . GLU A 1 349 ? -28.318 -10.348 13.229 1.00 79.25 349 GLU A O 1
ATOM 2669 N N . TYR A 1 350 ? -27.353 -9.905 15.215 1.00 78.69 350 TYR A N 1
ATOM 2670 C CA . TYR A 1 350 ? -28.009 -10.982 15.958 1.00 78.69 350 TYR A CA 1
ATOM 2671 C C . TYR A 1 350 ? -29.531 -10.809 16.047 1.00 78.69 350 TYR A C 1
ATOM 2673 O O . TYR A 1 350 ? -30.277 -11.755 15.817 1.00 78.69 350 TYR A O 1
ATOM 2681 N N . GLU A 1 351 ? -30.011 -9.596 16.315 1.00 76.94 351 GLU A N 1
ATOM 2682 C CA . GLU A 1 351 ? -31.452 -9.313 16.391 1.00 76.94 351 GLU A CA 1
ATOM 2683 C C . GLU A 1 351 ? -32.153 -9.494 15.047 1.00 76.94 351 GLU A C 1
ATOM 2685 O O . GLU A 1 351 ? -33.261 -10.028 14.981 1.00 76.94 351 GLU A O 1
ATOM 2690 N N . LYS A 1 352 ? -31.477 -9.133 13.954 1.00 73.19 352 LYS A N 1
ATOM 2691 C CA . LYS A 1 352 ? -31.976 -9.433 12.616 1.00 73.19 352 LYS A CA 1
ATOM 2692 C C . LYS A 1 352 ? -32.023 -10.938 12.347 1.00 73.19 352 LYS A C 1
ATOM 2694 O O . LYS A 1 352 ? -33.024 -11.427 11.834 1.00 73.19 352 LYS A O 1
ATOM 2699 N N . PHE A 1 353 ? -30.978 -11.670 12.734 1.00 73.69 353 PHE A N 1
ATOM 2700 C CA . PHE A 1 353 ? -30.940 -13.127 12.602 1.00 73.69 353 PHE A CA 1
ATOM 2701 C C . PHE A 1 353 ? -32.081 -13.816 13.374 1.00 73.69 353 PHE A C 1
ATOM 2703 O O . PHE A 1 353 ? -32.721 -14.720 12.839 1.00 73.69 353 PHE A O 1
ATOM 2710 N N . LEU A 1 354 ? -32.387 -13.362 14.595 1.00 71.00 354 LEU A N 1
ATOM 2711 C CA . LEU A 1 354 ? -33.492 -13.901 15.395 1.00 71.00 354 LEU A CA 1
ATOM 2712 C C . LEU A 1 354 ? -34.861 -13.730 14.717 1.00 71.00 354 LEU A C 1
ATOM 2714 O O . LEU A 1 354 ? -35.679 -14.652 14.758 1.00 71.00 354 LEU A O 1
ATOM 2718 N N . GLN A 1 355 ? -35.119 -12.580 14.088 1.00 67.88 355 GLN A N 1
ATOM 2719 C CA . GLN A 1 355 ? -36.388 -12.348 13.386 1.00 67.88 355 GLN A CA 1
ATOM 2720 C C . GLN A 1 355 ? -36.470 -13.067 12.037 1.00 67.88 355 GLN A C 1
ATOM 2722 O O . GLN A 1 355 ? -37.546 -13.526 11.665 1.00 67.88 355 GLN A O 1
ATOM 2727 N N . ASP A 1 356 ? -35.350 -13.236 11.330 1.00 65.88 356 ASP A N 1
ATOM 2728 C CA . ASP A 1 356 ? -35.324 -14.028 10.095 1.00 65.88 356 ASP A CA 1
ATOM 2729 C C . ASP A 1 356 ? -35.580 -15.531 10.372 1.00 65.88 356 ASP A C 1
ATOM 2731 O O . ASP A 1 356 ? -36.155 -16.222 9.526 1.00 65.88 356 ASP A O 1
ATOM 2735 N N . GLY A 1 357 ? -35.190 -16.034 11.555 1.00 57.47 357 GLY A N 1
ATOM 2736 C CA . GLY A 1 357 ? -35.314 -17.442 11.958 1.00 57.47 357 GLY A CA 1
ATOM 2737 C C . GLY A 1 357 ? -36.617 -17.848 12.666 1.00 57.47 357 GLY A C 1
ATOM 2738 O O . GLY A 1 357 ? -36.916 -19.039 12.731 1.00 57.47 357 GLY A O 1
ATOM 2739 N N . THR A 1 358 ? -37.414 -16.908 13.187 1.00 47.84 358 THR A N 1
ATOM 2740 C CA . THR A 1 358 ? -38.643 -17.217 13.945 1.00 47.84 358 THR A CA 1
ATOM 2741 C C . THR A 1 358 ? -39.914 -16.927 13.135 1.00 47.84 358 THR A C 1
ATOM 2743 O O . THR A 1 358 ? -40.163 -15.808 12.707 1.00 47.84 358 THR A O 1
ATOM 2746 N N . MET A 1 359 ? -40.779 -17.936 12.957 1.00 40.69 359 MET A N 1
ATOM 2747 C CA . MET A 1 359 ? -42.128 -17.810 12.360 1.00 40.69 359 MET A CA 1
ATOM 2748 C C . MET A 1 359 ? -43.157 -17.123 13.286 1.00 40.69 359 MET A C 1
ATOM 2750 O O . MET A 1 359 ? -44.357 -17.207 13.040 1.00 40.69 359 MET A O 1
ATOM 2754 N N . HIS A 1 360 ? -42.726 -16.427 14.342 1.00 41.75 360 HIS A N 1
ATOM 2755 C CA . HIS A 1 360 ? -43.628 -15.718 15.246 1.00 41.75 360 HIS A CA 1
ATOM 2756 C C . HIS A 1 360 ? -43.284 -14.233 15.322 1.00 41.75 360 HIS A C 1
ATOM 2758 O O . HIS A 1 360 ? -42.375 -13.806 16.031 1.00 41.75 360 HIS A O 1
ATOM 2764 N N . ASN A 1 361 ? -44.096 -13.446 14.614 1.00 43.25 361 ASN A N 1
ATOM 2765 C CA . ASN A 1 361 ? -44.309 -12.032 14.887 1.00 43.25 361 ASN A CA 1
ATOM 2766 C C . ASN A 1 361 ? -44.742 -11.887 16.351 1.00 43.25 361 ASN A C 1
ATOM 2768 O O . ASN A 1 361 ? -45.905 -12.131 16.660 1.00 43.25 361 ASN A O 1
ATOM 2772 N N . ASN A 1 362 ? -43.830 -11.507 17.247 1.00 41.88 362 ASN A N 1
ATOM 2773 C CA . ASN A 1 362 ? -44.217 -10.978 18.548 1.00 41.88 362 ASN A CA 1
ATOM 2774 C C . ASN A 1 362 ? -44.313 -9.443 18.420 1.00 41.88 362 ASN A C 1
ATOM 2776 O O . ASN A 1 362 ? -43.268 -8.788 18.325 1.00 41.88 362 ASN A O 1
ATOM 2780 N N . PRO A 1 363 ? -45.525 -8.858 18.336 1.00 44.16 363 PRO A N 1
ATOM 2781 C CA . PRO A 1 363 ? -45.718 -7.440 18.024 1.00 44.16 363 PRO A CA 1
ATOM 2782 C C . PRO A 1 363 ? -45.283 -6.496 19.157 1.00 44.16 363 PRO A C 1
ATOM 2784 O O . PRO A 1 363 ? -45.099 -5.306 18.905 1.00 44.16 363 PRO A O 1
ATOM 2787 N N . ASP A 1 364 ? -45.065 -7.023 20.368 1.00 42.53 364 ASP A N 1
ATOM 2788 C CA . ASP A 1 364 ? -44.932 -6.234 21.602 1.00 42.53 364 ASP A CA 1
ATOM 2789 C C . ASP A 1 364 ? -43.486 -5.914 22.023 1.00 42.53 364 ASP A C 1
ATOM 2791 O O . ASP A 1 364 ? -43.253 -5.246 23.035 1.00 42.53 364 ASP A O 1
ATOM 2795 N N . ARG A 1 365 ? -42.467 -6.318 21.248 1.00 46.12 365 ARG A N 1
ATOM 2796 C CA . ARG A 1 365 ? -41.100 -5.809 21.467 1.00 46.12 365 ARG A CA 1
ATOM 2797 C C . ARG A 1 365 ? -40.996 -4.378 20.932 1.00 46.12 365 ARG A C 1
ATOM 2799 O O . ARG A 1 365 ? -40.662 -4.159 19.769 1.00 46.12 365 ARG A O 1
ATOM 2806 N N . ASN A 1 366 ? -41.262 -3.399 21.800 1.00 43.97 366 ASN A N 1
ATOM 2807 C CA . ASN A 1 366 ? -41.087 -1.972 21.520 1.00 43.97 366 ASN A CA 1
ATOM 2808 C C . ASN A 1 366 ? -39.675 -1.672 20.963 1.00 43.97 366 ASN A C 1
ATOM 2810 O O . ASN A 1 366 ? -38.669 -1.653 21.674 1.00 43.97 366 ASN A O 1
ATOM 2814 N N . ALA A 1 367 ? -39.619 -1.411 19.658 1.00 42.56 367 ALA A N 1
ATOM 2815 C CA . ALA A 1 367 ? -38.407 -1.228 18.857 1.00 42.56 367 ALA A CA 1
ATOM 2816 C C . ALA A 1 367 ? -37.551 -0.004 19.259 1.00 42.56 367 ALA A C 1
ATOM 2818 O O . ALA A 1 367 ? -36.339 0.027 19.039 1.00 42.56 367 ALA A O 1
ATOM 2819 N N . SER A 1 368 ? -38.163 1.022 19.857 1.00 38.19 368 SER A N 1
ATOM 2820 C CA . SER A 1 368 ? -37.464 2.213 20.367 1.00 38.19 368 SER A CA 1
ATOM 2821 C C . SER A 1 368 ? -36.786 1.961 21.718 1.00 38.19 368 SER A C 1
ATOM 2823 O O . SER A 1 368 ? -35.743 2.552 22.008 1.00 38.19 368 SER A O 1
ATOM 2825 N N . THR A 1 369 ? -37.330 1.045 22.521 1.00 48.75 369 THR A N 1
ATOM 2826 C CA . THR A 1 369 ? -36.737 0.578 23.779 1.00 48.75 369 THR A CA 1
ATOM 2827 C C . THR A 1 369 ? -35.627 -0.439 23.523 1.00 48.75 369 THR A C 1
ATOM 2829 O O . THR A 1 369 ? -34.652 -0.456 24.270 1.00 48.75 369 THR A O 1
ATOM 2832 N N . SER A 1 370 ? -35.705 -1.213 22.433 1.00 65.50 370 SER A N 1
ATOM 2833 C CA . SER A 1 370 ? -34.686 -2.208 22.077 1.00 65.50 370 SER A CA 1
ATOM 2834 C C . SER A 1 370 ? -33.407 -1.596 21.490 1.00 65.50 370 SER A C 1
ATOM 2836 O O . SER A 1 370 ? -32.315 -2.024 21.841 1.00 65.50 370 SER A O 1
ATOM 2838 N N . LEU A 1 371 ? -33.482 -0.566 20.632 1.00 69.25 371 LEU A N 1
ATOM 2839 C CA . LEU A 1 371 ? -32.255 0.073 20.126 1.00 69.25 371 LEU A CA 1
ATOM 2840 C C . LEU A 1 371 ? -31.516 0.816 21.247 1.00 69.25 371 LEU A C 1
ATOM 2842 O O . LEU A 1 371 ? -30.295 0.716 21.349 1.00 69.25 371 LEU A O 1
ATOM 2846 N N . LYS A 1 372 ? -32.255 1.520 22.117 1.00 70.69 372 LYS A N 1
ATOM 2847 C CA . LYS A 1 372 ? -31.690 2.178 23.304 1.00 70.69 372 LYS A CA 1
ATOM 2848 C C . LYS A 1 372 ? -31.036 1.166 24.248 1.00 70.69 372 LYS A C 1
ATOM 2850 O O . LYS A 1 372 ? -29.913 1.402 24.694 1.00 70.69 372 LYS A O 1
ATOM 2855 N N . SER A 1 373 ? -31.682 0.025 24.500 1.00 74.94 373 SER A N 1
ATOM 2856 C CA . SER A 1 373 ? -31.095 -1.028 25.333 1.00 74.94 373 SER A CA 1
ATOM 2857 C C . SER A 1 373 ? -29.866 -1.672 24.685 1.00 74.94 373 SER A C 1
ATOM 2859 O O . SER A 1 373 ? -28.879 -1.886 25.379 1.00 74.94 373 SER A O 1
ATOM 2861 N N . MET A 1 374 ? -29.853 -1.893 23.364 1.00 75.56 374 MET A N 1
ATOM 2862 C CA . MET A 1 374 ? -28.672 -2.394 22.643 1.00 75.56 374 MET A CA 1
ATOM 2863 C C . MET A 1 374 ? -27.500 -1.416 22.699 1.00 75.56 374 MET A C 1
ATOM 2865 O O . MET A 1 374 ? -26.365 -1.844 22.894 1.00 75.56 374 MET A O 1
ATOM 2869 N N . THR A 1 375 ? -27.760 -0.110 22.564 1.00 76.31 375 THR A N 1
ATOM 2870 C CA . THR A 1 375 ? -26.712 0.914 22.696 1.00 76.31 375 THR A CA 1
ATOM 2871 C C . THR A 1 375 ? -26.150 0.992 24.112 1.00 76.31 375 THR A C 1
ATOM 2873 O O . THR A 1 375 ? -24.949 1.173 24.286 1.00 76.31 375 THR A O 1
ATOM 2876 N N . GLU A 1 376 ? -26.994 0.820 25.131 1.00 78.94 376 GLU A N 1
ATOM 2877 C CA . GLU A 1 376 ? -26.540 0.786 26.522 1.00 78.94 376 GLU A CA 1
ATOM 2878 C C . GLU A 1 376 ? -25.749 -0.498 26.809 1.00 78.94 376 GLU A C 1
ATOM 2880 O O . GLU A 1 376 ? -24.686 -0.452 27.423 1.00 78.94 376 GLU A O 1
ATOM 2885 N N . HIS A 1 377 ? -26.219 -1.638 26.298 1.00 80.81 377 HIS A N 1
ATOM 2886 C CA . HIS A 1 377 ? -25.547 -2.924 26.438 1.00 80.81 377 HIS A CA 1
ATOM 2887 C C . HIS A 1 377 ? -24.169 -2.925 25.761 1.00 80.81 377 HIS A C 1
ATOM 2889 O O . HIS A 1 377 ? -23.193 -3.349 26.378 1.00 80.81 377 HIS A O 1
ATOM 2895 N N . SER A 1 378 ? -24.048 -2.386 24.539 1.00 83.00 378 SER A N 1
ATOM 2896 C CA . SER A 1 378 ? -22.752 -2.270 23.855 1.00 83.00 378 SER A CA 1
ATOM 2897 C C . SER A 1 378 ? -21.791 -1.346 24.607 1.00 83.00 378 SER A C 1
ATOM 2899 O O . SER A 1 378 ? -20.596 -1.640 24.697 1.00 83.00 378 SER A O 1
ATOM 2901 N N . PHE A 1 379 ? -22.305 -0.259 25.191 1.00 82.94 379 PHE A N 1
ATOM 2902 C CA . PHE A 1 379 ? -21.514 0.675 25.986 1.00 82.94 379 PHE A CA 1
ATOM 2903 C C . PHE A 1 379 ? -21.002 0.043 27.285 1.00 82.94 379 PHE A C 1
ATOM 2905 O O . PHE A 1 379 ? -19.802 0.100 27.557 1.00 82.94 379 PHE A O 1
ATOM 2912 N N . MET A 1 380 ? -21.88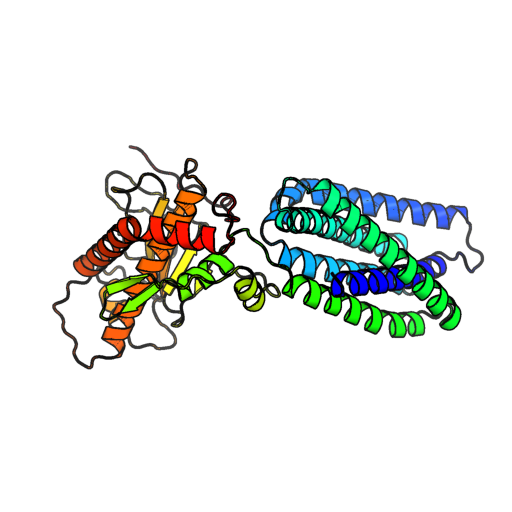3 -0.596 28.060 1.00 83.69 380 MET A N 1
ATOM 2913 C CA . MET A 1 380 ? -21.516 -1.262 29.313 1.00 83.69 380 MET A CA 1
ATOM 2914 C C . MET A 1 380 ? -20.534 -2.407 29.071 1.00 83.69 380 MET A C 1
ATOM 2916 O O . MET A 1 380 ? -19.524 -2.504 29.768 1.00 83.69 380 MET A O 1
ATOM 2920 N N . PHE A 1 381 ? -20.772 -3.211 28.030 1.00 85.62 381 PHE A N 1
ATOM 2921 C CA . PHE A 1 381 ? -19.833 -4.242 27.604 1.00 85.62 381 PHE A CA 1
ATOM 2922 C C . PHE A 1 381 ? -18.471 -3.634 27.258 1.00 85.62 381 PHE A C 1
ATOM 2924 O O . PHE A 1 381 ? -17.466 -4.065 27.809 1.00 85.62 381 PHE A O 1
ATOM 2931 N N . THR A 1 382 ? -18.432 -2.578 26.438 1.00 85.06 382 THR A N 1
ATOM 2932 C CA . THR A 1 382 ? -17.178 -1.899 26.073 1.00 85.06 382 THR A CA 1
ATOM 2933 C C . THR A 1 382 ? -16.406 -1.422 27.297 1.00 85.06 382 THR A C 1
ATOM 2935 O O . THR A 1 382 ? -15.200 -1.632 27.374 1.00 85.06 382 THR A O 1
ATOM 2938 N N . LYS A 1 383 ? -17.073 -0.801 28.275 1.00 85.75 383 LYS A N 1
ATOM 2939 C CA . LYS A 1 383 ? -16.397 -0.334 29.493 1.00 85.75 383 LYS A CA 1
ATOM 2940 C C . LYS A 1 383 ? -15.797 -1.477 30.312 1.00 85.75 383 LYS A C 1
ATOM 2942 O O . LYS A 1 383 ? -14.736 -1.278 30.898 1.00 85.75 383 LYS A O 1
ATOM 2947 N N . ALA A 1 384 ? -16.432 -2.647 30.320 1.00 87.12 384 ALA A N 1
ATOM 2948 C CA . ALA A 1 384 ? -15.938 -3.820 31.033 1.00 87.12 384 ALA A CA 1
ATOM 2949 C C . ALA A 1 384 ? -14.804 -4.549 30.284 1.00 87.12 384 ALA A C 1
ATOM 2951 O O . ALA A 1 384 ? -13.793 -4.888 30.891 1.00 87.12 384 ALA A O 1
ATOM 2952 N N . SER A 1 385 ? -14.946 -4.776 28.975 1.00 88.62 385 SER A N 1
ATOM 2953 C CA . SER A 1 385 ? -14.077 -5.679 28.202 1.00 88.62 385 SER A CA 1
ATOM 2954 C C . SER A 1 385 ? -12.958 -4.985 27.418 1.00 88.62 385 SER A C 1
ATOM 2956 O O . SER A 1 385 ? -11.972 -5.628 27.050 1.00 88.62 385 SER A O 1
ATOM 2958 N N . PHE A 1 386 ? -13.053 -3.675 27.166 1.00 87.06 386 PHE A N 1
ATOM 2959 C CA . PHE A 1 386 ? -12.047 -2.953 26.382 1.00 87.06 386 PHE A CA 1
ATOM 2960 C C . PHE A 1 386 ? -10.633 -2.963 26.994 1.00 87.06 386 PHE A C 1
ATOM 2962 O O . PHE A 1 386 ? -9.679 -3.137 26.230 1.00 87.06 386 PHE A O 1
ATOM 2969 N N . PRO A 1 387 ? -10.436 -2.814 28.324 1.00 88.62 387 PRO A N 1
ATOM 2970 C CA . PRO A 1 387 ? -9.099 -2.892 28.917 1.00 88.62 387 PRO A CA 1
ATOM 2971 C C . PRO A 1 387 ? -8.426 -4.248 28.677 1.00 88.62 387 PRO A C 1
ATOM 2973 O O . PRO A 1 387 ? -7.243 -4.301 28.340 1.00 88.62 387 PRO A O 1
ATOM 2976 N N . GLU A 1 388 ? -9.192 -5.336 28.790 1.00 88.31 388 GLU A N 1
ATOM 2977 C CA . GLU A 1 388 ? -8.714 -6.692 28.523 1.00 88.31 388 GLU A CA 1
ATOM 2978 C C . GLU A 1 388 ? -8.378 -6.879 27.040 1.00 88.31 388 GLU A C 1
ATOM 2980 O O . GLU A 1 388 ? -7.283 -7.327 26.705 1.00 88.31 388 GLU A O 1
ATOM 2985 N N . PHE A 1 389 ? -9.262 -6.439 26.141 1.00 87.50 389 PHE A N 1
ATOM 2986 C CA . PHE A 1 389 ? -9.018 -6.471 24.698 1.00 87.50 389 PHE A CA 1
ATOM 2987 C C . PHE A 1 389 ? -7.761 -5.684 24.297 1.00 87.50 389 PHE A C 1
ATOM 2989 O O . PHE A 1 389 ? -6.960 -6.146 23.483 1.00 87.50 389 PHE A O 1
ATOM 2996 N N . LYS A 1 390 ? -7.552 -4.502 24.886 1.00 87.12 390 LYS A N 1
ATOM 2997 C CA . LYS A 1 390 ? -6.360 -3.686 24.634 1.00 87.12 390 LYS A CA 1
ATOM 2998 C C . LYS A 1 390 ? -5.087 -4.401 25.083 1.00 87.12 390 LYS A C 1
ATOM 3000 O O . LYS A 1 390 ? -4.104 -4.389 24.347 1.00 87.12 390 LYS A O 1
ATOM 3005 N N . LYS A 1 391 ? -5.117 -5.055 26.246 1.00 87.19 391 LYS A N 1
ATOM 3006 C CA . LYS A 1 391 ? -3.992 -5.859 26.729 1.00 87.19 391 LYS A CA 1
ATOM 3007 C C . LYS A 1 391 ? -3.711 -7.040 25.793 1.00 87.19 391 LYS A C 1
ATOM 3009 O O . LYS A 1 391 ? -2.575 -7.212 25.371 1.00 87.19 391 LYS A O 1
ATOM 3014 N N . GLN A 1 392 ? -4.746 -7.766 25.362 1.00 86.75 392 GLN A N 1
ATOM 3015 C CA . GLN A 1 392 ? -4.608 -8.854 24.385 1.00 86.75 392 GLN A CA 1
ATOM 3016 C C . GLN A 1 392 ? -4.006 -8.376 23.053 1.00 86.75 392 GLN A C 1
ATOM 3018 O O . GLN A 1 392 ? -3.220 -9.097 22.440 1.00 86.75 392 GLN A O 1
ATOM 3023 N N . LEU A 1 393 ? -4.352 -7.173 22.584 1.00 85.75 393 LEU A N 1
ATOM 3024 C CA . LEU A 1 393 ? -3.741 -6.578 21.393 1.00 85.75 393 LEU A CA 1
ATOM 3025 C C . LEU A 1 393 ? -2.237 -6.345 21.586 1.00 85.75 393 LEU A C 1
ATOM 3027 O O . LEU A 1 393 ? -1.440 -6.737 20.731 1.00 85.75 393 LEU A O 1
ATOM 3031 N N . GLU A 1 394 ? -1.856 -5.721 22.699 1.00 85.94 394 GLU A N 1
ATOM 3032 C CA . GLU A 1 394 ? -0.458 -5.414 23.022 1.00 85.94 394 GLU A CA 1
ATOM 3033 C C . GLU A 1 394 ? 0.369 -6.700 23.187 1.00 85.94 394 GLU A C 1
ATOM 3035 O O . GLU A 1 394 ? 1.437 -6.817 22.581 1.00 85.94 394 GLU A O 1
ATOM 3040 N N . ASP A 1 395 ? -0.179 -7.711 23.870 1.00 85.44 395 ASP A N 1
ATOM 3041 C CA . ASP A 1 395 ? 0.437 -9.034 24.048 1.00 85.44 395 ASP A CA 1
ATOM 3042 C C . ASP A 1 395 ? 0.638 -9.774 22.708 1.00 85.44 395 ASP A C 1
ATOM 3044 O O . ASP A 1 395 ? 1.588 -10.539 22.541 1.00 85.44 395 ASP A O 1
ATOM 3048 N N . ASN A 1 396 ? -0.216 -9.514 21.709 1.00 83.44 396 ASN A N 1
ATOM 3049 C CA . ASN A 1 396 ? -0.101 -10.076 20.356 1.00 83.44 396 ASN A CA 1
ATOM 3050 C C . ASN A 1 396 ? 0.739 -9.217 19.388 1.00 83.44 396 ASN A C 1
ATOM 3052 O O . ASN A 1 396 ? 0.764 -9.492 18.184 1.00 83.44 396 ASN A O 1
ATOM 3056 N N . GLY A 1 397 ? 1.450 -8.203 19.898 1.00 79.81 397 GLY A N 1
ATOM 3057 C CA . GLY A 1 397 ? 2.420 -7.407 19.140 1.00 79.81 397 GLY A CA 1
ATOM 3058 C C . GLY A 1 397 ? 1.836 -6.213 18.378 1.00 79.81 397 GLY A C 1
ATOM 3059 O O . GLY A 1 397 ? 2.533 -5.621 17.545 1.00 79.81 397 GLY A O 1
AT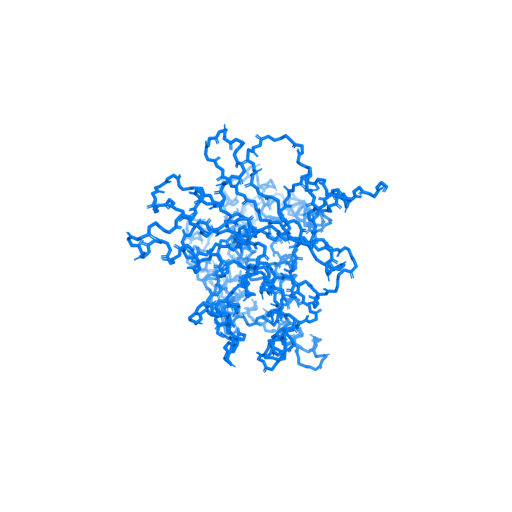OM 3060 N N . TRP A 1 398 ? 0.580 -5.841 18.643 1.00 83.75 398 TRP A N 1
ATOM 3061 C CA . TRP A 1 398 ? -0.052 -4.666 18.044 1.00 83.75 398 TRP A CA 1
ATOM 3062 C C . TRP A 1 398 ? 0.382 -3.375 18.736 1.00 83.75 398 TRP A C 1
ATOM 3064 O O . TRP A 1 398 ? 0.441 -3.283 19.959 1.00 83.75 398 TRP A O 1
ATOM 3074 N N . ASN A 1 399 ? 0.636 -2.331 17.946 1.00 80.38 399 ASN A N 1
ATOM 3075 C CA . ASN A 1 399 ? 0.916 -1.002 18.475 1.00 80.38 399 ASN A CA 1
ATOM 3076 C C . ASN A 1 399 ? -0.390 -0.208 18.632 1.00 80.38 399 ASN A C 1
ATOM 3078 O O . ASN A 1 399 ? -0.919 0.338 17.664 1.00 80.38 399 ASN A O 1
ATOM 3082 N N . THR A 1 400 ? -0.881 -0.107 19.866 1.00 77.06 400 THR A N 1
ATOM 3083 C CA . THR A 1 400 ? -2.097 0.642 20.235 1.00 77.06 400 THR A CA 1
ATOM 3084 C C . THR A 1 400 ? -1.882 2.159 20.312 1.00 77.06 400 THR A C 1
ATOM 3086 O O . THR A 1 400 ? -2.850 2.915 20.369 1.00 77.06 400 THR A O 1
ATOM 3089 N N . LYS A 1 401 ? -0.625 2.629 20.288 1.00 71.12 401 LYS A N 1
ATOM 3090 C CA . LYS A 1 401 ? -0.261 4.056 20.381 1.00 71.12 401 LYS A CA 1
ATOM 3091 C C . LYS A 1 401 ? -0.229 4.765 19.026 1.00 71.12 401 LYS A C 1
ATOM 3093 O O . LYS A 1 401 ? -0.183 5.989 18.983 1.00 71.12 401 LYS A O 1
ATOM 3098 N N . SER A 1 402 ? -0.220 4.017 17.922 1.00 67.38 402 SER A N 1
ATOM 3099 C CA . SER A 1 402 ? -0.191 4.564 16.564 1.00 67.38 402 SER A CA 1
ATOM 3100 C C . SER A 1 402 ? -1.248 3.877 15.712 1.00 67.38 402 SER A C 1
ATOM 3102 O O . SER A 1 402 ? -1.067 2.734 15.286 1.00 67.38 402 SER A O 1
ATOM 3104 N N . ILE A 1 403 ? -2.348 4.588 15.460 1.00 69.75 403 ILE A N 1
ATOM 3105 C CA . ILE A 1 403 ? -3.462 4.079 14.668 1.00 69.75 403 ILE A CA 1
ATOM 3106 C C . ILE A 1 403 ? -3.646 4.938 13.417 1.00 69.75 403 ILE A C 1
ATOM 3108 O O . ILE A 1 403 ? -3.566 6.163 13.448 1.00 69.75 403 ILE A O 1
ATOM 3112 N N . GLN A 1 404 ? -3.841 4.279 12.276 1.00 65.56 404 GLN A N 1
ATOM 3113 C CA . GLN A 1 404 ? -3.947 4.911 10.963 1.00 65.56 404 GLN A CA 1
ATOM 3114 C C . GLN A 1 404 ? -5.423 5.078 10.567 1.00 65.56 404 GLN A C 1
ATOM 3116 O O . GLN A 1 404 ? -5.889 4.469 9.603 1.00 65.56 404 GLN A O 1
ATOM 3121 N N . PHE A 1 405 ? -6.174 5.894 11.316 1.00 65.56 405 PHE A N 1
ATOM 3122 C CA . PHE A 1 405 ? -7.509 6.343 10.903 1.00 65.56 405 PHE A CA 1
ATOM 3123 C C . PHE A 1 405 ? -7.414 7.686 10.169 1.00 65.56 405 PHE A C 1
ATOM 3125 O O . PHE A 1 405 ? -6.752 8.620 10.623 1.00 65.56 405 PHE A O 1
ATOM 3132 N N . ASP A 1 406 ? -8.054 7.798 9.003 1.00 54.16 406 ASP A N 1
ATOM 3133 C CA . ASP A 1 406 ? -8.109 9.060 8.266 1.00 54.16 406 ASP A CA 1
ATOM 3134 C C . ASP A 1 406 ? -9.160 9.992 8.880 1.00 54.16 406 ASP A C 1
ATOM 3136 O O . ASP A 1 406 ? -10.330 9.946 8.513 1.00 54.16 406 ASP A O 1
ATOM 3140 N N . ASN A 1 407 ? -8.733 10.862 9.796 1.00 52.00 407 ASN A N 1
ATOM 3141 C CA . ASN A 1 407 ? -9.603 11.879 10.396 1.00 52.00 407 ASN A CA 1
ATOM 3142 C C . ASN A 1 407 ? -9.797 13.124 9.511 1.00 52.00 407 ASN A C 1
ATOM 3144 O O . ASN A 1 407 ? -10.575 14.003 9.866 1.00 52.00 407 ASN A O 1
ATOM 3148 N N . LYS A 1 408 ? -9.110 13.258 8.364 1.00 45.47 408 LYS A N 1
ATOM 3149 C CA . LYS A 1 408 ? -9.088 14.523 7.598 1.00 45.47 408 LYS A CA 1
ATOM 3150 C C . LYS A 1 408 ? -10.315 14.747 6.714 1.00 45.47 408 LYS A C 1
ATOM 3152 O O . LYS A 1 408 ? -10.219 15.419 5.685 1.00 45.47 408 LYS A O 1
ATOM 3157 N N . LYS A 1 409 ? -11.474 14.211 7.086 1.00 40.03 409 LYS A N 1
ATOM 3158 C CA . LYS A 1 409 ? -12.734 14.628 6.479 1.00 40.03 409 LYS A CA 1
ATOM 3159 C C . LYS A 1 409 ? -13.897 14.530 7.461 1.00 40.03 409 LYS A C 1
ATOM 3161 O O . LYS A 1 409 ? -14.460 13.460 7.656 1.00 40.03 409 LYS A O 1
ATOM 3166 N N . ASN A 1 410 ? -14.242 15.726 7.937 1.00 40.12 410 ASN A N 1
ATOM 3167 C CA . ASN A 1 410 ? -15.516 16.186 8.479 1.00 40.12 410 ASN A CA 1
ATOM 3168 C C . ASN A 1 410 ? -15.601 16.217 10.008 1.00 40.12 410 ASN A C 1
ATOM 3170 O O . ASN A 1 410 ? -16.018 15.266 10.664 1.00 40.12 410 ASN A O 1
ATOM 3174 N N . GLU A 1 411 ? -15.218 17.388 10.519 1.00 39.25 411 GLU A N 1
ATOM 3175 C CA . GLU A 1 411 ? -15.678 17.968 11.777 1.00 39.25 411 GLU A CA 1
ATOM 3176 C C . GLU A 1 411 ? -17.211 17.900 11.841 1.00 39.25 411 GLU A C 1
ATOM 3178 O O . GLU A 1 411 ? -17.900 18.210 10.866 1.00 39.25 411 GLU A O 1
ATOM 3183 N N . ILE A 1 412 ? -17.748 17.486 12.986 1.00 40.28 412 ILE A N 1
ATOM 3184 C CA . ILE A 1 412 ? -19.135 17.793 13.323 1.00 40.28 412 ILE A CA 1
ATOM 3185 C C . ILE A 1 412 ? -19.116 19.240 13.815 1.00 40.28 412 ILE A C 1
ATOM 3187 O O . ILE A 1 412 ? -18.489 19.524 14.834 1.00 40.28 412 ILE A O 1
ATOM 3191 N N . ASN A 1 413 ? -19.808 20.141 13.118 1.00 32.12 413 ASN A N 1
ATOM 3192 C CA . ASN A 1 413 ? -20.140 21.441 13.692 1.00 32.12 413 ASN A CA 1
ATOM 3193 C C . ASN A 1 413 ? -21.179 21.197 14.788 1.00 32.12 413 ASN A C 1
ATOM 3195 O O . ASN A 1 413 ? -22.336 20.878 14.512 1.00 32.12 413 ASN A O 1
ATOM 3199 N N . VAL A 1 414 ? -20.728 21.271 16.034 1.00 34.31 414 VAL A N 1
ATOM 3200 C CA . VAL A 1 414 ? -21.582 21.174 17.212 1.00 34.31 414 VAL A CA 1
ATOM 3201 C C . VAL A 1 414 ? -22.151 22.568 17.469 1.00 34.31 414 VAL A C 1
ATOM 3203 O O . VAL A 1 414 ? -21.389 23.497 17.731 1.00 34.31 414 VAL A O 1
ATOM 3206 N N . LEU A 1 415 ? -23.472 22.730 17.369 1.00 30.14 415 LEU A N 1
ATOM 3207 C CA . LEU A 1 415 ? -24.125 23.962 17.810 1.00 30.14 415 LEU A CA 1
ATOM 3208 C C . LEU A 1 415 ? -24.260 23.893 19.332 1.00 30.14 415 LEU A C 1
ATOM 3210 O O . LEU A 1 415 ? -24.976 23.045 19.864 1.00 30.14 415 LEU A O 1
ATOM 3214 N N . VAL A 1 416 ? -23.528 24.762 20.023 1.00 27.62 416 VAL A N 1
ATOM 3215 C CA . VAL A 1 416 ? -23.757 25.069 21.435 1.00 27.62 416 VAL A CA 1
ATOM 3216 C C . VAL A 1 416 ? -24.651 26.305 21.433 1.00 27.62 416 VAL A C 1
ATOM 3218 O O . VAL A 1 416 ? -24.162 27.382 21.101 1.00 27.62 416 VAL A O 1
ATOM 3221 N N . ASN A 1 417 ? -25.943 26.139 21.716 1.00 28.56 417 ASN A N 1
ATOM 3222 C CA . ASN A 1 417 ? -26.816 27.267 22.053 1.00 28.56 417 ASN A CA 1
ATOM 3223 C C . ASN A 1 417 ? -26.814 27.473 23.563 1.00 28.56 417 ASN A C 1
ATOM 3225 O O . ASN A 1 417 ? -26.960 26.453 24.280 1.00 28.56 417 ASN A O 1
#

pLDDT: mean 74.92, std 17.83, range [27.62, 97.25]

Organism: NCBI:txid61424

Sequence (417 aa):
MKWTFVHNVLGSAAGVLSMQSMLFAIGLGSSAVPLSATLSWVIKDGVGQLGGVIYASVLGSRFDKETKSLKLWSSVWLQSAIWLEMLTPMFPGLFVFVASFANIVKNISYLAMSATKASINKSLCLQDNLGDITAKNGSQATAAGLVGTILGIGASAIVGANVGNLALLFVPISAVSVWANYKSVKLVELKTLNLERTSLILEKSLFIDNGLLKLNNSCLKTSDAAKHESFLVKKKPTLKFANNSIRLLVCPKTNILLDISTNNALESTKNCTVLYNSFFSKNKKYYFTVTGTLPHKSTNSNFFQKWISKKSSSQNPTISVSLWFDTKSTESDKLEGIYNTFALCKLLEYEKFLQDGTMHNNPDRNASTSLKSMTEHSFMFTKASFPEFKKQLEDNGWNTKSIQFDNKKNEINVLVN

Radius of gyration: 27.4 Å; chains: 1; bounding box: 71×45×68 Å